Protein AF-0000000070367909 (afdb_homodimer)

Structure (mmCIF, N/CA/C/O backbone):
data_AF-0000000070367909-model_v1
#
loop_
_entity.id
_entity.type
_entity.pdbx_description
1 polymer 'Peroxisomal biogenesis factor 11'
#
loop_
_atom_site.group_PDB
_atom_site.id
_atom_site.type_symbol
_atom_site.label_atom_id
_atom_site.label_alt_id
_atom_site.label_comp_id
_atom_site.label_asym_id
_atom_site.label_entity_id
_atom_site.label_seq_id
_atom_site.pdbx_PDB_ins_code
_atom_site.Cartn_x
_atom_site.Cartn_y
_atom_site.Cartn_z
_atom_site.occupancy
_atom_site.B_iso_or_equiv
_atom_site.auth_seq_id
_atom_site.auth_comp_id
_atom_site.auth_asym_id
_atom_site.auth_atom_id
_atom_site.pdbx_PDB_model_num
ATOM 1 N N . MET A 1 1 ? -13.195 -6.281 18.312 1 75.31 1 MET A N 1
ATOM 2 C CA . MET A 1 1 ? -12.008 -6.512 17.5 1 75.31 1 MET A CA 1
ATOM 3 C C . MET A 1 1 ? -10.742 -6.418 18.359 1 75.31 1 MET A C 1
ATOM 5 O O . MET A 1 1 ? -10.586 -5.473 19.141 1 75.31 1 MET A O 1
ATOM 9 N N . SER A 1 2 ? -9.844 -7.371 18.344 1 86.12 2 SER A N 1
ATOM 10 C CA . SER A 1 2 ? -8.609 -7.398 19.125 1 86.12 2 SER A CA 1
ATOM 11 C C . SER A 1 2 ? -7.621 -6.352 18.625 1 86.12 2 SER A C 1
ATOM 13 O O . SER A 1 2 ? -7.812 -5.773 17.547 1 86.12 2 SER A O 1
ATOM 15 N N . SER A 1 3 ? -6.695 -5.973 19.422 1 88.31 3 SER A N 1
ATOM 16 C CA . SER A 1 3 ? -5.652 -5.016 19.047 1 88.31 3 SER A CA 1
ATOM 17 C C . SER A 1 3 ? -4.895 -5.477 17.812 1 88.31 3 SER A C 1
ATOM 19 O O . SER A 1 3 ? -4.57 -4.668 16.938 1 88.31 3 SER A O 1
ATOM 21 N N . ILE A 1 4 ? -4.742 -6.727 17.75 1 86.56 4 ILE A N 1
ATOM 22 C CA . ILE A 1 4 ? -4.004 -7.273 16.625 1 86.56 4 ILE A CA 1
ATOM 23 C C . ILE A 1 4 ? -4.848 -7.168 15.352 1 86.56 4 ILE A C 1
ATOM 25 O O . ILE A 1 4 ? -4.32 -6.926 14.266 1 86.56 4 ILE A O 1
ATOM 29 N N . ASP A 1 5 ? -6.098 -7.289 15.453 1 89.25 5 ASP A N 1
ATOM 30 C CA . ASP A 1 5 ? -7.004 -7.156 14.32 1 89.25 5 ASP A CA 1
ATOM 31 C C . ASP A 1 5 ? -6.973 -5.734 13.758 1 89.25 5 ASP A C 1
ATOM 33 O O . ASP A 1 5 ? -6.988 -5.543 12.539 1 89.25 5 ASP A O 1
ATOM 37 N N . ARG A 1 6 ? -6.914 -4.824 14.656 1 90.19 6 ARG A N 1
ATOM 38 C CA . ARG A 1 6 ? -6.863 -3.428 14.234 1 90.19 6 ARG A CA 1
ATOM 39 C C . ARG A 1 6 ? -5.551 -3.113 13.531 1 90.19 6 ARG A C 1
ATOM 41 O O . ARG A 1 6 ? -5.531 -2.393 12.531 1 90.19 6 ARG A O 1
ATOM 48 N N . TYR A 1 7 ? -4.578 -3.719 14.156 1 89.75 7 TYR A N 1
ATOM 49 C CA . TYR A 1 7 ? -3.262 -3.518 13.562 1 89.75 7 TYR A CA 1
ATOM 50 C C . TYR A 1 7 ? -3.199 -4.121 12.164 1 89.75 7 TYR A C 1
ATOM 52 O O . TYR A 1 7 ? -2.719 -3.48 11.227 1 89.75 7 TYR A O 1
ATOM 60 N N . VAL A 1 8 ? -3.695 -5.262 12.031 1 88.31 8 VAL A N 1
ATOM 61 C CA . VAL A 1 8 ? -3.664 -5.957 10.75 1 88.31 8 VAL A CA 1
ATOM 62 C C . VAL A 1 8 ? -4.531 -5.219 9.734 1 88.31 8 VAL A C 1
ATOM 64 O O . VAL A 1 8 ? -4.164 -5.094 8.562 1 88.31 8 VAL A O 1
ATOM 67 N N . ARG A 1 9 ? -5.605 -4.715 10.117 1 88.31 9 ARG A N 1
ATOM 68 C CA . ARG A 1 9 ? -6.465 -3.932 9.234 1 88.31 9 ARG A CA 1
ATOM 69 C C . ARG A 1 9 ? -5.742 -2.686 8.734 1 88.31 9 ARG A C 1
ATOM 71 O O . ARG A 1 9 ? -5.875 -2.316 7.562 1 88.31 9 ARG A O 1
ATOM 78 N N . MET A 1 10 ? -4.984 -2.109 9.617 1 89.38 10 MET A N 1
ATOM 79 C CA . MET A 1 10 ? -4.262 -0.891 9.266 1 89.38 10 MET A CA 1
ATOM 80 C C . MET A 1 10 ? -3.172 -1.184 8.242 1 89.38 10 MET A C 1
ATOM 82 O O . MET A 1 10 ? -3.055 -0.483 7.234 1 89.38 10 MET A O 1
ATOM 86 N N . ILE A 1 11 ? -2.508 -2.268 8.453 1 87.06 11 ILE A N 1
ATOM 87 C CA . ILE A 1 11 ? -1.351 -2.523 7.605 1 87.06 11 ILE A CA 1
ATOM 88 C C . ILE A 1 11 ? -1.809 -3.0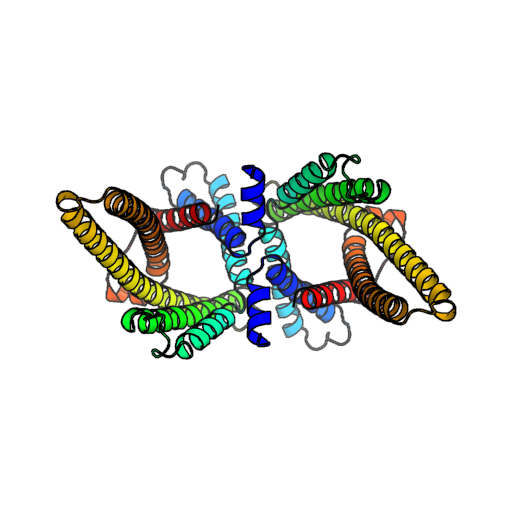88 6.262 1 87.06 11 ILE A C 1
ATOM 90 O O . ILE A 1 11 ? -1.027 -3.156 5.309 1 87.06 11 ILE A O 1
ATOM 94 N N . ASN A 1 12 ? -3.035 -3.455 6.168 1 85.06 12 ASN A N 1
ATOM 95 C CA . ASN A 1 12 ? -3.557 -3.973 4.906 1 85.06 12 ASN A CA 1
ATOM 96 C C . ASN A 1 12 ? -4.059 -2.848 4.004 1 85.06 12 ASN A C 1
ATOM 98 O O . ASN A 1 12 ? -4.383 -3.08 2.84 1 85.06 12 ASN A O 1
ATOM 102 N N . GLN A 1 13 ? -4.008 -1.666 4.516 1 87.88 13 GLN A N 1
ATOM 103 C CA . GLN A 1 13 ? -4.297 -0.478 3.719 1 87.88 13 GLN A CA 1
ATOM 104 C C . GLN A 1 13 ? -3.012 0.196 3.248 1 87.88 13 GLN A C 1
ATOM 106 O O . GLN A 1 13 ? -2.014 0.212 3.971 1 87.88 13 GLN A O 1
ATOM 111 N N . TYR A 1 14 ? -3.113 0.767 2.061 1 87.62 14 TYR A N 1
ATOM 112 C CA . TYR A 1 14 ? -1.953 1.491 1.553 1 87.62 14 TYR A CA 1
ATOM 113 C C . TYR A 1 14 ? -1.539 2.6 2.514 1 87.62 14 TYR A C 1
ATOM 115 O O . TYR A 1 14 ? -0.355 2.75 2.824 1 87.62 14 TYR A O 1
ATOM 123 N N . GLU A 1 15 ? -2.506 3.324 3.02 1 88.81 15 GLU A N 1
ATOM 124 C CA . GLU A 1 15 ? -2.238 4.461 3.893 1 88.81 15 GLU A CA 1
ATOM 125 C C . GLU A 1 15 ? -1.559 4.02 5.184 1 88.81 15 GLU A C 1
ATOM 127 O O . GLU A 1 15 ? -0.67 4.707 5.695 1 88.81 15 GLU A O 1
ATOM 132 N N . GLY A 1 16 ? -2.029 2.941 5.688 1 90.56 16 GLY A N 1
ATOM 133 C CA . GLY A 1 16 ? -1.42 2.441 6.91 1 90.56 16 GLY A CA 1
ATOM 134 C C . GLY A 1 16 ? 0.046 2.088 6.746 1 90.56 16 GLY A C 1
ATOM 135 O O . GLY A 1 16 ? 0.878 2.469 7.574 1 90.56 16 GLY A O 1
ATOM 136 N N . ARG A 1 17 ? 0.351 1.435 5.66 1 90.12 17 ARG A N 1
ATOM 137 C CA . ARG A 1 17 ? 1.735 1.065 5.387 1 90.12 17 ARG A CA 1
ATOM 138 C C . ARG A 1 17 ? 2.59 2.301 5.129 1 90.12 17 ARG A C 1
ATOM 140 O O . ARG A 1 17 ? 3.742 2.369 5.562 1 90.12 17 ARG A O 1
ATOM 147 N N . ASP A 1 18 ? 2.023 3.135 4.453 1 93.19 18 ASP A N 1
ATOM 148 C CA . ASP A 1 18 ? 2.732 4.371 4.141 1 93.19 18 ASP A CA 1
ATOM 149 C C . ASP A 1 18 ? 3.068 5.148 5.414 1 93.19 18 ASP A C 1
ATOM 151 O O . ASP A 1 18 ? 4.18 5.656 5.559 1 93.19 18 ASP A O 1
ATOM 155 N N . LYS A 1 19 ? 2.129 5.199 6.363 1 94.88 19 LYS A N 1
ATOM 156 C CA . LYS A 1 19 ? 2.35 5.98 7.578 1 94.88 19 LYS A CA 1
ATOM 157 C C . LYS A 1 19 ? 3.322 5.273 8.516 1 94.88 19 LYS A C 1
ATOM 159 O O . LYS A 1 19 ? 4.09 5.926 9.227 1 94.88 19 LYS A O 1
ATOM 164 N N . LEU A 1 20 ? 3.33 4.004 8.492 1 93.62 20 LEU A N 1
ATOM 165 C CA . LEU A 1 20 ? 4.316 3.26 9.266 1 93.62 20 LEU A CA 1
ATOM 166 C C . LEU A 1 20 ? 5.727 3.508 8.734 1 93.62 20 LEU A C 1
ATOM 168 O O . LEU A 1 20 ? 6.664 3.688 9.508 1 93.62 20 LEU A O 1
ATOM 172 N N . THR A 1 21 ? 5.781 3.439 7.438 1 94.88 21 THR A N 1
ATOM 173 C CA . THR A 1 21 ? 7.07 3.723 6.82 1 94.88 21 THR A CA 1
ATOM 174 C C . THR A 1 21 ? 7.496 5.16 7.09 1 94.88 21 THR A C 1
ATOM 176 O O . THR A 1 21 ? 8.68 5.438 7.289 1 94.88 21 THR A O 1
ATOM 179 N N . LYS A 1 22 ? 6.523 5.992 7.141 1 97.19 22 LYS A N 1
ATOM 180 C CA . LYS A 1 22 ? 6.773 7.395 7.457 1 97.19 22 LYS A CA 1
ATOM 181 C C . LYS A 1 22 ? 7.34 7.547 8.867 1 97.19 22 LYS A C 1
ATOM 183 O O . LYS A 1 22 ? 8.203 8.398 9.102 1 97.19 22 LYS A O 1
ATOM 188 N N . VAL A 1 23 ? 6.918 6.785 9.781 1 97.31 23 VAL A N 1
ATOM 189 C CA . VAL A 1 23 ? 7.422 6.816 11.148 1 97.31 23 VAL A CA 1
ATOM 190 C C . VAL A 1 23 ? 8.906 6.445 11.156 1 97.31 23 VAL A C 1
ATOM 192 O O . VAL A 1 23 ? 9.703 7.074 11.859 1 97.31 23 VAL A O 1
ATOM 195 N N . ILE A 1 24 ? 9.242 5.512 10.375 1 96.44 24 ILE A N 1
ATOM 196 C CA . ILE A 1 24 ? 10.633 5.062 10.312 1 96.44 24 ILE A CA 1
ATOM 197 C C . ILE A 1 24 ? 11.492 6.156 9.68 1 96.44 24 ILE A C 1
ATOM 199 O O . ILE A 1 24 ? 12.602 6.434 10.156 1 96.44 24 ILE A O 1
ATOM 203 N N . VAL A 1 25 ? 10.977 6.77 8.68 1 97.56 25 VAL A N 1
ATOM 204 C CA . VAL A 1 25 ? 11.711 7.816 7.977 1 97.56 25 VAL A CA 1
ATOM 205 C C . VAL A 1 25 ? 12.039 8.953 8.945 1 97.56 25 VAL A C 1
ATOM 207 O O . VAL A 1 25 ? 13.211 9.266 9.164 1 97.56 25 VAL A O 1
ATOM 210 N N . TYR A 1 26 ? 11.039 9.445 9.602 1 97.94 26 TYR A N 1
ATOM 211 C CA . TYR A 1 26 ? 11.25 10.656 10.398 1 97.94 26 TYR A CA 1
ATOM 212 C C . TYR A 1 26 ? 11.758 10.305 11.789 1 97.94 26 TYR A C 1
ATOM 214 O O . TYR A 1 26 ? 12.422 11.125 12.438 1 97.94 26 TYR A O 1
ATOM 222 N N . GLY A 1 27 ? 11.438 9.133 12.242 1 96.75 27 GLY A N 1
ATOM 223 C CA . GLY A 1 27 ? 12.086 8.68 13.461 1 96.75 27 GLY A CA 1
ATOM 224 C C . GLY A 1 27 ? 13.594 8.562 13.328 1 96.75 27 GLY A C 1
ATOM 225 O O . GLY A 1 27 ? 14.336 9.008 14.203 1 96.75 27 GLY A O 1
ATOM 226 N N . GLY A 1 28 ? 14.008 7.977 12.25 1 96 28 GLY A N 1
ATOM 227 C CA . GLY A 1 28 ? 15.438 7.875 12 1 96 28 GLY A CA 1
ATOM 228 C C . GLY A 1 28 ? 16.109 9.227 11.812 1 96 28 GLY A C 1
ATOM 229 O O . GLY A 1 28 ? 17.172 9.469 12.367 1 96 28 GLY A O 1
ATOM 230 N N . ARG A 1 29 ? 15.492 10.078 11.062 1 96.19 29 ARG A N 1
ATOM 231 C CA . ARG A 1 29 ? 16.062 11.406 10.836 1 96.19 29 ARG A CA 1
ATOM 232 C C . ARG A 1 29 ? 16.125 12.203 12.133 1 96.19 29 ARG A C 1
ATOM 234 O O . ARG A 1 29 ? 17.094 12.922 12.383 1 96.19 29 ARG A O 1
ATOM 241 N N . PHE A 1 30 ? 15.109 12.07 12.938 1 97 30 PHE A N 1
ATOM 242 C CA . PHE A 1 30 ? 15.062 12.766 14.219 1 97 30 PHE A CA 1
ATOM 243 C C . PHE A 1 30 ? 16.188 12.297 15.133 1 97 30 PHE A C 1
ATOM 245 O O . PHE A 1 30 ? 16.922 13.109 15.688 1 97 30 PHE A O 1
ATOM 252 N N . LEU A 1 31 ? 16.328 10.992 15.234 1 95.06 31 LEU A N 1
ATOM 253 C CA . LEU A 1 31 ? 17.359 10.438 16.109 1 95.06 31 LEU A CA 1
ATOM 254 C C . LEU A 1 31 ? 18.75 10.805 15.609 1 95.06 31 LEU A C 1
ATOM 256 O O . LEU A 1 31 ? 19.641 11.078 16.406 1 95.06 31 LEU A O 1
ATOM 260 N N . ASN A 1 32 ? 18.938 10.914 14.328 1 94.06 32 ASN A N 1
ATOM 261 C CA . ASN A 1 32 ? 20.219 11.266 13.75 1 94.06 32 ASN A CA 1
ATOM 262 C C . ASN A 1 32 ? 20.547 12.742 13.945 1 94.06 32 ASN A C 1
ATOM 264 O O . ASN A 1 32 ? 21.719 13.133 13.984 1 94.06 32 ASN A O 1
ATOM 268 N N . SER A 1 33 ? 19.5 13.453 14.055 1 93.44 33 SER A N 1
ATOM 269 C CA . SER A 1 33 ? 19.719 14.891 14.188 1 93.44 33 SER A CA 1
ATOM 270 C C . SER A 1 33 ? 19.906 15.289 15.656 1 93.44 33 SER A C 1
ATOM 272 O O . SER A 1 33 ? 20.391 16.375 15.953 1 93.44 33 SER A O 1
ATOM 274 N N . ALA A 1 34 ? 19.516 14.398 16.469 1 89.56 34 ALA A N 1
ATOM 275 C CA . ALA A 1 34 ? 19.625 14.695 17.906 1 89.56 34 ALA A CA 1
ATOM 276 C C . ALA A 1 34 ? 21.078 14.633 18.359 1 89.56 34 ALA A C 1
ATOM 278 O O . ALA A 1 34 ? 21.688 13.562 18.359 1 89.56 34 ALA A O 1
ATOM 279 N N . VAL A 1 35 ? 21.594 15.625 18.875 1 83.81 35 VAL A N 1
ATOM 280 C CA . VAL A 1 35 ? 22.984 15.766 19.25 1 83.81 35 VAL A CA 1
ATOM 281 C C . VAL A 1 35 ? 23.312 14.805 20.391 1 83.81 35 VAL A C 1
ATOM 283 O O . VAL A 1 35 ? 24.406 14.242 20.453 1 83.81 35 VAL A O 1
ATOM 286 N N . ILE A 1 36 ? 22.359 14.562 21.141 1 83.62 36 ILE A N 1
ATOM 287 C CA . ILE A 1 36 ? 22.562 13.758 22.344 1 83.62 36 ILE A CA 1
ATOM 288 C C . ILE A 1 36 ? 22.875 12.32 21.953 1 83.62 36 ILE A C 1
ATOM 290 O O . ILE A 1 36 ? 23.531 11.594 22.719 1 83.62 36 ILE A O 1
ATOM 294 N N . LEU A 1 37 ? 22.578 11.984 20.703 1 85.75 37 LEU A N 1
ATOM 295 C CA . LEU A 1 37 ? 22.719 10.586 20.312 1 85.75 37 LEU A CA 1
ATOM 296 C C . LEU A 1 37 ? 23.953 10.398 19.438 1 85.75 37 LEU A C 1
ATOM 298 O O . LEU A 1 37 ? 24.219 9.289 18.953 1 85.75 37 LEU A O 1
ATOM 302 N N . LYS A 1 38 ? 24.734 11.359 19.422 1 85.12 38 LYS A N 1
ATOM 303 C CA . LYS A 1 38 ? 25.906 11.312 18.547 1 85.12 38 LYS A CA 1
ATOM 304 C C . LYS A 1 38 ? 26.922 10.305 19.047 1 85.12 38 LYS A C 1
ATOM 306 O O . LYS A 1 38 ? 27.781 9.836 18.281 1 85.12 38 LYS A O 1
ATOM 311 N N . LYS A 1 39 ? 26.875 9.93 20.266 1 85.88 39 LYS A N 1
ATOM 312 C CA . LYS A 1 39 ? 27.766 8.922 20.812 1 85.88 39 LYS A CA 1
ATOM 313 C C . LYS A 1 39 ? 27.547 7.559 20.172 1 85.88 39 LYS A C 1
ATOM 315 O O . LYS A 1 39 ? 28.453 6.719 20.141 1 85.88 39 LYS A O 1
ATOM 320 N N . TYR A 1 40 ? 26.438 7.312 19.609 1 89 40 TYR A N 1
ATOM 321 C CA . TYR A 1 40 ? 26.094 6.055 18.953 1 89 40 TYR A CA 1
ATOM 322 C C . TYR A 1 40 ? 26.188 6.18 17.438 1 89 40 TYR A C 1
ATOM 324 O O . TYR A 1 40 ? 25.25 5.797 16.734 1 89 40 TYR A O 1
ATO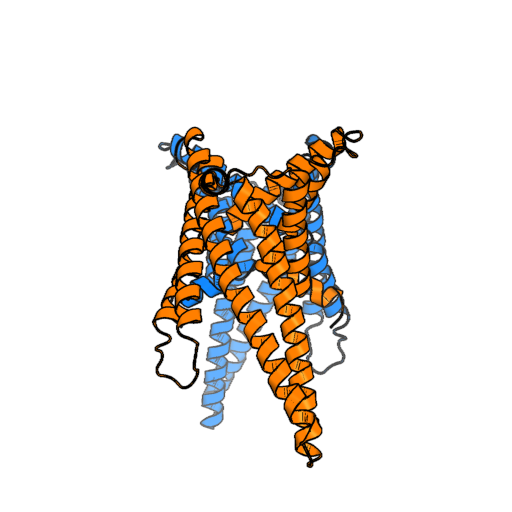M 332 N N . GLN A 1 41 ? 27.281 6.605 16.969 1 86.38 41 GLN A N 1
ATOM 333 C CA . GLN A 1 41 ? 27.484 6.984 15.578 1 86.38 41 GLN A CA 1
ATOM 334 C C . GLN A 1 41 ? 27.234 5.801 14.648 1 86.38 41 GLN A C 1
ATOM 336 O O . GLN A 1 41 ? 26.594 5.949 13.602 1 86.38 41 GLN A O 1
ATOM 341 N N . GLU A 1 42 ? 27.75 4.664 14.977 1 84.12 42 GLU A N 1
ATOM 342 C CA . GLU A 1 42 ? 27.594 3.49 14.117 1 84.12 42 GLU A CA 1
ATOM 343 C C . GLU A 1 42 ? 26.125 3.143 13.922 1 84.12 42 GLU A C 1
ATOM 345 O O . GLU A 1 42 ? 25.672 2.916 12.797 1 84.12 42 GLU A O 1
ATOM 350 N N . LYS A 1 43 ? 25.422 3.131 15.062 1 87.25 43 LYS A N 1
ATOM 351 C CA . LYS A 1 43 ? 24 2.824 15 1 87.25 43 LYS A CA 1
ATOM 352 C C . LYS A 1 43 ? 23.234 3.902 14.242 1 87.25 43 LYS A C 1
ATOM 354 O O . LYS A 1 43 ? 22.266 3.607 13.539 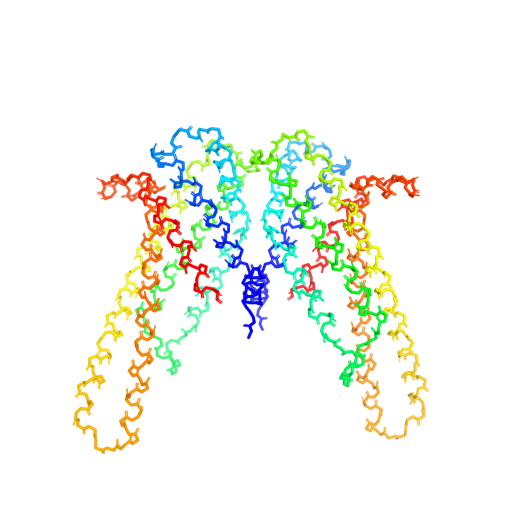1 87.25 43 LYS A O 1
ATOM 359 N N . LEU A 1 44 ? 23.672 5.094 14.359 1 89.75 44 LEU A N 1
ATOM 360 C CA . LEU A 1 44 ? 23.016 6.215 13.703 1 89.75 44 LEU A CA 1
ATOM 361 C C . LEU A 1 44 ? 23.219 6.148 12.188 1 89.75 44 LEU A C 1
ATOM 363 O O . LEU A 1 44 ? 22.312 6.473 11.422 1 89.75 44 LEU A O 1
ATOM 367 N N . ILE A 1 45 ? 24.312 5.688 11.836 1 87.94 45 ILE A N 1
ATOM 368 C CA . ILE A 1 45 ? 24.609 5.555 10.406 1 87.94 45 ILE A CA 1
ATOM 369 C C . ILE A 1 45 ? 23.703 4.473 9.805 1 87.94 45 ILE A C 1
ATOM 371 O O . ILE A 1 45 ? 23.156 4.656 8.719 1 87.94 45 ILE A O 1
ATOM 375 N N . LYS A 1 46 ? 23.562 3.404 10.531 1 89.94 46 LYS A N 1
ATOM 376 C CA . LYS A 1 46 ? 22.703 2.318 10.086 1 89.94 46 LYS A CA 1
ATOM 377 C C . LYS A 1 46 ? 21.25 2.777 9.992 1 89.94 46 LYS A C 1
ATOM 379 O O . LYS A 1 46 ? 20.547 2.457 9.031 1 89.94 46 LYS A O 1
ATOM 384 N N . LEU A 1 47 ? 20.938 3.535 10.922 1 92.62 47 LEU A N 1
ATOM 385 C CA . LEU A 1 47 ? 19.578 4.051 10.969 1 92.62 47 LEU A CA 1
ATOM 386 C C . LEU A 1 47 ? 19.328 5.027 9.82 1 92.62 47 LEU A C 1
ATOM 388 O O . LEU A 1 47 ? 18.234 5.07 9.266 1 92.62 47 LEU A O 1
ATOM 392 N N . LYS A 1 48 ? 20.281 5.797 9.516 1 92.88 48 LYS A N 1
ATOM 393 C CA . LYS A 1 48 ? 20.172 6.734 8.406 1 92.88 48 LYS A CA 1
ATOM 394 C C . LYS A 1 48 ? 19.938 6 7.086 1 92.88 48 LYS A C 1
ATOM 396 O O . LYS A 1 48 ? 19.094 6.414 6.277 1 92.88 48 LYS A O 1
ATOM 401 N N . GLY A 1 49 ? 20.609 4.938 6.953 1 91.69 49 GLY A N 1
ATOM 402 C CA . GLY A 1 49 ? 20.422 4.129 5.762 1 91.69 49 GLY A CA 1
ATOM 403 C C . GLY A 1 49 ? 19.016 3.572 5.648 1 91.69 49 GLY A C 1
ATOM 404 O O . GLY A 1 49 ? 18.406 3.623 4.574 1 91.69 49 GLY A O 1
ATOM 405 N N . LEU A 1 50 ? 18.562 3.096 6.723 1 94.19 50 LEU A N 1
ATOM 406 C CA . LEU A 1 50 ? 17.203 2.562 6.758 1 94.19 50 LEU A CA 1
ATOM 407 C C . LEU A 1 50 ? 16.172 3.658 6.492 1 94.19 50 LEU A C 1
ATOM 409 O O . LEU A 1 50 ? 15.234 3.457 5.727 1 94.19 50 LEU A O 1
ATOM 413 N N . SER A 1 51 ? 16.406 4.801 7.094 1 95.88 51 SER A N 1
ATOM 414 C CA . SER A 1 51 ? 15.492 5.93 6.934 1 95.88 51 SER A CA 1
ATOM 415 C C . SER A 1 51 ? 15.422 6.383 5.477 1 95.88 51 SER A C 1
ATOM 417 O O . SER A 1 51 ? 14.336 6.609 4.941 1 95.88 51 SER A O 1
ATOM 419 N N . GLU A 1 52 ? 16.5 6.473 4.855 1 94.75 52 GLU A N 1
ATOM 420 C CA . GLU A 1 52 ? 16.547 6.922 3.469 1 94.75 52 GLU A CA 1
ATOM 421 C C . GLU A 1 52 ? 15.938 5.887 2.531 1 94.75 52 GLU A C 1
ATOM 423 O O . GLU A 1 52 ? 15.258 6.242 1.565 1 94.75 52 GLU A O 1
ATOM 428 N N . ALA A 1 53 ? 16.172 4.648 2.828 1 94.25 53 ALA A N 1
ATOM 429 C CA . ALA A 1 53 ? 15.562 3.588 2.033 1 94.25 53 ALA A CA 1
ATOM 430 C C . ALA A 1 53 ? 14.039 3.625 2.148 1 94.25 53 ALA A C 1
ATOM 432 O O . ALA A 1 53 ? 13.328 3.443 1.155 1 94.25 53 ALA A O 1
ATOM 433 N N . CYS A 1 54 ? 13.57 3.852 3.326 1 96.38 54 CYS A N 1
ATOM 434 C CA . CYS A 1 54 ? 12.133 3.924 3.557 1 96.38 54 CYS A CA 1
ATOM 435 C C . CYS A 1 54 ? 11.531 5.164 2.898 1 96.38 54 CYS A C 1
ATOM 437 O O . CYS A 1 54 ? 10.398 5.129 2.418 1 96.38 54 CYS A O 1
ATOM 439 N N . ALA A 1 55 ? 12.273 6.266 2.898 1 96.69 55 ALA A N 1
ATOM 440 C CA . ALA A 1 55 ? 11.805 7.465 2.211 1 96.69 55 ALA A CA 1
ATOM 441 C C . ALA A 1 55 ? 11.625 7.211 0.716 1 96.69 55 ALA A C 1
ATOM 443 O O . ALA A 1 55 ? 10.625 7.613 0.126 1 96.69 55 ALA A O 1
ATOM 444 N N . ASP A 1 56 ? 12.562 6.531 0.163 1 95.25 56 ASP A N 1
ATOM 445 C CA . ASP A 1 56 ? 12.461 6.176 -1.248 1 95.25 56 ASP A CA 1
ATOM 446 C C . ASP A 1 56 ? 11.297 5.223 -1.492 1 95.25 56 ASP A C 1
ATOM 448 O O . ASP A 1 56 ? 10.586 5.344 -2.494 1 95.25 56 ASP A O 1
ATOM 452 N N . THR A 1 57 ? 11.172 4.305 -0.594 1 95.62 57 THR A N 1
ATOM 453 C CA . THR A 1 57 ? 10.07 3.355 -0.681 1 95.62 57 THR A CA 1
ATOM 454 C C . THR A 1 57 ? 8.734 4.086 -0.75 1 95.62 57 THR A C 1
ATOM 456 O O . THR A 1 57 ? 7.875 3.748 -1.57 1 95.62 57 THR A O 1
ATOM 459 N N . ARG A 1 58 ? 8.578 5.039 0.05 1 94.94 58 ARG A N 1
ATOM 460 C CA . ARG A 1 58 ? 7.344 5.812 0.055 1 94.94 58 ARG A CA 1
ATOM 461 C C . ARG A 1 58 ? 7.125 6.508 -1.286 1 94.94 58 ARG A C 1
ATOM 463 O O . ARG A 1 58 ? 6 6.559 -1.789 1 94.94 58 ARG A O 1
ATOM 470 N N . ARG A 1 59 ? 8.18 7 -1.813 1 95.5 59 ARG A N 1
ATOM 471 C CA . ARG A 1 59 ? 8.07 7.707 -3.086 1 95.5 59 ARG A CA 1
ATOM 472 C C . ARG A 1 59 ? 7.68 6.754 -4.211 1 95.5 59 ARG A C 1
ATOM 474 O O . ARG A 1 59 ? 6.836 7.086 -5.047 1 95.5 59 ARG A O 1
ATOM 481 N N . PHE A 1 60 ? 8.219 5.574 -4.172 1 94.12 60 PHE A N 1
ATOM 482 C CA . PHE A 1 60 ? 7.883 4.586 -5.191 1 94.12 60 PHE A CA 1
ATOM 483 C C . PHE A 1 60 ? 6.434 4.133 -5.047 1 94.12 60 PHE A C 1
ATOM 485 O O . PHE A 1 60 ? 5.742 3.928 -6.047 1 94.12 60 PHE A O 1
ATOM 492 N N . CYS A 1 61 ? 6.012 4.055 -3.818 1 91.69 61 CYS A N 1
ATOM 493 C CA . CYS A 1 61 ? 4.648 3.604 -3.562 1 91.69 61 CYS A CA 1
ATOM 494 C C . CYS A 1 61 ? 3.637 4.668 -3.973 1 91.69 61 CYS A C 1
ATOM 496 O O . CYS A 1 61 ? 2.453 4.371 -4.148 1 91.69 61 CYS A O 1
ATOM 498 N N . ARG A 1 62 ? 4.125 5.828 -4.172 1 92.5 62 ARG A N 1
ATOM 499 C CA . ARG A 1 62 ? 3.227 6.926 -4.52 1 92.5 62 ARG A CA 1
ATOM 500 C C . ARG A 1 62 ? 3.209 7.168 -6.023 1 92.5 62 ARG A C 1
ATOM 502 O O . ARG A 1 62 ? 2.572 8.109 -6.5 1 92.5 62 ARG A O 1
ATOM 509 N N . LEU A 1 63 ? 3.811 6.285 -6.695 1 91.44 63 LEU A N 1
ATOM 510 C CA . LEU A 1 63 ? 3.777 6.449 -8.148 1 91.44 63 LEU A CA 1
ATOM 511 C C . LEU A 1 63 ? 2.342 6.523 -8.648 1 91.44 63 LEU A C 1
ATOM 513 O O . LEU A 1 63 ? 1.487 5.742 -8.227 1 91.44 63 LEU A O 1
ATOM 517 N N . PHE A 1 64 ? 2.02 7.488 -9.453 1 89.69 64 PHE A N 1
ATOM 518 C CA . PHE A 1 64 ? 0.761 7.699 -10.156 1 89.69 64 PHE A CA 1
ATOM 519 C C . PHE A 1 64 ? -0.323 8.18 -9.195 1 89.69 64 PHE A C 1
ATOM 521 O O . PHE A 1 64 ? -1.509 8.164 -9.539 1 89.69 64 PHE A O 1
ATOM 528 N N . LYS A 1 65 ? 0.025 8.516 -8.047 1 92.88 65 LYS A N 1
ATOM 529 C CA . LYS A 1 65 ? -0.951 9.055 -7.102 1 92.88 65 LYS A CA 1
ATOM 530 C C . LYS A 1 65 ? -1.562 10.352 -7.617 1 92.88 65 LYS A C 1
ATOM 532 O O . LYS A 1 65 ? -2.637 10.758 -7.172 1 92.88 65 LYS A O 1
ATOM 537 N N . SER A 1 66 ? -0.86 11.047 -8.523 1 95.06 66 SER A N 1
ATOM 538 C CA . SER A 1 66 ? -1.409 12.25 -9.141 1 95.06 66 SER A CA 1
ATOM 539 C C . SER A 1 66 ? -2.742 11.961 -9.82 1 95.06 66 SER A C 1
ATOM 541 O O . SER A 1 66 ? -3.637 12.812 -9.828 1 95.06 66 SER A O 1
ATOM 543 N N . LEU A 1 67 ? -2.891 10.781 -10.273 1 92.25 67 LEU A N 1
ATOM 544 C CA . LEU A 1 67 ? -4.125 10.406 -10.953 1 92.25 67 LEU A CA 1
ATOM 545 C C . LEU A 1 67 ? -5.281 10.305 -9.961 1 92.25 67 LEU A C 1
ATOM 547 O O . LEU A 1 67 ? -6.418 10.648 -10.297 1 92.25 67 LEU A O 1
ATOM 551 N N . SER A 1 68 ? -4.953 9.805 -8.836 1 92.19 68 SER A N 1
ATOM 552 C CA . SER A 1 68 ? -5.98 9.742 -7.805 1 92.19 68 SER A CA 1
ATOM 553 C C . SER A 1 68 ? -6.465 11.141 -7.422 1 92.19 68 SER A C 1
ATOM 555 O O . SER A 1 68 ? -7.664 11.359 -7.238 1 92.19 68 SER A O 1
ATOM 557 N N . GLU A 1 69 ? -5.535 12.062 -7.363 1 95.62 69 GLU A N 1
ATOM 558 C CA . GLU A 1 69 ? -5.895 13.43 -7.027 1 95.62 69 GLU A CA 1
ATOM 559 C C . GLU A 1 69 ? -6.762 14.055 -8.117 1 95.62 69 GLU A C 1
ATOM 561 O O . GLU A 1 69 ? -7.719 14.781 -7.82 1 95.62 69 GLU A O 1
ATOM 566 N N . ILE A 1 70 ? -6.418 13.789 -9.281 1 94.56 70 ILE A N 1
ATOM 567 C CA . ILE A 1 70 ? -7.176 14.328 -10.398 1 94.56 70 ILE A CA 1
ATOM 568 C C . ILE A 1 70 ? -8.602 13.789 -10.367 1 94.56 70 ILE A C 1
ATOM 570 O O . ILE A 1 70 ? -9.562 14.523 -10.617 1 94.56 70 ILE A O 1
ATOM 574 N N . ASN A 1 71 ? -8.734 12.508 -10.055 1 93.25 71 ASN A N 1
ATOM 575 C CA . ASN A 1 71 ? -10.055 11.914 -9.93 1 93.25 71 ASN A CA 1
ATOM 576 C C . ASN A 1 71 ? -10.891 12.602 -8.852 1 93.25 71 ASN A C 1
ATOM 578 O O . ASN A 1 71 ? -12.086 12.828 -9.031 1 93.25 71 ASN A O 1
ATOM 582 N N . TYR A 1 72 ? -10.234 12.898 -7.805 1 92.38 72 TYR A N 1
ATOM 583 C CA . TYR A 1 72 ? -10.922 13.594 -6.723 1 92.38 72 TYR A CA 1
ATOM 584 C C . TYR A 1 72 ? -11.352 14.992 -7.152 1 92.38 72 TYR A C 1
ATOM 586 O O . TYR A 1 72 ? -12.445 15.453 -6.805 1 92.38 72 TYR A O 1
ATOM 594 N N . ILE A 1 73 ? -10.5 15.664 -7.84 1 94.25 73 ILE A N 1
ATOM 595 C CA . ILE A 1 73 ? -10.797 17.016 -8.328 1 94.25 73 ILE A CA 1
ATOM 596 C C . ILE A 1 73 ? -12.023 16.969 -9.234 1 94.25 73 ILE A C 1
ATOM 598 O O . ILE A 1 73 ? -12.938 17.781 -9.094 1 94.25 73 ILE A O 1
ATOM 602 N N . VAL A 1 74 ? -12.039 15.992 -10.125 1 92.5 74 VAL A N 1
ATOM 603 C CA . VAL A 1 74 ? -13.141 15.859 -11.07 1 92.5 74 VAL A CA 1
ATOM 604 C C . VAL A 1 74 ? -14.445 15.625 -10.312 1 92.5 74 VAL A C 1
ATOM 606 O O . VAL A 1 74 ? -15.477 16.219 -10.633 1 92.5 74 VAL A O 1
ATOM 609 N N . LYS A 1 75 ? -14.43 14.828 -9.305 1 90.5 75 LYS A N 1
ATOM 610 C CA . LYS A 1 75 ? -15.617 14.555 -8.5 1 90.5 75 LYS A CA 1
ATOM 611 C C . LYS A 1 75 ? -16.078 15.812 -7.77 1 90.5 75 LYS A C 1
ATOM 613 O O . LYS A 1 75 ? -17.281 16.062 -7.652 1 90.5 75 LYS A O 1
ATOM 618 N N . LEU A 1 76 ? -15.141 16.562 -7.328 1 90.75 76 LEU A N 1
ATOM 619 C CA . LEU A 1 76 ? -15.477 17.797 -6.617 1 90.75 76 LEU A CA 1
ATOM 620 C C . LEU A 1 76 ? -16.078 18.828 -7.566 1 90.75 76 LEU A C 1
ATOM 622 O O . LEU A 1 76 ? -16.984 19.562 -7.184 1 90.75 76 LEU A O 1
ATOM 626 N N . ILE A 1 77 ? -15.594 18.859 -8.719 1 89.81 77 ILE A N 1
ATOM 627 C CA . ILE A 1 77 ? -16.094 19.797 -9.711 1 89.81 77 ILE A CA 1
ATOM 628 C C . ILE A 1 77 ? -17.516 19.422 -10.117 1 89.81 77 ILE A C 1
ATOM 630 O O . ILE A 1 77 ? -18.375 20.297 -10.297 1 89.81 77 ILE A O 1
ATOM 634 N N . LYS A 1 78 ? -17.781 18.125 -10.227 1 86.31 78 LYS A N 1
ATOM 635 C CA . LYS A 1 78 ? -19.109 17.656 -10.633 1 86.31 78 LYS A CA 1
ATOM 636 C C . LYS A 1 78 ? -20.125 17.828 -9.508 1 86.31 78 LYS A C 1
ATOM 638 O O . LYS A 1 78 ? -21.328 17.875 -9.758 1 86.31 78 LYS A O 1
ATOM 643 N N . LEU A 1 79 ? -19.625 17.672 -8.305 1 78.38 79 LEU A N 1
ATOM 644 C CA . LEU A 1 79 ? -20.516 17.844 -7.172 1 78.38 79 LEU A CA 1
ATOM 645 C C . LEU A 1 79 ? -21.172 19.234 -7.195 1 78.38 79 LEU A C 1
ATOM 647 O O . LEU A 1 79 ? -20.578 20.203 -6.723 1 78.38 79 LEU A O 1
ATOM 651 N N . GLN A 1 80 ? -21.938 19.562 -8.375 1 60.12 80 GLN A N 1
ATOM 652 C CA . GLN A 1 80 ? -22.656 20.812 -8.555 1 60.12 80 GLN A CA 1
ATOM 653 C C . GLN A 1 80 ? -23.375 21.234 -7.27 1 60.12 80 GLN A C 1
ATOM 655 O O . GLN A 1 80 ? -23.734 20.375 -6.453 1 60.12 80 GLN A O 1
ATOM 660 N N . SER A 1 81 ? -23.25 22.547 -6.875 1 54.41 81 SER A N 1
ATOM 661 C CA . SER A 1 81 ? -23.953 23.234 -5.801 1 54.41 81 SER A CA 1
ATOM 662 C C . SER A 1 81 ? -25.391 22.75 -5.676 1 54.41 81 SER A C 1
ATOM 664 O O . SER A 1 81 ? -26.109 23.156 -4.762 1 54.41 81 SER A O 1
ATOM 666 N N . ASN A 1 82 ? -25.906 22.312 -6.727 1 49.31 82 ASN A N 1
ATOM 667 C CA . ASN A 1 82 ? -27.359 22.359 -6.598 1 49.31 82 ASN A CA 1
ATOM 668 C C . ASN A 1 82 ? -27.859 21.375 -5.543 1 49.31 82 ASN A C 1
ATOM 670 O O . ASN A 1 82 ? -29.062 21.281 -5.301 1 49.31 82 ASN A O 1
ATOM 674 N N . GLU A 1 83 ? -27.297 20.094 -5.555 1 49.38 83 GLU A N 1
ATOM 675 C CA . GLU A 1 83 ? -28.125 19.203 -4.734 1 49.38 83 GLU A CA 1
ATOM 676 C C . GLU A 1 83 ? -28.047 19.594 -3.26 1 49.38 83 GLU A C 1
ATOM 678 O O . GLU A 1 83 ? -27.125 20.297 -2.842 1 49.38 83 GLU A O 1
ATOM 683 N N . SER A 1 84 ? -29.047 19.156 -2.4 1 49.62 84 SER A N 1
ATOM 684 C CA . SER A 1 84 ? -29.328 19.422 -0.994 1 49.62 84 SER A CA 1
ATOM 685 C C . SER A 1 84 ? -28.062 19.375 -0.155 1 49.62 84 SER A C 1
ATOM 687 O O . SER A 1 84 ? -28.047 19.859 0.979 1 49.62 84 SER A O 1
ATOM 689 N N . ASN A 1 85 ? -27.062 18.609 -0.508 1 51.84 85 ASN A N 1
ATOM 690 C CA . ASN A 1 85 ? -25.922 18.578 0.395 1 51.84 85 ASN A CA 1
ATOM 691 C C . ASN A 1 85 ? -25.031 19.812 0.225 1 51.84 85 ASN A C 1
ATOM 693 O O . ASN A 1 85 ? -24.328 19.953 -0.781 1 51.84 85 ASN A O 1
ATOM 697 N N . LYS A 1 86 ? -25.469 20.953 0.682 1 57.69 86 LYS A N 1
ATOM 698 C CA . LYS A 1 86 ? -24.969 22.312 0.827 1 57.69 86 LYS A CA 1
ATOM 699 C C . LYS A 1 86 ? -23.453 22.312 1.062 1 57.69 86 LYS A C 1
ATOM 701 O O . LYS A 1 86 ? -23 22.391 2.205 1 57.69 86 LYS A O 1
ATOM 706 N N . ILE A 1 87 ? -22.703 21.562 0.218 1 66.69 87 ILE A N 1
ATOM 707 C CA . ILE A 1 87 ? -21.281 21.734 0.499 1 66.69 87 ILE A CA 1
ATOM 708 C C . ILE A 1 87 ? -20.922 23.219 0.38 1 66.69 87 ILE A C 1
ATOM 710 O O . ILE A 1 87 ? -21.328 23.891 -0.573 1 66.69 87 ILE A O 1
ATOM 714 N N . ASP A 1 88 ? -20.344 23.812 1.414 1 83.31 88 ASP A N 1
ATOM 715 C CA . ASP A 1 88 ? -19.766 25.156 1.5 1 83.31 88 ASP A CA 1
ATOM 716 C C . ASP A 1 88 ? -18.828 25.422 0.327 1 83.31 88 ASP A C 1
ATOM 718 O O . ASP A 1 88 ? -17.844 24.703 0.129 1 83.31 88 ASP A O 1
ATOM 722 N N . GLU A 1 89 ? -19.25 26.391 -0.546 1 87.06 89 GLU A N 1
ATOM 723 C CA . GLU A 1 89 ? -18.484 26.719 -1.748 1 87.06 89 GLU A CA 1
ATOM 724 C C . GLU A 1 89 ? -17.031 27.031 -1.412 1 87.06 89 GLU A C 1
ATOM 726 O O . GLU A 1 89 ? -16.125 26.672 -2.17 1 87.06 89 GLU A O 1
ATOM 731 N N . PHE A 1 90 ? -16.844 27.703 -0.375 1 90.06 90 PHE A N 1
ATOM 732 C CA . PHE A 1 90 ? -15.484 28 0.077 1 90.06 90 PHE A CA 1
ATOM 733 C C . PHE A 1 90 ? -14.695 26.719 0.297 1 90.06 90 PHE A C 1
ATOM 735 O O . PHE A 1 90 ? -13.57 26.578 -0.185 1 90.06 90 PHE A O 1
ATOM 742 N N . ASN A 1 91 ? -15.266 25.734 0.892 1 90.62 91 ASN A N 1
ATOM 743 C CA . ASN A 1 91 ? -14.625 24.453 1.158 1 90.62 91 ASN A CA 1
ATOM 744 C C . ASN A 1 91 ? -14.359 23.672 -0.13 1 90.62 91 ASN A C 1
ATOM 746 O O . ASN A 1 91 ? -13.32 23.031 -0.273 1 90.62 91 ASN A O 1
ATOM 750 N N . ARG A 1 92 ? -15.281 23.766 -0.928 1 92.44 92 ARG A N 1
ATOM 751 C CA . ARG A 1 92 ? -15.156 23.047 -2.193 1 92.44 92 ARG A CA 1
ATOM 752 C C . ARG A 1 92 ? -14 23.609 -3.018 1 92.44 92 ARG A C 1
ATOM 754 O O . ARG A 1 92 ? -13.156 22.844 -3.508 1 92.44 92 ARG A O 1
ATOM 761 N N . LEU A 1 93 ? -13.984 24.938 -3.148 1 93 93 LEU A N 1
ATOM 762 C CA . LEU A 1 93 ? -12.953 25.578 -3.951 1 93 93 LEU A CA 1
ATOM 763 C C . LEU A 1 93 ? -11.57 25.344 -3.346 1 93 93 LEU A C 1
ATOM 765 O O . LEU A 1 93 ? -10.617 25.047 -4.066 1 93 93 LEU A O 1
ATOM 769 N N . PHE A 1 94 ? -11.461 25.438 -2.053 1 95 94 PHE A N 1
ATOM 770 C CA . PHE A 1 94 ? -10.188 25.203 -1.373 1 95 94 PHE A CA 1
ATOM 771 C C . PHE A 1 94 ? -9.766 23.75 -1.507 1 95 94 PHE A C 1
ATOM 773 O O . PHE A 1 94 ? -8.578 23.453 -1.675 1 95 94 PHE A O 1
ATOM 780 N N . SER A 1 95 ? -10.719 22.891 -1.488 1 94.88 95 SER A N 1
ATOM 781 C CA . SER A 1 95 ? -10.398 21.469 -1.639 1 94.88 95 SER A CA 1
ATOM 782 C C . SER A 1 95 ? -9.859 21.172 -3.033 1 94.88 95 SER A C 1
ATOM 784 O O . SER A 1 95 ? -8.922 20.391 -3.184 1 94.88 95 SER A O 1
ATOM 786 N N . ILE A 1 96 ? -10.469 21.812 -3.986 1 96.44 96 ILE A N 1
ATOM 787 C CA . ILE A 1 96 ? -10.008 21.641 -5.359 1 96.44 96 ILE A CA 1
ATOM 788 C C . ILE A 1 96 ? -8.578 22.156 -5.492 1 96.44 96 ILE A C 1
ATOM 790 O O . ILE A 1 96 ? -7.727 21.484 -6.086 1 96.44 96 ILE A O 1
ATOM 794 N N . LEU A 1 97 ? -8.312 23.297 -4.918 1 97.44 97 LEU A N 1
ATOM 795 C CA . LEU A 1 97 ? -6.984 23.891 -4.98 1 97.44 97 LEU A CA 1
ATOM 796 C C . LEU A 1 97 ? -5.961 23 -4.27 1 97.44 97 LEU A C 1
ATOM 798 O O . LEU A 1 97 ? -4.887 22.734 -4.809 1 97.44 97 LEU A O 1
ATOM 802 N N . ILE A 1 98 ? -6.289 22.578 -3.133 1 98 98 ILE A N 1
ATOM 803 C CA . ILE A 1 98 ? -5.395 21.734 -2.34 1 98 98 ILE A CA 1
ATOM 804 C C . ILE A 1 98 ? -5.039 20.484 -3.123 1 98 98 ILE A C 1
ATOM 806 O O . ILE A 1 98 ? -3.861 20.125 -3.252 1 98 98 ILE A O 1
ATOM 810 N N . ARG A 1 99 ? -6 19.875 -3.686 1 97.81 99 ARG A N 1
ATOM 811 C CA . ARG A 1 99 ? -5.789 18.641 -4.426 1 97.81 99 ARG A CA 1
ATOM 812 C C . ARG A 1 99 ? -4.977 18.891 -5.691 1 97.81 99 ARG A C 1
ATOM 814 O O . ARG A 1 99 ? -4.199 18.031 -6.117 1 97.81 99 ARG A O 1
ATOM 821 N N . SER A 1 100 ? -5.184 20.016 -6.266 1 98.38 100 SER A N 1
ATOM 822 C CA . SER A 1 100 ? -4.383 20.375 -7.438 1 98.38 100 SER A CA 1
ATOM 823 C C . SER A 1 100 ? -2.906 20.5 -7.082 1 98.38 100 SER A C 1
ATOM 825 O O . SER A 1 100 ? -2.043 20.016 -7.812 1 98.38 100 SER A O 1
ATOM 827 N N . PHE A 1 101 ? -2.633 21.109 -5.988 1 98.5 101 PHE A N 1
ATOM 828 C CA . PHE A 1 101 ? -1.25 21.25 -5.543 1 98.5 101 PHE A CA 1
ATOM 829 C C . PHE A 1 101 ? -0.669 19.891 -5.16 1 98.5 101 PHE A C 1
ATOM 831 O O . PHE A 1 101 ? 0.508 19.625 -5.41 1 98.5 101 PHE A O 1
ATOM 838 N N . TYR A 1 102 ? -1.497 19.062 -4.613 1 98.06 102 TYR A N 1
ATOM 839 C CA . TYR A 1 102 ? -1.039 17.719 -4.281 1 98.06 102 TYR A CA 1
ATOM 840 C C . TYR A 1 102 ? -0.766 16.922 -5.543 1 98.06 102 TYR A C 1
ATOM 842 O O . TYR A 1 102 ? 0.184 16.125 -5.594 1 98.06 102 TYR A O 1
ATOM 850 N N . ALA A 1 103 ? -1.582 17.094 -6.535 1 98.12 103 ALA A N 1
ATOM 851 C CA . ALA A 1 103 ? -1.347 16.406 -7.801 1 98.12 103 ALA A CA 1
ATOM 852 C C . ALA A 1 103 ? 0.014 16.781 -8.383 1 98.12 103 ALA A C 1
ATOM 854 O O . ALA A 1 103 ? 0.753 15.922 -8.859 1 98.12 103 ALA A O 1
ATOM 855 N N . MET A 1 104 ? 0.338 18.047 -8.297 1 98.38 104 MET A N 1
ATOM 856 C CA . MET A 1 104 ? 1.624 18.516 -8.797 1 98.38 104 MET A CA 1
ATOM 857 C C . MET A 1 104 ? 2.768 18.047 -7.906 1 98.38 104 MET A C 1
ATOM 859 O O . MET A 1 104 ? 3.842 17.688 -8.398 1 98.38 104 MET A O 1
ATOM 863 N N . TYR A 1 105 ? 2.533 18.062 -6.652 1 98.31 105 TYR A N 1
ATOM 864 C CA . TYR A 1 105 ? 3.516 17.531 -5.719 1 98.31 105 TYR A CA 1
ATOM 865 C C . TYR A 1 105 ? 3.883 16.094 -6.074 1 98.31 105 TYR A C 1
ATOM 867 O O . TYR A 1 105 ? 5.062 15.766 -6.199 1 98.31 105 TYR A O 1
ATOM 875 N N . TYR A 1 106 ? 2.871 15.281 -6.246 1 97.69 106 TYR A N 1
ATOM 876 C CA . TYR A 1 106 ? 3.109 13.867 -6.543 1 97.69 106 TYR A CA 1
ATOM 877 C C . TYR A 1 106 ? 3.771 13.703 -7.902 1 97.69 106 TYR A C 1
ATOM 879 O O . TYR A 1 106 ? 4.605 12.812 -8.094 1 97.69 106 TYR A O 1
ATOM 887 N N . LEU A 1 107 ? 3.443 14.484 -8.828 1 97.62 107 LEU A N 1
ATOM 888 C CA . LEU A 1 107 ? 4.043 14.43 -10.156 1 97.62 107 LEU A CA 1
ATOM 889 C C . LEU A 1 107 ? 5.547 14.688 -10.086 1 97.62 107 LEU A C 1
ATOM 891 O O . LEU A 1 107 ? 6.34 13.898 -10.609 1 97.62 107 LEU A O 1
ATOM 895 N N . PHE A 1 108 ? 5.898 15.742 -9.406 1 97.56 108 PHE A N 1
ATOM 896 C CA . PHE A 1 108 ? 7.309 16.094 -9.328 1 97.56 108 PHE A CA 1
ATOM 897 C C . PHE A 1 108 ? 8.055 15.125 -8.406 1 97.56 108 PHE A C 1
ATOM 899 O O . PHE A 1 108 ? 9.234 14.844 -8.625 1 97.56 108 PHE A O 1
ATOM 906 N N . ASP A 1 109 ? 7.336 14.68 -7.426 1 96.81 109 ASP A N 1
ATOM 907 C CA . ASP A 1 109 ? 7.918 13.648 -6.57 1 96.81 109 ASP A CA 1
ATOM 908 C C . ASP A 1 109 ? 8.242 12.391 -7.367 1 96.81 109 ASP A C 1
ATOM 910 O O . ASP A 1 109 ? 9.273 11.75 -7.141 1 96.81 109 ASP A O 1
ATOM 914 N N . ASN A 1 110 ? 7.387 12.023 -8.305 1 96.12 110 ASN A N 1
ATOM 915 C CA . ASN A 1 110 ? 7.637 10.891 -9.195 1 96.12 110 ASN A CA 1
ATOM 916 C C . ASN A 1 110 ? 8.836 11.148 -10.102 1 96.12 110 ASN A C 1
ATOM 918 O O . ASN A 1 110 ? 9.68 10.266 -10.289 1 96.12 110 ASN A O 1
ATOM 922 N N . ILE A 1 111 ? 8.906 12.305 -10.602 1 95.88 111 ILE A N 1
ATOM 923 C CA . ILE A 1 111 ? 10.031 12.656 -11.461 1 95.88 111 ILE A CA 1
ATOM 924 C C . ILE A 1 111 ? 11.336 12.586 -10.664 1 95.88 111 ILE A C 1
ATOM 926 O O . ILE A 1 111 ? 12.336 12.047 -11.148 1 95.88 111 ILE A O 1
ATOM 930 N N . TYR A 1 112 ? 11.281 13.062 -9.5 1 96.06 112 TYR A N 1
ATOM 931 C CA . TYR A 1 112 ? 12.453 13.07 -8.633 1 96.06 112 TYR A CA 1
ATOM 932 C C . TYR A 1 112 ? 12.961 11.656 -8.398 1 96.06 112 TYR A C 1
ATOM 934 O O . TYR A 1 112 ? 14.148 11.383 -8.578 1 96.06 112 TYR A O 1
ATOM 942 N N . ILE A 1 113 ? 12.078 10.742 -8.008 1 95.19 113 ILE A N 1
ATOM 943 C CA . ILE A 1 113 ? 12.516 9.398 -7.641 1 95.19 113 ILE A CA 1
ATOM 944 C C . ILE A 1 113 ? 12.992 8.656 -8.883 1 95.19 113 ILE A C 1
ATOM 946 O O . ILE A 1 113 ? 13.914 7.844 -8.812 1 95.19 113 ILE A O 1
ATOM 950 N N . LEU A 1 114 ? 12.391 8.914 -10.039 1 94.75 114 LEU A N 1
ATOM 951 C CA . LEU A 1 114 ? 12.812 8.273 -11.273 1 94.75 114 LEU A CA 1
ATOM 952 C C . LEU A 1 114 ? 14.18 8.797 -11.727 1 94.75 114 LEU A C 1
ATOM 954 O O . LEU A 1 114 ? 14.961 8.055 -12.32 1 94.75 114 LEU A O 1
ATOM 958 N N . GLN A 1 115 ? 14.453 10.023 -11.398 1 94.44 115 GLN A N 1
ATOM 959 C CA . GLN A 1 115 ? 15.773 10.578 -11.664 1 94.44 115 GLN A CA 1
ATOM 960 C C . GLN A 1 115 ? 16.812 10.016 -10.695 1 94.44 115 GLN A C 1
ATOM 962 O O . GLN A 1 115 ? 17.938 9.727 -11.086 1 94.44 115 GLN A O 1
ATOM 967 N N . LYS A 1 116 ? 16.391 9.93 -9.492 1 91.56 116 LYS A N 1
ATOM 968 C CA . LYS A 1 116 ? 17.281 9.414 -8.461 1 91.56 116 LYS A CA 1
ATOM 969 C C . LYS A 1 116 ? 17.734 7.992 -8.773 1 91.56 116 LYS A C 1
ATOM 971 O O . LYS A 1 116 ? 18.875 7.629 -8.523 1 91.56 116 LYS A O 1
ATOM 976 N N . CYS A 1 117 ? 16.828 7.227 -9.266 1 89.69 117 CYS A N 1
ATOM 977 C CA . CYS A 1 117 ? 17.188 5.855 -9.602 1 89.69 117 CYS A CA 1
ATOM 978 C C . CYS A 1 117 ? 17.766 5.781 -11.008 1 89.69 117 CYS A C 1
ATOM 980 O O . CYS A 1 117 ? 17.938 4.691 -11.562 1 89.69 117 CYS A O 1
ATOM 982 N N . LYS A 1 118 ? 17.969 6.859 -11.703 1 89.25 118 LYS A N 1
ATOM 983 C CA . LYS A 1 118 ? 18.656 7.02 -12.977 1 89.25 118 LYS A CA 1
ATOM 984 C C . LYS A 1 118 ? 17.828 6.43 -14.125 1 89.25 118 LYS A C 1
ATOM 986 O O . LYS A 1 118 ? 18.391 5.926 -15.102 1 89.25 118 LYS A O 1
ATOM 991 N N . PHE A 1 119 ? 16.609 6.383 -13.883 1 91.38 119 PHE A N 1
ATOM 992 C CA . PHE A 1 119 ? 15.758 5.895 -14.961 1 91.38 119 PHE A CA 1
ATOM 993 C C . PHE A 1 119 ? 15.516 6.988 -15.992 1 91.38 119 PHE A C 1
ATOM 995 O O . PHE A 1 119 ? 15.523 6.723 -17.203 1 91.38 119 PHE A O 1
ATOM 1002 N N . ILE A 1 120 ? 15.281 8.188 -15.438 1 90.12 120 ILE A N 1
ATOM 1003 C CA . ILE A 1 120 ? 15.102 9.32 -16.344 1 90.12 120 ILE A CA 1
ATOM 1004 C C . ILE A 1 120 ? 16.156 10.391 -16.062 1 90.12 120 ILE A C 1
ATOM 1006 O O . ILE A 1 120 ? 16.484 10.633 -14.898 1 90.12 120 ILE A O 1
ATOM 1010 N N . GLY A 1 121 ? 16.656 11.023 -17.172 1 79.12 121 GLY A N 1
ATOM 1011 C CA . GLY A 1 121 ? 17.5 12.211 -17.047 1 79.12 121 GLY A CA 1
ATOM 1012 C C . GLY A 1 121 ? 18.797 11.945 -16.312 1 79.12 121 GLY A C 1
ATOM 1013 O O . GLY A 1 121 ? 19.219 10.789 -16.172 1 79.12 121 GLY A O 1
ATOM 1014 N N . ASP A 1 122 ? 19.484 13.023 -16 1 77.5 122 ASP A N 1
ATOM 1015 C CA . ASP A 1 122 ? 20.734 12.977 -15.242 1 77.5 122 ASP A CA 1
ATOM 1016 C C . ASP A 1 122 ? 20.469 13.219 -13.758 1 77.5 122 ASP A C 1
ATOM 1018 O O . ASP A 1 122 ? 19.531 13.938 -13.398 1 77.5 122 ASP A O 1
ATOM 1022 N N . LYS A 1 123 ? 21.094 12.5 -13.008 1 71.19 123 LYS A N 1
ATOM 1023 C CA . LYS A 1 123 ? 21.016 12.648 -11.555 1 71.19 123 LYS A CA 1
ATOM 1024 C C . LYS A 1 123 ? 21.109 14.109 -11.141 1 71.19 123 LYS A C 1
ATOM 1026 O O . LYS A 1 123 ? 20.516 14.523 -10.156 1 71.19 123 LYS A O 1
ATOM 1031 N N . GLY A 1 124 ? 21.766 14.859 -11.914 1 73.31 124 GLY A N 1
ATOM 1032 C CA . GLY A 1 124 ? 21.953 16.266 -11.586 1 73.31 124 GLY A CA 1
ATOM 1033 C C . GLY A 1 124 ? 20.656 17.047 -11.555 1 73.31 124 GLY A C 1
ATOM 1034 O O . GLY A 1 124 ? 20.516 18.016 -10.797 1 73.31 124 GLY A O 1
ATOM 1035 N N . ASN A 1 125 ? 19.641 16.672 -12.164 1 83.06 125 ASN A N 1
ATOM 1036 C CA . ASN A 1 125 ? 18.375 17.391 -12.273 1 83.06 125 ASN A CA 1
ATOM 1037 C C . ASN A 1 125 ? 17.391 16.953 -11.188 1 83.06 125 ASN A C 1
ATOM 1039 O O . ASN A 1 125 ? 16.297 17.531 -11.062 1 83.06 125 ASN A O 1
ATOM 1043 N N . SER A 1 126 ? 17.828 16.094 -10.336 1 91.19 126 SER A N 1
ATOM 1044 C CA . SER A 1 126 ? 16.906 15.555 -9.344 1 91.19 126 SER A CA 1
ATOM 1045 C C . SER A 1 126 ? 16.641 16.562 -8.234 1 91.19 126 SER A C 1
ATOM 1047 O O . SER A 1 126 ? 15.555 16.594 -7.656 1 91.19 126 SER A O 1
ATOM 1049 N N . LYS A 1 127 ? 17.562 17.484 -8.023 1 91.94 127 LYS A N 1
ATOM 1050 C CA . LYS A 1 127 ? 17.391 18.484 -6.969 1 91.94 127 LYS A CA 1
ATOM 1051 C C . LYS A 1 127 ? 16.281 19.469 -7.32 1 91.94 127 LYS A C 1
ATOM 1053 O O . LYS A 1 127 ? 15.492 19.859 -6.457 1 91.94 127 LYS A O 1
ATOM 1058 N N . ASP A 1 128 ? 16.25 19.797 -8.523 1 93.44 128 ASP A N 1
ATOM 1059 C CA . ASP A 1 128 ? 15.234 20.734 -8.977 1 93.44 128 ASP A CA 1
ATOM 1060 C C . ASP A 1 128 ? 13.836 20.125 -8.852 1 93.44 128 ASP A C 1
ATOM 1062 O O . ASP A 1 128 ? 12.898 20.797 -8.406 1 93.44 128 ASP A O 1
ATOM 1066 N N . SER A 1 129 ? 13.742 18.906 -9.273 1 95.5 129 SER A N 1
ATOM 1067 C CA . SER A 1 129 ? 12.453 18.234 -9.188 1 95.5 129 SER A CA 1
ATOM 1068 C C . SER A 1 129 ? 12.008 18.062 -7.742 1 95.5 129 SER A C 1
ATOM 1070 O O . SER A 1 129 ? 10.82 18.188 -7.43 1 95.5 129 SER A O 1
ATOM 1072 N N . PHE A 1 130 ? 12.969 17.828 -6.941 1 95.88 130 PHE A N 1
ATOM 1073 C CA . PHE A 1 130 ? 12.664 17.703 -5.52 1 95.88 130 PHE A CA 1
ATOM 1074 C C . PHE A 1 130 ? 12.164 19.031 -4.965 1 95.88 130 PHE A C 1
ATOM 1076 O O . PHE A 1 130 ? 11.172 19.078 -4.23 1 95.88 130 PHE A O 1
ATOM 1083 N N . GLN A 1 131 ? 12.789 20.125 -5.312 1 95.75 131 GLN A N 1
ATOM 1084 C CA . GLN A 1 131 ? 12.406 21.453 -4.844 1 95.75 131 GLN A CA 1
ATOM 1085 C C . GLN A 1 131 ? 11 21.812 -5.316 1 95.75 131 GLN A C 1
ATOM 1087 O O . GLN A 1 131 ? 10.203 22.359 -4.555 1 95.75 131 GLN A O 1
ATOM 1092 N N . LYS A 1 132 ? 10.773 21.5 -6.512 1 96.62 132 LYS A N 1
ATOM 1093 C CA . LYS A 1 132 ? 9.438 21.766 -7.043 1 96.62 132 LYS A CA 1
ATOM 1094 C C . LYS A 1 132 ? 8.375 20.969 -6.289 1 96.62 132 LYS A C 1
ATOM 1096 O O . LYS A 1 132 ? 7.32 21.516 -5.941 1 96.62 132 LYS A O 1
ATOM 1101 N N . ALA A 1 133 ? 8.703 19.719 -6.035 1 97.81 133 ALA A N 1
ATOM 1102 C CA . ALA A 1 133 ? 7.773 18.891 -5.273 1 97.81 133 ALA A CA 1
ATOM 1103 C C . ALA A 1 133 ? 7.496 19.484 -3.9 1 97.81 133 ALA A C 1
ATOM 1105 O O . ALA A 1 133 ? 6.34 19.625 -3.498 1 97.81 133 ALA A O 1
ATOM 1106 N N . MET A 1 134 ? 8.5 19.969 -3.268 1 97.62 134 MET A N 1
ATOM 1107 C CA . MET A 1 134 ? 8.375 20.516 -1.917 1 97.62 134 MET A CA 1
ATOM 1108 C C . MET A 1 134 ? 7.621 21.828 -1.932 1 97.62 134 MET A C 1
ATOM 1110 O O . MET A 1 134 ? 6.852 22.125 -1.015 1 97.62 134 MET A O 1
ATOM 1114 N N . ASN A 1 135 ? 7.824 22.594 -2.953 1 97.81 135 ASN A N 1
ATOM 1115 C CA . ASN A 1 135 ? 7.09 23.844 -3.082 1 97.81 135 ASN A CA 1
ATOM 1116 C C . ASN A 1 135 ? 5.586 23.609 -3.182 1 97.81 135 ASN A C 1
ATOM 1118 O O . ASN A 1 135 ? 4.805 24.234 -2.475 1 97.81 135 ASN A O 1
ATOM 1122 N N . PHE A 1 136 ? 5.258 22.688 -4.031 1 98.44 136 PHE A N 1
ATOM 1123 C CA . PHE A 1 136 ? 3.842 22.406 -4.223 1 98.44 136 PHE A CA 1
ATOM 1124 C C . PHE A 1 136 ? 3.24 21.797 -2.965 1 98.44 136 PHE A C 1
ATOM 1126 O O . PHE A 1 136 ? 2.1 22.094 -2.605 1 98.44 136 PHE A O 1
ATOM 1133 N N . TRP A 1 137 ? 4.004 20.922 -2.377 1 98.19 137 TRP A N 1
ATOM 1134 C CA . TRP A 1 137 ? 3.529 20.312 -1.14 1 98.19 137 TRP A CA 1
ATOM 1135 C C . TRP A 1 137 ? 3.291 21.375 -0.066 1 98.19 137 TRP A C 1
ATOM 1137 O O . TRP A 1 137 ? 2.252 21.375 0.596 1 98.19 137 TRP A O 1
ATOM 1147 N N . PHE A 1 138 ? 4.18 22.297 0.096 1 97.88 138 PHE A N 1
ATOM 1148 C CA . PHE A 1 138 ? 4.082 23.344 1.114 1 97.88 138 PHE A CA 1
ATOM 1149 C C . PHE A 1 138 ? 2.855 24.203 0.884 1 97.88 138 PHE A C 1
ATOM 1151 O O . PHE A 1 138 ? 2.09 24.469 1.814 1 97.88 138 PHE A O 1
ATOM 1158 N N . ILE A 1 139 ? 2.688 24.625 -0.301 1 97.88 139 ILE A N 1
ATOM 1159 C CA . ILE A 1 139 ? 1.548 25.484 -0.616 1 97.88 139 ILE A CA 1
ATOM 1160 C C . ILE A 1 139 ? 0.247 24.734 -0.333 1 97.88 139 ILE A C 1
ATOM 1162 O O . ILE A 1 139 ? -0.687 25.297 0.245 1 97.88 139 ILE A O 1
ATOM 1166 N N . GLY A 1 140 ? 0.191 23.469 -0.722 1 97.88 140 GLY A N 1
ATOM 1167 C CA . GLY A 1 140 ? -0.983 22.672 -0.43 1 97.88 140 GLY A CA 1
ATOM 1168 C C . GLY A 1 140 ? -1.281 22.562 1.054 1 97.88 140 GLY A C 1
ATOM 1169 O O . GLY A 1 140 ? -2.438 22.672 1.47 1 97.88 140 GLY A O 1
ATOM 1170 N N . LEU A 1 141 ? -0.241 22.438 1.771 1 97.88 141 LEU A N 1
ATOM 1171 C CA . LEU A 1 141 ? -0.406 22.297 3.215 1 97.88 141 LEU A CA 1
ATOM 1172 C C . LEU A 1 141 ? -0.877 23.609 3.84 1 97.88 141 LEU A C 1
ATOM 1174 O O . LEU A 1 141 ? -1.661 23.594 4.793 1 97.88 141 LEU A O 1
ATOM 1178 N N . VAL A 1 142 ? -0.374 24.688 3.346 1 97.12 142 VAL A N 1
ATOM 1179 C CA . VAL A 1 142 ? -0.806 25.984 3.85 1 97.12 142 VAL A CA 1
ATOM 1180 C C . VAL A 1 142 ? -2.303 26.172 3.604 1 97.12 142 VAL A C 1
ATOM 1182 O O . VAL A 1 142 ? -3.039 26.594 4.5 1 97.12 142 VAL A O 1
ATOM 1185 N N . LEU A 1 143 ? -2.746 25.859 2.441 1 97.69 143 LEU A N 1
ATOM 1186 C CA . LEU A 1 143 ? -4.16 25.969 2.109 1 97.69 143 LEU A CA 1
ATOM 1187 C C . LEU A 1 143 ? -4.996 25.016 2.963 1 97.69 143 LEU A C 1
ATOM 1189 O O . LEU A 1 143 ? -6.102 25.359 3.387 1 97.69 143 LEU A O 1
ATOM 1193 N N . ARG A 1 144 ? -4.457 23.859 3.203 1 97.06 144 ARG A N 1
ATOM 1194 C CA . ARG A 1 144 ? -5.137 22.891 4.059 1 97.06 144 ARG A CA 1
ATOM 1195 C C . ARG A 1 144 ? -5.266 23.422 5.484 1 97.06 144 ARG A C 1
ATOM 1197 O O . ARG A 1 144 ? -6.281 23.203 6.145 1 97.06 144 ARG A O 1
ATOM 1204 N N . LEU A 1 145 ? -4.25 24.047 5.887 1 96.69 145 LEU A N 1
ATOM 1205 C CA . LEU A 1 145 ? -4.273 24.625 7.227 1 96.69 145 LEU A CA 1
ATOM 1206 C C . LEU A 1 145 ? -5.379 25.672 7.348 1 96.69 145 LEU A C 1
ATOM 1208 O O . LEU A 1 145 ? -6.066 25.75 8.367 1 96.69 145 LEU A O 1
ATOM 1212 N N . VAL A 1 146 ? -5.527 26.453 6.352 1 96.19 146 VAL A N 1
ATOM 1213 C CA . VAL A 1 146 ? -6.57 27.469 6.336 1 96.19 146 VAL A CA 1
ATOM 1214 C C . VAL A 1 146 ? -7.941 26.797 6.465 1 96.19 146 VAL A C 1
ATOM 1216 O O . VAL A 1 146 ? -8.773 27.234 7.277 1 96.19 146 VAL A O 1
ATOM 1219 N N . LEU A 1 147 ? -8.148 25.781 5.738 1 94.12 147 LEU A N 1
ATOM 1220 C CA . LEU A 1 147 ? -9.43 25.078 5.762 1 94.12 147 LEU A CA 1
ATOM 1221 C C . LEU A 1 147 ? -9.672 24.438 7.125 1 94.12 147 LEU A C 1
ATOM 1223 O O . LEU A 1 147 ? -10.797 24.438 7.621 1 94.12 147 LEU A O 1
ATOM 1227 N N . GLN A 1 148 ? -8.633 23.906 7.664 1 94.75 148 GLN A N 1
ATOM 1228 C CA . GLN A 1 148 ? -8.773 23.234 8.953 1 94.75 148 GLN A CA 1
ATOM 1229 C C . GLN A 1 148 ? -9.055 24.234 10.07 1 94.75 148 GLN A C 1
ATOM 1231 O O . GLN A 1 148 ? -9.82 23.953 10.984 1 94.75 148 GLN A O 1
ATOM 1236 N N . LEU A 1 149 ? -8.43 25.375 9.977 1 95.44 149 LEU A N 1
ATOM 1237 C CA . LEU A 1 149 ? -8.672 26.422 10.961 1 95.44 149 LEU A CA 1
ATOM 1238 C C . LEU A 1 149 ? -10.109 26.938 10.859 1 95.44 149 LEU A C 1
ATOM 1240 O O . LEU A 1 149 ? -10.766 27.141 11.875 1 95.44 149 LEU A O 1
ATOM 1244 N N . ARG A 1 150 ? -10.523 27.078 9.688 1 94.06 150 ARG A N 1
ATOM 1245 C CA . ARG A 1 150 ? -11.906 27.484 9.477 1 94.06 150 ARG A CA 1
ATOM 1246 C C . ARG A 1 150 ? -12.875 26.469 10.047 1 94.06 150 ARG A C 1
ATOM 1248 O O . ARG A 1 150 ? -13.859 26.828 10.695 1 94.06 150 ARG A O 1
ATOM 1255 N N . SER A 1 151 ? -12.594 25.234 9.781 1 92.56 151 SER A N 1
ATOM 1256 C CA . SER A 1 151 ? -13.453 24.156 10.289 1 92.56 151 SER A CA 1
ATOM 1257 C C . SER A 1 151 ? -13.469 24.141 11.812 1 92.56 151 SER A C 1
ATOM 1259 O O . SER A 1 151 ? -14.516 23.938 12.43 1 92.56 151 SER A O 1
ATOM 1261 N N . LEU A 1 152 ? -12.359 24.375 12.414 1 94.56 152 LEU A N 1
ATOM 1262 C CA . LEU A 1 152 ? -12.266 24.391 13.867 1 94.56 152 LEU A CA 1
ATOM 1263 C C . LEU A 1 152 ? -13.062 25.547 14.453 1 94.56 152 LEU A C 1
ATOM 1265 O O . LEU A 1 152 ? -13.727 25.391 15.484 1 94.56 152 LEU A O 1
ATOM 1269 N N . LEU A 1 153 ? -13.039 26.656 13.797 1 94.31 153 LEU A N 1
ATOM 1270 C CA . LEU A 1 153 ? -13.789 27.812 14.242 1 94.31 153 LEU A CA 1
ATOM 1271 C C . LEU A 1 153 ? -15.289 27.578 14.125 1 94.31 153 LEU A C 1
ATOM 1273 O O . LEU A 1 153 ? -16.062 27.922 15.031 1 94.31 153 LEU A O 1
ATOM 1277 N N . ARG A 1 154 ? -15.656 27 13.07 1 93.25 154 ARG A N 1
ATOM 1278 C CA . ARG A 1 154 ? -17.062 26.688 12.859 1 93.25 154 ARG A CA 1
ATOM 1279 C C . ARG A 1 154 ? -17.578 25.719 13.922 1 93.25 154 ARG A C 1
ATOM 1281 O O . ARG A 1 154 ? -18.688 25.891 14.43 1 93.25 154 ARG A O 1
ATOM 1288 N N . ILE A 1 155 ? -16.781 24.719 14.203 1 94.81 155 ILE A N 1
ATOM 1289 C CA . ILE A 1 155 ? -17.156 23.75 15.211 1 94.81 155 ILE A CA 1
ATOM 1290 C C . ILE A 1 155 ? -17.266 24.422 16.578 1 94.81 155 ILE A C 1
ATOM 1292 O O . ILE A 1 155 ? -18.172 24.125 17.359 1 94.81 155 ILE A O 1
ATOM 1296 N N . HIS A 1 156 ? -16.359 25.344 16.812 1 94.19 156 HIS A N 1
ATOM 1297 C CA . HIS A 1 156 ? -16.375 26.078 18.078 1 94.19 156 HIS A CA 1
ATOM 1298 C C . HIS A 1 156 ? -17.641 26.922 18.203 1 94.19 156 HIS A C 1
ATOM 1300 O O . HIS A 1 156 ? -18.281 26.922 19.25 1 94.19 156 HIS A O 1
ATOM 1306 N N . TYR A 1 157 ? -18.047 27.547 17.188 1 94.44 157 TYR A N 1
ATOM 1307 C CA . TYR A 1 157 ? -19.234 28.391 17.203 1 94.44 157 TYR A CA 1
ATOM 1308 C C . TYR A 1 157 ? -20.5 27.531 17.344 1 94.44 157 TYR A C 1
ATOM 1310 O O . TYR A 1 157 ? -21.453 27.922 18.016 1 94.44 157 TYR A O 1
ATOM 1318 N N . SER A 1 158 ? -20.484 26.406 16.688 1 94 158 SER A N 1
ATOM 1319 C CA . SER A 1 158 ? -21.609 25.484 16.828 1 94 158 SER A CA 1
ATOM 1320 C C . SER A 1 158 ? -21.766 25.016 18.266 1 94 158 SER A C 1
ATOM 1322 O O . SER A 1 158 ? -22.875 24.828 18.75 1 94 158 SER A O 1
ATOM 1324 N N . GLU A 1 159 ? -20.625 24.75 18.859 1 95.38 159 GLU A N 1
ATOM 1325 C CA . GLU A 1 159 ? -20.656 24.328 20.25 1 95.38 159 GLU A CA 1
ATOM 1326 C C . GLU A 1 159 ? -21.281 25.406 21.141 1 95.38 159 GLU A C 1
ATOM 1328 O O . GLU A 1 159 ? -22.109 25.109 22 1 95.38 159 GLU A O 1
ATOM 1333 N N . ILE A 1 160 ? -20.906 26.656 20.938 1 95.5 160 ILE A N 1
ATOM 1334 C CA . ILE A 1 160 ? -21.406 27.781 21.719 1 95.5 160 ILE A CA 1
ATOM 1335 C C . ILE A 1 160 ? -22.922 27.891 21.516 1 95.5 160 ILE A C 1
ATOM 1337 O O . ILE A 1 160 ? -23.672 28.094 22.484 1 95.5 160 ILE A O 1
ATOM 1341 N N . LYS A 1 161 ? -23.359 27.734 20.344 1 94.88 161 LYS A N 1
ATOM 1342 C CA . LYS A 1 161 ? -24.781 27.844 20.031 1 94.88 161 LYS A CA 1
ATOM 1343 C C . LYS A 1 161 ? -25.594 26.781 20.766 1 94.88 161 LYS A C 1
ATOM 1345 O O . LYS A 1 161 ? -26.656 27.062 21.312 1 94.88 161 LYS A O 1
ATOM 1350 N N . VAL A 1 162 ? -25.094 25.562 20.781 1 94.56 162 VAL A N 1
ATOM 1351 C CA . VAL A 1 162 ? -25.812 24.469 21.438 1 94.56 162 VAL A CA 1
ATOM 1352 C C . VAL A 1 162 ? -25.797 24.688 22.953 1 94.56 162 VAL A C 1
ATOM 1354 O O . VAL A 1 162 ? -26.812 24.469 23.625 1 94.56 162 VAL A O 1
ATOM 1357 N N . ARG A 1 163 ? -24.719 25.141 23.469 1 94.06 163 ARG A N 1
ATOM 1358 C CA . ARG A 1 163 ? -24.594 25.375 24.906 1 94.06 163 ARG A CA 1
ATOM 1359 C C . ARG A 1 163 ? -25.516 26.5 25.359 1 94.06 163 ARG A C 1
ATOM 1361 O O . ARG A 1 163 ? -26.062 26.453 26.469 1 94.06 163 ARG A O 1
ATOM 1368 N N . GLN A 1 164 ? -25.734 27.453 24.578 1 94.19 164 GLN A N 1
ATOM 1369 C CA . GLN A 1 164 ? -26.562 28.594 24.922 1 94.19 164 GLN A CA 1
ATOM 1370 C C . GLN A 1 164 ? -28.047 28.203 24.922 1 94.19 164 GLN A C 1
ATOM 1372 O O . GLN A 1 164 ? -28.844 28.812 25.641 1 94.19 164 GLN A O 1
ATOM 1377 N N . LYS A 1 165 ? -28.328 27.156 24.219 1 91.19 165 LYS A N 1
ATOM 1378 C CA . LYS A 1 165 ? -29.719 26.719 24.141 1 91.19 165 LYS A CA 1
ATOM 1379 C C . LYS A 1 165 ? -30.078 25.812 25.297 1 91.19 165 LYS A C 1
ATOM 1381 O O . LYS A 1 165 ? -31.25 25.656 25.641 1 91.19 165 LYS A O 1
ATOM 1386 N N . LEU A 1 166 ? -29.141 25.25 25.922 1 91.25 166 LEU A N 1
ATOM 1387 C CA . LEU A 1 166 ? -29.328 24.172 26.906 1 91.25 166 LEU A CA 1
ATOM 1388 C C . LEU A 1 166 ? -30.188 24.656 28.062 1 91.25 166 LEU A C 1
ATOM 1390 O O . LEU A 1 166 ? -31.125 23.969 28.469 1 91.25 166 LEU A O 1
ATOM 1394 N N . PRO A 1 167 ? -30 25.891 28.656 1 90.19 167 PRO A N 1
ATOM 1395 C CA . PRO A 1 167 ? -30.781 26.344 29.797 1 90.19 167 PRO A CA 1
ATOM 1396 C C . PRO A 1 167 ? -32.25 26.609 29.453 1 90.19 167 PRO A C 1
ATOM 1398 O O . PRO A 1 167 ? -33.125 26.609 30.328 1 90.19 167 PRO A O 1
ATOM 1401 N N . TYR A 1 168 ? -32.594 26.641 28.312 1 90.88 168 TYR A N 1
ATOM 1402 C CA . TYR A 1 168 ? -33.938 27.016 27.891 1 90.88 168 TYR A CA 1
ATOM 1403 C C . TYR A 1 168 ? -34.719 25.812 27.391 1 90.88 168 TYR A C 1
ATOM 1405 O O . TYR A 1 168 ? -35.906 25.922 27.031 1 90.88 168 TYR A O 1
ATOM 1413 N N . LEU A 1 169 ? -34 24.641 27.375 1 88.5 169 LEU A N 1
ATOM 1414 C CA . LEU A 1 169 ? -34.656 23.438 26.922 1 88.5 169 LEU A CA 1
ATOM 1415 C C . LEU A 1 169 ? -35.562 22.844 28.016 1 88.5 169 LEU A C 1
ATOM 1417 O O . LEU A 1 169 ? -35.094 22.609 29.125 1 88.5 169 LEU A O 1
ATOM 1421 N N . LYS A 1 170 ? -36.844 22.734 27.812 1 86.56 170 LYS A N 1
ATOM 1422 C CA . LYS A 1 170 ? -37.812 22.25 28.797 1 86.56 170 LYS A CA 1
ATOM 1423 C C . LYS A 1 170 ? -38.156 20.781 28.578 1 86.56 170 LYS A C 1
ATOM 1425 O O . LYS A 1 170 ? -38.438 20.047 29.516 1 86.56 170 LYS A O 1
ATOM 1430 N N . ASN A 1 171 ? -37.969 20.359 27.438 1 89.88 171 ASN A N 1
ATOM 1431 C CA . ASN A 1 171 ? -38.312 18.984 27.062 1 89.88 171 ASN A CA 1
ATOM 1432 C C . ASN A 1 171 ? -37.125 18.047 27.234 1 89.88 171 ASN A C 1
ATOM 1434 O O . ASN A 1 171 ? -36 18.359 26.828 1 89.88 171 ASN A O 1
ATOM 1438 N N . GLU A 1 172 ? -37.406 16.984 27.906 1 90.94 172 GLU A N 1
ATOM 1439 C CA . GLU A 1 172 ? -36.375 15.984 28.188 1 90.94 172 GLU A CA 1
ATOM 1440 C C . GLU A 1 172 ? -35.781 15.445 26.891 1 90.94 172 GLU A C 1
ATOM 1442 O O . GLU A 1 172 ? -34.562 15.211 26.812 1 90.94 172 GLU A O 1
ATOM 1447 N N . GLN A 1 173 ? -36.594 15.289 25.953 1 93.12 173 GLN A N 1
ATOM 1448 C CA . GLN A 1 173 ? -36.125 14.758 24.672 1 93.12 173 GLN A CA 1
ATOM 1449 C C . GLN A 1 173 ? -35.156 15.734 23.984 1 93.12 173 GLN A C 1
ATOM 1451 O O . GLN A 1 173 ? -34.156 15.336 23.422 1 93.12 173 GLN A O 1
ATOM 1456 N N . GLU A 1 174 ? -35.5 17.016 24.078 1 92.88 174 GLU A N 1
ATOM 1457 C CA . GLU A 1 174 ? -34.656 18.047 23.484 1 92.88 174 GLU A CA 1
ATOM 1458 C C . GLU A 1 174 ? -33.312 18.156 24.203 1 92.88 174 GLU A C 1
ATOM 1460 O O . GLU A 1 174 ? -32.281 18.406 23.578 1 92.88 174 GLU A O 1
ATOM 1465 N N . ASN A 1 175 ? -33.344 17.922 25.484 1 92.44 175 ASN A N 1
ATOM 1466 C CA . ASN A 1 175 ? -32.125 17.969 26.281 1 92.44 175 ASN A CA 1
ATOM 1467 C C . ASN A 1 175 ? -31.203 16.797 25.953 1 92.44 175 ASN A C 1
ATOM 1469 O O . ASN A 1 175 ? -29.984 16.969 25.875 1 92.44 175 ASN A O 1
ATOM 1473 N N . ILE A 1 176 ? -31.75 15.664 25.766 1 93.69 176 ILE A N 1
ATOM 1474 C CA . ILE A 1 176 ? -30.969 14.484 25.391 1 93.69 176 ILE A CA 1
ATOM 1475 C C . ILE A 1 176 ? -30.328 14.695 24.016 1 93.69 176 ILE A C 1
ATOM 1477 O O . ILE A 1 176 ? -29.156 14.391 23.828 1 93.69 176 ILE A O 1
ATOM 1481 N N . GLU A 1 177 ? -31.094 15.234 23.109 1 93.81 177 GLU A N 1
ATOM 1482 C CA . GLU A 1 177 ? -30.594 15.5 21.766 1 93.81 177 GLU A CA 1
ATOM 1483 C C . GLU A 1 177 ? -29.469 16.531 21.781 1 93.81 177 GLU A C 1
ATOM 1485 O O . GLU A 1 177 ? -28.484 16.406 21.062 1 93.81 177 GLU A O 1
ATOM 1490 N N . ALA A 1 178 ? -29.625 17.5 22.609 1 93.38 178 ALA A N 1
ATOM 1491 C CA . ALA A 1 178 ? -28.625 18.562 22.719 1 93.38 178 ALA A CA 1
ATOM 1492 C C . ALA A 1 178 ? -27.328 18.016 23.328 1 93.38 178 ALA A C 1
ATOM 1494 O O . ALA A 1 178 ? -26.234 18.391 22.906 1 93.38 178 ALA A O 1
ATOM 1495 N N . GLN A 1 179 ? -27.484 17.172 24.25 1 93.69 179 GLN A N 1
ATOM 1496 C CA . GLN A 1 179 ? -26.312 16.578 24.875 1 93.69 179 GLN A CA 1
ATOM 1497 C C . GLN A 1 179 ? -25.594 15.648 23.906 1 93.69 179 GLN A C 1
ATOM 1499 O O . GLN A 1 179 ? -24.359 15.602 23.891 1 93.69 179 GLN A O 1
ATOM 1504 N N . GLU A 1 180 ? -26.281 14.938 23.141 1 95.44 180 GLU A N 1
ATOM 1505 C CA . GLU A 1 180 ? -25.688 14.086 22.125 1 95.44 180 GLU A CA 1
ATOM 1506 C C . GLU A 1 180 ? -24.953 14.922 21.062 1 95.44 180 GLU A C 1
ATOM 1508 O O . GLU A 1 180 ? -23.875 14.531 20.594 1 95.44 180 GLU A O 1
ATOM 1513 N N . GLU A 1 181 ? -25.594 15.961 20.75 1 95 181 GLU A N 1
ATOM 1514 C CA . GLU A 1 181 ? -24.953 16.859 19.781 1 95 181 GLU A CA 1
ATOM 1515 C C . GLU A 1 181 ? -23.656 17.438 20.344 1 95 181 GLU A C 1
ATOM 1517 O O . GLU A 1 181 ? -22.672 17.562 19.609 1 95 181 GLU A O 1
ATOM 1522 N N . LEU A 1 182 ? -23.688 17.781 21.547 1 95.38 182 LEU A N 1
ATOM 1523 C CA . LEU A 1 182 ? -22.484 18.312 22.188 1 95.38 182 LEU A CA 1
ATOM 1524 C C . LEU A 1 182 ? -21.375 17.281 22.219 1 95.38 182 LEU A C 1
ATOM 1526 O O . LEU A 1 182 ? -20.203 17.609 22.047 1 95.38 182 LEU A O 1
ATOM 1530 N N . GLN A 1 183 ? -21.734 16.109 22.484 1 96.31 183 GLN A N 1
ATOM 1531 C CA . GLN A 1 183 ? -20.734 15.039 22.484 1 96.31 183 GLN A CA 1
ATOM 1532 C C . GLN A 1 183 ? -20.141 14.844 21.094 1 96.31 183 GLN A C 1
ATOM 1534 O O . GLN A 1 183 ? -18.938 14.617 20.953 1 96.31 183 GLN A O 1
ATOM 1539 N N . LYS A 1 184 ? -20.922 14.883 20.094 1 96.25 184 LYS A N 1
ATOM 1540 C CA . LYS A 1 184 ? -20.438 14.789 18.719 1 96.25 184 LYS A CA 1
ATOM 1541 C C . LYS A 1 184 ? -19.5 15.938 18.391 1 96.25 184 LYS A C 1
ATOM 1543 O O . LYS A 1 184 ? -18.469 15.734 17.734 1 96.25 184 LYS A O 1
ATOM 1548 N N . ILE A 1 185 ? -19.859 17.062 18.859 1 96 185 ILE A N 1
ATOM 1549 C CA . ILE A 1 185 ? -19.062 18.25 18.609 1 96 185 ILE A CA 1
ATOM 1550 C C . ILE A 1 185 ? -17.703 18.125 19.281 1 96 185 ILE A C 1
ATOM 1552 O O . ILE A 1 185 ? -16.672 18.453 18.703 1 96 185 ILE A O 1
ATOM 1556 N N . LYS A 1 186 ? -17.703 17.656 20.469 1 94.75 186 LYS A N 1
ATOM 1557 C CA . LYS A 1 186 ? -16.453 17.469 21.203 1 94.75 186 LYS A CA 1
ATOM 1558 C C . LYS A 1 186 ? -15.539 16.484 20.484 1 94.75 186 LYS A C 1
ATOM 1560 O O . LYS A 1 186 ? -14.328 16.703 20.391 1 94.75 186 LYS A O 1
ATOM 1565 N N . LYS A 1 187 ? -16.094 15.453 20.031 1 95.56 187 LYS A N 1
ATOM 1566 C CA . LYS A 1 187 ? -15.32 14.461 19.281 1 95.56 187 LYS A CA 1
ATOM 1567 C C . LYS A 1 187 ? -14.75 15.062 18 1 95.56 187 LYS A C 1
ATOM 1569 O O . LYS A 1 187 ? -13.586 14.82 17.656 1 95.56 187 LYS A O 1
ATOM 1574 N N . GLN A 1 188 ? -15.477 15.828 17.359 1 94.56 188 GLN A N 1
ATOM 1575 C CA . GLN A 1 188 ? -15.039 16.484 16.125 1 94.56 188 GLN A CA 1
ATOM 1576 C C . GLN A 1 188 ? -13.922 17.484 16.391 1 94.56 188 GLN A C 1
ATOM 1578 O O . GLN A 1 188 ? -13.008 17.625 15.578 1 94.56 188 GLN A O 1
ATOM 1583 N N . LYS A 1 189 ? -14.07 18.109 17.453 1 94.44 189 LYS A N 1
ATOM 1584 C CA . LYS A 1 189 ? -13.047 19.094 17.828 1 94.44 189 LYS A CA 1
ATOM 1585 C C . LYS A 1 189 ? -11.695 18.422 18.047 1 94.44 189 LYS A C 1
ATOM 1587 O O . LYS A 1 189 ? -10.672 18.922 17.562 1 94.44 189 LYS A O 1
ATOM 1592 N N . VAL A 1 190 ? -11.75 17.328 18.734 1 94.56 190 VAL A N 1
ATOM 1593 C CA . VAL A 1 190 ? -10.523 16.594 19 1 94.56 190 VAL A CA 1
ATOM 1594 C C . VAL A 1 190 ? -9.938 16.078 17.688 1 94.56 190 VAL A C 1
ATOM 1596 O O . VAL A 1 190 ? -8.734 16.219 17.438 1 94.56 190 VAL A O 1
ATOM 1599 N N . GLU A 1 191 ? -10.688 15.523 16.828 1 94.44 191 GLU A N 1
ATOM 1600 C CA . GLU A 1 191 ? -10.234 14.992 15.539 1 94.44 191 GLU A CA 1
ATOM 1601 C C . GLU A 1 191 ? -9.633 16.094 14.672 1 94.44 191 GLU A C 1
ATOM 1603 O O . GLU A 1 191 ? -8.594 15.891 14.031 1 94.44 191 GLU A O 1
ATOM 1608 N N . ASN A 1 192 ? -10.297 17.188 14.688 1 93.75 192 ASN A N 1
ATOM 1609 C CA . ASN A 1 192 ? -9.805 18.312 13.883 1 93.75 192 ASN A CA 1
ATOM 1610 C C . ASN A 1 192 ? -8.5 18.875 14.438 1 93.75 192 ASN A C 1
ATOM 1612 O O . ASN A 1 192 ? -7.641 19.312 13.68 1 93.75 192 ASN A O 1
ATOM 1616 N N . PHE A 1 193 ? -8.469 18.844 15.734 1 94.38 193 PHE A N 1
ATOM 1617 C CA . PHE A 1 193 ? -7.25 19.328 16.359 1 94.38 193 PHE A CA 1
ATOM 1618 C C . PHE A 1 193 ? -6.07 18.422 16.031 1 94.38 193 PHE A C 1
ATOM 1620 O O . PHE A 1 193 ? -4.969 18.891 15.766 1 94.38 193 PHE A O 1
ATOM 1627 N N . LEU A 1 194 ? -6.254 17.172 16.047 1 95.62 194 LEU A N 1
ATOM 1628 C CA . LEU A 1 194 ? -5.211 16.219 15.68 1 95.62 194 LEU A CA 1
ATOM 1629 C C . LEU A 1 194 ? -4.801 16.391 14.227 1 95.62 194 LEU A C 1
ATOM 1631 O O . LEU A 1 194 ? -3.613 16.297 13.898 1 95.62 194 LEU A O 1
ATOM 1635 N N . TRP A 1 195 ? -5.73 16.703 13.391 1 95.56 195 TRP A N 1
ATOM 1636 C CA . TRP A 1 195 ? -5.434 16.938 11.984 1 95.56 195 TRP A CA 1
ATOM 1637 C C . TRP A 1 195 ? -4.586 18.203 11.82 1 95.56 195 TRP A C 1
ATOM 1639 O O . TRP A 1 195 ? -3.699 18.25 10.961 1 95.56 195 TRP A O 1
ATOM 1649 N N . LEU A 1 196 ? -4.934 19.109 12.609 1 96.44 196 LEU A N 1
ATOM 1650 C CA . LEU A 1 196 ? -4.18 20.359 12.578 1 96.44 196 LEU A CA 1
ATOM 1651 C C . LEU A 1 196 ? -2.727 20.125 12.984 1 96.44 196 LEU A C 1
ATOM 1653 O O . LEU A 1 196 ? -1.808 20.625 12.336 1 96.44 196 LEU A O 1
ATOM 1657 N N . LEU A 1 197 ? -2.545 19.359 14.023 1 96.69 197 LEU A N 1
ATOM 1658 C CA . LEU A 1 197 ? -1.196 19.047 14.492 1 96.69 197 LEU A CA 1
ATOM 1659 C C . LEU A 1 197 ? -0.424 18.266 13.438 1 96.69 197 LEU A C 1
ATOM 1661 O O . LEU A 1 197 ? 0.765 18.516 13.219 1 96.69 197 LEU A O 1
ATOM 1665 N N . ARG A 1 198 ? -1.077 17.406 12.805 1 97.25 198 ARG A N 1
ATOM 1666 C CA . ARG A 1 198 ? -0.483 16.625 11.727 1 97.25 198 ARG A CA 1
ATOM 1667 C C . ARG A 1 198 ? -0.023 17.516 10.586 1 97.25 198 ARG A C 1
ATOM 1669 O O . ARG A 1 198 ? 1.092 17.375 10.078 1 97.25 198 ARG A O 1
ATOM 1676 N N . THR A 1 199 ? -0.888 18.422 10.25 1 97.88 199 THR A N 1
ATOM 1677 C CA . THR A 1 199 ? -0.593 19.328 9.148 1 97.88 199 THR A CA 1
ATOM 1678 C C . THR A 1 199 ? 0.581 20.234 9.508 1 97.88 199 THR A C 1
ATOM 1680 O O . THR A 1 199 ? 1.442 20.5 8.664 1 97.88 199 THR A O 1
ATOM 1683 N N . CYS A 1 200 ? 0.63 20.672 10.727 1 97.31 200 CYS A N 1
ATOM 1684 C CA . CYS A 1 200 ? 1.731 21.516 11.172 1 97.31 200 CYS A CA 1
ATOM 1685 C C . CYS A 1 200 ? 3.055 20.766 11.125 1 97.31 200 CYS A C 1
ATOM 1687 O O . CYS A 1 200 ? 4.074 21.312 10.711 1 97.31 200 CYS A O 1
ATOM 1689 N N . GLY A 1 201 ? 2.977 19.531 11.547 1 97.5 201 GLY A N 1
ATOM 1690 C CA . GLY A 1 201 ? 4.176 18.719 11.453 1 97.5 201 GLY A CA 1
ATOM 1691 C C . GLY A 1 201 ? 4.664 18.531 10.031 1 97.5 201 GLY A C 1
ATOM 1692 O O . GLY A 1 201 ? 5.859 18.656 9.758 1 97.5 201 GLY A O 1
ATOM 1693 N N . ASP A 1 202 ? 3.756 18.266 9.133 1 97.94 202 ASP A N 1
ATOM 1694 C CA . ASP A 1 202 ? 4.102 18.094 7.723 1 97.94 202 ASP A CA 1
ATOM 1695 C C . ASP A 1 202 ? 4.648 19.406 7.137 1 97.94 202 ASP A C 1
ATOM 1697 O O . ASP A 1 202 ? 5.512 19.375 6.258 1 97.94 202 ASP A O 1
ATOM 1701 N N . MET A 1 203 ? 4.125 20.453 7.582 1 97.12 203 MET A N 1
ATOM 1702 C CA . MET A 1 203 ? 4.539 21.75 7.07 1 97.12 203 MET A CA 1
ATOM 1703 C C . MET A 1 203 ? 6 22.031 7.414 1 97.12 203 MET A C 1
ATOM 1705 O O . MET A 1 203 ? 6.73 22.625 6.613 1 97.12 203 MET A O 1
ATOM 1709 N N . LEU A 1 204 ? 6.41 21.641 8.586 1 96.62 204 LEU A N 1
ATOM 1710 C CA . LEU A 1 204 ? 7.809 21.797 8.961 1 96.62 204 LEU A CA 1
ATOM 1711 C C . LEU A 1 204 ? 8.719 21.062 7.988 1 96.62 204 LEU A C 1
ATOM 1713 O O . LEU A 1 204 ? 9.75 21.594 7.566 1 96.62 204 LEU A O 1
ATOM 1717 N N . VAL A 1 205 ? 8.297 19.922 7.625 1 96.88 205 VAL A N 1
ATOM 1718 C CA . VAL A 1 205 ? 9.094 19.078 6.738 1 96.88 205 VAL A CA 1
ATOM 1719 C C . VAL A 1 205 ? 9.133 19.703 5.34 1 96.88 205 VAL A C 1
ATOM 1721 O O . VAL A 1 205 ? 10.203 19.828 4.742 1 96.88 205 VAL A O 1
ATOM 1724 N N . SER A 1 206 ? 7.945 20.078 4.863 1 96.88 206 SER A N 1
ATOM 1725 C CA . SER A 1 206 ? 7.879 20.656 3.521 1 96.88 206 SER A CA 1
ATOM 1726 C C . SER A 1 206 ? 8.594 22 3.461 1 96.88 206 SER A C 1
ATOM 1728 O O . SER A 1 206 ? 9.195 22.344 2.439 1 96.88 206 SER A O 1
ATOM 1730 N N . PHE A 1 207 ? 8.57 22.703 4.531 1 95.81 207 PHE A N 1
ATOM 1731 C CA . PHE A 1 207 ? 9.227 24 4.625 1 95.81 207 PHE A CA 1
ATOM 1732 C C . PHE A 1 207 ? 10.734 23.859 4.426 1 95.81 207 PHE A C 1
ATOM 1734 O O . PHE A 1 207 ? 11.344 24.641 3.686 1 95.81 207 PHE A O 1
ATOM 1741 N N . LYS A 1 208 ? 11.289 22.938 5.035 1 93 208 LYS A N 1
ATOM 1742 C CA . LYS A 1 208 ? 12.727 22.719 4.949 1 93 208 LYS A CA 1
ATOM 1743 C C . LYS A 1 208 ? 13.148 22.391 3.521 1 93 208 LYS A C 1
ATOM 1745 O O . LYS A 1 208 ? 14.234 22.766 3.088 1 93 208 LYS A O 1
ATOM 1750 N N . GLY A 1 209 ? 12.305 21.672 2.824 1 92.19 209 GLY A N 1
ATOM 1751 C CA . GLY A 1 209 ? 12.656 21.266 1.473 1 92.19 209 GLY A CA 1
ATOM 1752 C C . GLY A 1 209 ? 12.266 22.297 0.421 1 92.19 209 GLY A C 1
ATOM 1753 O O . GLY A 1 209 ? 12.648 22.172 -0.745 1 92.19 209 GLY A O 1
ATOM 1754 N N . SER A 1 210 ? 11.562 23.297 0.826 1 94.12 210 SER A N 1
ATOM 1755 C CA . SER A 1 210 ? 11.039 24.281 -0.124 1 94.12 210 SER A CA 1
ATOM 1756 C C . SER A 1 210 ? 11.898 25.547 -0.141 1 94.12 210 SER A C 1
ATOM 1758 O O . SER A 1 210 ? 11.922 26.297 0.833 1 94.12 210 SER A O 1
ATOM 1760 N N . GLU A 1 211 ? 12.469 25.797 -1.217 1 91.75 211 GLU A N 1
ATOM 1761 C CA . GLU A 1 211 ? 13.25 27.031 -1.361 1 91.75 211 GLU A CA 1
ATOM 1762 C C . GLU A 1 211 ? 12.344 28.25 -1.387 1 91.75 211 GLU A C 1
ATOM 1764 O O . GLU A 1 211 ? 12.703 29.312 -0.847 1 91.75 211 GLU A O 1
ATOM 1769 N N . LEU A 1 212 ? 11.273 28.062 -1.961 1 90.06 212 LEU A N 1
ATOM 1770 C CA . LEU A 1 212 ? 10.305 29.156 -2.041 1 90.06 212 LEU A CA 1
ATOM 1771 C C . LEU A 1 212 ? 9.852 29.578 -0.648 1 90.06 212 LEU A C 1
ATOM 1773 O O . LEU A 1 212 ? 9.789 30.781 -0.353 1 90.06 212 LEU A O 1
ATOM 1777 N N . ALA A 1 213 ?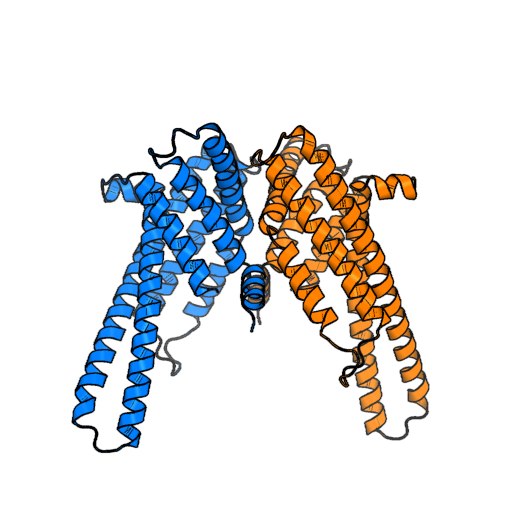 9.578 28.594 0.156 1 89.88 213 ALA A N 1
ATOM 1778 C CA . ALA A 1 213 ? 9.125 28.891 1.512 1 89.88 213 ALA A CA 1
ATOM 1779 C C . ALA A 1 213 ? 10.227 29.578 2.32 1 89.88 213 ALA A C 1
ATOM 1781 O O . ALA A 1 213 ? 9.969 30.531 3.041 1 89.88 213 ALA A O 1
ATOM 1782 N N . ILE A 1 214 ? 11.391 29.156 2.129 1 90.06 214 ILE A N 1
ATOM 1783 C CA . ILE A 1 214 ? 12.523 29.734 2.85 1 90.06 214 ILE A CA 1
ATOM 1784 C C . ILE A 1 214 ? 12.766 31.172 2.391 1 90.06 214 ILE A C 1
ATOM 1786 O O . ILE A 1 214 ? 13.016 32.062 3.209 1 90.06 214 ILE A O 1
ATOM 1790 N N . LYS A 1 215 ? 12.672 31.359 1.147 1 91.69 215 LYS A N 1
ATOM 1791 C CA . LYS A 1 215 ? 12.875 32.688 0.586 1 91.69 215 LYS A CA 1
ATOM 1792 C C . LYS A 1 215 ? 11.773 33.656 1.027 1 91.69 215 LYS A C 1
ATOM 1794 O O . LYS A 1 215 ? 12.047 34.812 1.309 1 91.69 215 LYS A O 1
ATOM 1799 N N . LEU A 1 216 ? 10.617 33.125 1.083 1 91.06 216 LEU A N 1
ATOM 1800 C CA . LEU A 1 216 ? 9.461 33.969 1.407 1 91.06 216 LEU A CA 1
ATOM 1801 C C . LEU A 1 216 ? 9.43 34.281 2.898 1 91.06 216 LEU A C 1
ATOM 1803 O O . LEU A 1 216 ? 9.156 35.406 3.287 1 91.06 216 LEU A O 1
ATOM 1807 N N . LEU A 1 217 ? 9.734 33.281 3.729 1 91.62 217 LEU A N 1
ATOM 1808 C CA . LEU A 1 217 ? 9.586 33.469 5.168 1 91.62 217 LEU A CA 1
ATOM 1809 C C . LEU A 1 217 ? 10.914 33.844 5.816 1 91.62 217 LEU A C 1
ATOM 1811 O O . LEU A 1 217 ? 10.938 34.344 6.934 1 91.62 217 LEU A O 1
ATOM 1815 N N . LYS A 1 218 ? 12.047 33.594 5.227 1 92 218 LYS A N 1
ATOM 1816 C CA . LYS A 1 218 ? 13.398 33.906 5.656 1 92 218 LYS A CA 1
ATOM 1817 C C . LYS A 1 218 ? 13.688 33.344 7.043 1 92 218 LYS A C 1
ATOM 1819 O O . LYS A 1 218 ? 14.25 34.031 7.898 1 92 218 LYS A O 1
ATOM 1824 N N . ILE A 1 219 ? 13.18 32.219 7.258 1 90.19 219 ILE A N 1
ATOM 1825 C CA . ILE A 1 219 ? 13.398 31.516 8.523 1 90.19 219 ILE A CA 1
ATOM 1826 C C . ILE A 1 219 ? 14.07 30.172 8.266 1 90.19 219 ILE A C 1
ATOM 1828 O O . ILE A 1 219 ? 13.852 29.547 7.223 1 90.19 219 ILE A O 1
ATOM 1832 N N . GLN A 1 220 ? 14.984 29.859 9.203 1 88.75 220 GLN A N 1
ATOM 1833 C CA . GLN A 1 220 ? 15.602 28.531 9.172 1 88.75 220 GLN A CA 1
ATOM 1834 C C . GLN A 1 220 ? 15.203 27.703 10.391 1 88.75 220 GLN A C 1
ATOM 1836 O O . GLN A 1 220 ? 15.258 28.188 11.523 1 88.75 220 GLN A O 1
ATOM 1841 N N . VAL A 1 221 ? 14.711 26.609 10.062 1 91.12 221 VAL A N 1
ATOM 1842 C CA . VAL A 1 221 ? 14.297 25.719 11.148 1 91.12 221 VAL A CA 1
ATOM 1843 C C . VAL A 1 221 ? 15.352 24.641 11.367 1 91.12 221 VAL A C 1
ATOM 1845 O O . VAL A 1 221 ? 15.906 24.094 10.406 1 91.12 221 VAL A O 1
ATOM 1848 N N . ASN A 1 222 ? 15.602 24.359 12.602 1 93.81 222 ASN A N 1
ATOM 1849 C CA . ASN A 1 222 ? 16.562 23.328 12.977 1 93.81 222 ASN A CA 1
ATOM 1850 C C . ASN A 1 222 ? 16.078 21.938 12.539 1 93.81 222 ASN A C 1
ATOM 1852 O O . ASN A 1 222 ? 14.883 21.656 12.562 1 93.81 222 ASN A O 1
ATOM 1856 N N . ASP A 1 223 ? 17.031 21.078 12.242 1 94.5 223 ASP A N 1
ATOM 1857 C CA . ASP A 1 223 ? 16.734 19.734 11.766 1 94.5 223 ASP A CA 1
ATOM 1858 C C . ASP A 1 223 ? 15.969 18.938 12.828 1 94.5 223 ASP A C 1
ATOM 1860 O O . ASP A 1 223 ? 15.031 18.219 12.508 1 94.5 223 ASP A O 1
ATOM 1864 N N . THR A 1 224 ? 16.328 19.062 13.992 1 95.31 224 THR A N 1
ATOM 1865 C CA . THR A 1 224 ? 15.719 18.297 15.07 1 95.31 224 THR A CA 1
ATOM 1866 C C . THR A 1 224 ? 14.234 18.641 15.188 1 95.31 224 THR A C 1
ATOM 1868 O O . THR A 1 224 ? 13.391 17.734 15.312 1 95.31 224 THR A O 1
ATOM 1871 N N . VAL A 1 225 ? 13.977 19.938 15.102 1 95.5 225 VAL A N 1
ATOM 1872 C CA . VAL A 1 225 ? 12.594 20.391 15.211 1 95.5 225 VAL A CA 1
ATOM 1873 C C . VAL A 1 225 ? 11.805 19.938 13.984 1 95.5 225 VAL A C 1
ATOM 1875 O O . VAL A 1 225 ? 10.656 19.5 14.102 1 95.5 225 VAL A O 1
ATOM 1878 N N . THR A 1 226 ? 12.383 20.031 12.867 1 97 226 THR A N 1
ATOM 1879 C CA . THR A 1 226 ? 11.742 19.656 11.617 1 97 226 THR A CA 1
ATOM 1880 C C . THR A 1 226 ? 11.375 18.172 11.617 1 97 226 THR A C 1
ATOM 1882 O O . THR A 1 226 ? 10.227 17.812 11.328 1 97 226 THR A O 1
ATOM 1885 N N . TRP A 1 227 ? 12.336 17.344 12.008 1 97.69 227 TRP A N 1
ATOM 1886 C CA . TRP A 1 227 ? 12.109 15.906 11.938 1 97.69 227 TRP A CA 1
ATOM 1887 C C . TRP A 1 227 ? 11.203 15.445 13.078 1 97.69 227 TRP A C 1
ATOM 1889 O O . TRP A 1 227 ? 10.445 14.484 12.922 1 97.69 227 TRP A O 1
ATOM 1899 N N . PHE A 1 228 ? 11.258 16.188 14.109 1 97.44 228 PHE A N 1
ATOM 1900 C CA . PHE A 1 228 ? 10.289 15.906 15.172 1 97.44 228 PHE A CA 1
ATOM 1901 C C . PHE A 1 228 ? 8.867 16.172 14.688 1 97.44 228 PHE A C 1
ATOM 1903 O O . PHE A 1 228 ? 7.953 15.406 15 1 97.44 228 PHE A O 1
ATOM 1910 N N . GLY A 1 229 ? 8.734 17.281 14.023 1 97.81 229 GLY A N 1
ATOM 1911 C CA . GLY A 1 229 ? 7.438 17.562 13.438 1 97.81 229 GLY A CA 1
ATOM 1912 C C . GLY A 1 229 ? 6.961 16.484 12.492 1 97.81 229 GLY A C 1
ATOM 1913 O O . GLY A 1 229 ? 5.797 16.078 12.539 1 97.81 229 GLY A O 1
ATOM 1914 N N . GLY A 1 230 ? 7.84 15.969 11.68 1 97.94 230 GLY A N 1
ATOM 1915 C CA . GLY A 1 230 ? 7.5 14.883 10.773 1 97.94 230 GLY A CA 1
ATOM 1916 C C . GLY A 1 230 ? 7.109 13.609 11.5 1 97.94 230 GLY A C 1
ATOM 1917 O O . GLY A 1 230 ? 6.152 12.93 11.109 1 97.94 230 GLY A O 1
ATOM 1918 N N . LEU A 1 231 ? 7.863 13.312 12.516 1 98.25 231 LEU A N 1
ATOM 1919 C CA . LEU A 1 231 ? 7.582 12.125 13.312 1 98.25 231 LEU A CA 1
ATOM 1920 C C . LEU A 1 231 ? 6.227 12.242 14 1 98.25 231 LEU A C 1
ATOM 1922 O O . LEU A 1 231 ? 5.457 11.281 14.031 1 98.25 231 LEU A O 1
ATOM 1926 N N . LEU A 1 232 ? 6.016 13.414 14.492 1 98.06 232 LEU A N 1
ATOM 1927 C CA . LEU A 1 232 ? 4.73 13.656 15.141 1 98.06 232 LEU A CA 1
ATOM 1928 C C . LEU A 1 232 ? 3.58 13.477 14.164 1 98.06 232 LEU A C 1
ATOM 1930 O O . LEU A 1 232 ? 2.582 12.82 14.484 1 98.06 232 LEU A O 1
ATOM 1934 N N . SER A 1 233 ? 3.709 14.039 13.023 1 98.12 233 SER A N 1
ATOM 1935 C CA . SER A 1 233 ? 2.695 13.883 11.992 1 98.12 233 SER A CA 1
ATOM 1936 C C . SER A 1 233 ? 2.469 12.414 11.648 1 98.12 233 SER A C 1
ATOM 1938 O O . SER A 1 233 ? 1.325 11.969 11.531 1 98.12 233 SER A O 1
ATOM 1940 N N . ALA A 1 234 ? 3.535 11.641 11.586 1 97.62 234 ALA A N 1
ATOM 1941 C CA . ALA A 1 234 ? 3.457 10.227 11.227 1 97.62 234 ALA A CA 1
ATOM 1942 C C . ALA A 1 234 ? 2.744 9.43 12.312 1 97.62 234 ALA A C 1
ATOM 1944 O O . ALA A 1 234 ? 1.87 8.609 12.023 1 97.62 234 ALA A O 1
ATOM 1945 N N . ILE A 1 235 ? 3.059 9.703 13.508 1 97.56 235 ILE A N 1
ATOM 1946 C CA . ILE A 1 235 ? 2.49 8.977 14.641 1 97.56 235 ILE A CA 1
ATOM 1947 C C . ILE A 1 235 ? 0.999 9.289 14.758 1 97.56 235 ILE A C 1
ATOM 1949 O O . ILE A 1 235 ? 0.185 8.383 14.969 1 97.56 235 ILE A O 1
ATOM 1953 N N . LEU A 1 236 ? 0.708 10.516 14.57 1 97.12 236 LEU A N 1
ATOM 1954 C CA . LEU A 1 236 ? -0.692 10.914 14.648 1 97.12 236 LEU A CA 1
ATOM 1955 C C . LEU A 1 236 ? -1.505 10.297 13.523 1 97.12 236 LEU A C 1
ATOM 1957 O O . LEU A 1 236 ? -2.658 9.906 13.719 1 97.12 236 LEU A O 1
ATOM 1961 N N . ALA A 1 237 ? -0.92 10.203 12.406 1 95.38 237 ALA A N 1
ATOM 1962 C CA . ALA A 1 237 ? -1.598 9.57 11.273 1 95.38 237 ALA A CA 1
ATOM 1963 C C . ALA A 1 237 ? -1.86 8.094 11.547 1 95.38 237 ALA A C 1
ATOM 1965 O O . ALA A 1 237 ? -2.949 7.59 11.266 1 95.38 237 ALA A O 1
ATOM 1966 N N . CYS A 1 238 ? -0.892 7.426 12.086 1 93.94 238 CYS A N 1
ATOM 1967 C CA . CYS A 1 238 ? -1.075 6.027 12.445 1 93.94 238 CYS A CA 1
ATOM 1968 C C . CYS A 1 238 ? -2.168 5.879 13.5 1 93.94 238 CYS A C 1
ATOM 1970 O O . CYS A 1 238 ? -3 4.973 13.414 1 93.94 238 CYS A O 1
ATOM 1972 N N . TYR A 1 239 ? -2.137 6.809 14.398 1 93.75 239 TYR A N 1
ATOM 1973 C CA . TYR A 1 239 ? -3.115 6.777 15.477 1 93.75 239 TYR A CA 1
ATOM 1974 C C . TYR A 1 239 ? -4.531 6.926 14.93 1 93.75 239 TYR A C 1
ATOM 1976 O O . TYR A 1 239 ? -5.445 6.211 15.352 1 93.75 239 TYR A O 1
ATOM 1984 N N . GLN A 1 240 ? -4.695 7.734 14.008 1 91.69 240 GLN A N 1
ATOM 1985 C CA . GLN A 1 240 ? -6.023 8 13.461 1 91.69 240 GLN A CA 1
ATOM 1986 C C . GLN A 1 240 ? -6.496 6.859 12.57 1 91.69 240 GLN A C 1
ATOM 1988 O O . GLN A 1 240 ? -7.699 6.652 12.406 1 91.69 240 GLN A O 1
ATOM 1993 N N . LEU A 1 241 ? -5.535 6.133 12.039 1 89.25 241 LEU A N 1
ATOM 1994 C CA . LEU A 1 241 ? -5.883 5.004 11.188 1 89.25 241 LEU A CA 1
ATOM 1995 C C . LEU A 1 241 ? -6.168 3.758 12.023 1 89.25 241 LEU A C 1
ATOM 1997 O O . LEU A 1 241 ? -6.906 2.871 11.586 1 89.25 241 LEU A O 1
ATOM 2001 N N . TYR A 1 242 ? -5.535 3.713 13.18 1 88.44 242 TYR A N 1
ATOM 2002 C CA . TYR A 1 242 ? -5.668 2.553 14.055 1 88.44 242 TYR A CA 1
ATOM 2003 C C . TYR A 1 242 ? -7.062 2.488 14.664 1 88.44 242 TYR A C 1
ATOM 2005 O O . TYR A 1 242 ? -7.648 1.407 14.781 1 88.44 242 TYR A O 1
ATOM 2013 N N . MET B 1 1 ? -19.391 2.688 -12.219 1 75.75 1 MET B N 1
ATOM 2014 C CA . MET B 1 1 ? -18.078 3.227 -11.852 1 75.75 1 MET B CA 1
ATOM 2015 C C . MET B 1 1 ? -17.188 3.369 -13.078 1 75.75 1 MET B C 1
ATOM 2017 O O . MET B 1 1 ? -17.094 2.449 -13.891 1 75.75 1 MET B O 1
ATOM 2021 N N . SER B 1 2 ? -16.578 4.5 -13.344 1 86.56 2 SER B N 1
ATOM 2022 C CA . SER B 1 2 ? -15.703 4.758 -14.477 1 86.56 2 SER B CA 1
ATOM 2023 C C . SER B 1 2 ? -14.406 3.959 -14.375 1 86.56 2 SER B C 1
ATOM 2025 O O . SER B 1 2 ? -14.109 3.395 -13.32 1 86.56 2 SER B O 1
ATOM 2027 N N . SER B 1 3 ? -13.758 3.738 -15.445 1 88.69 3 SER B N 1
ATOM 2028 C CA . SER B 1 3 ? -12.477 3.037 -15.477 1 88.69 3 SER B CA 1
ATOM 2029 C C . SER B 1 3 ? -11.461 3.691 -14.547 1 88.69 3 SER B C 1
ATOM 2031 O O . SER B 1 3 ? -10.703 3 -13.859 1 88.69 3 SER B O 1
ATOM 2033 N N . ILE B 1 4 ? -11.562 4.941 -14.516 1 87.06 4 ILE B N 1
ATOM 2034 C CA . ILE B 1 4 ? -10.617 5.672 -13.672 1 87.06 4 ILE B CA 1
ATOM 2035 C C . ILE B 1 4 ? -10.953 5.441 -12.203 1 87.06 4 ILE B C 1
ATOM 2037 O O . ILE B 1 4 ? -10.055 5.355 -11.359 1 87.06 4 ILE B O 1
ATOM 2041 N N . ASP B 1 5 ? -12.164 5.309 -11.867 1 89.5 5 ASP B N 1
ATOM 2042 C CA . ASP B 1 5 ? -12.586 5.031 -10.5 1 89.5 5 ASP B CA 1
ATOM 2043 C C . ASP B 1 5 ? -12.086 3.668 -10.031 1 89.5 5 ASP B C 1
ATOM 2045 O O . ASP B 1 5 ? -11.648 3.521 -8.891 1 89.5 5 ASP B O 1
ATOM 2049 N N . ARG B 1 6 ? -12.148 2.756 -10.922 1 90.44 6 ARG B N 1
ATOM 2050 C CA . ARG B 1 6 ? -11.672 1.416 -10.594 1 90.44 6 ARG B CA 1
ATOM 2051 C C . ARG B 1 6 ? -10.164 1.405 -10.375 1 90.44 6 ARG B C 1
ATOM 2053 O O . ARG B 1 6 ? -9.672 0.741 -9.469 1 90.44 6 ARG B O 1
ATOM 2060 N N . TYR B 1 7 ? -9.594 2.168 -11.281 1 90.06 7 TYR B N 1
ATOM 2061 C CA . TYR B 1 7 ? -8.141 2.264 -11.164 1 90.06 7 TYR B CA 1
ATOM 2062 C C . TYR B 1 7 ? -7.746 2.918 -9.844 1 90.06 7 TYR B C 1
ATOM 2064 O O . TYR B 1 7 ? -6.855 2.428 -9.141 1 90.06 7 TYR B O 1
ATOM 2072 N N . VAL B 1 8 ? -8.398 3.947 -9.523 1 88.69 8 VAL B N 1
ATOM 2073 C CA . VAL B 1 8 ? -8.086 4.688 -8.305 1 88.69 8 VAL B CA 1
ATOM 2074 C C . VAL B 1 8 ? -8.398 3.824 -7.082 1 88.69 8 VAL B C 1
ATOM 2076 O O . VAL B 1 8 ? -7.641 3.822 -6.105 1 88.69 8 VAL B O 1
ATOM 2079 N N . ARG B 1 9 ? -9.406 3.104 -7.098 1 88.56 9 ARG B N 1
ATOM 2080 C CA . ARG B 1 9 ? -9.742 2.197 -6.004 1 88.56 9 ARG B CA 1
ATOM 2081 C C . ARG B 1 9 ? -8.648 1.146 -5.812 1 88.56 9 ARG B C 1
ATOM 2083 O O . ARG B 1 9 ? -8.305 0.802 -4.68 1 88.56 9 ARG B O 1
ATOM 2090 N N . MET B 1 10 ? -8.125 0.691 -6.914 1 89.62 10 MET B N 1
ATOM 2091 C CA . MET B 1 10 ? -7.09 -0.337 -6.859 1 89.62 10 MET B CA 1
ATOM 2092 C C . MET B 1 10 ? -5.809 0.214 -6.25 1 89.62 10 MET B C 1
ATOM 2094 O O . MET B 1 10 ? -5.219 -0.41 -5.367 1 89.62 10 MET B O 1
ATOM 2098 N N . ILE B 1 11 ? -5.5 1.393 -6.637 1 87.38 11 ILE B N 1
ATOM 2099 C CA . ILE B 1 11 ? -4.203 1.914 -6.215 1 87.38 11 ILE B CA 1
ATOM 2100 C C . ILE B 1 11 ? -4.293 2.426 -4.777 1 87.38 11 ILE B C 1
ATOM 2102 O O . ILE B 1 11 ? -3.273 2.693 -4.141 1 87.38 11 ILE B O 1
ATOM 2106 N N . ASN B 1 12 ? -5.473 2.529 -4.27 1 85.44 12 ASN B N 1
ATOM 2107 C CA . ASN B 1 12 ? -5.637 2.977 -2.893 1 85.44 12 ASN B CA 1
ATOM 2108 C C . ASN B 1 12 ? -5.566 1.81 -1.912 1 85.44 12 ASN B C 1
ATOM 2110 O O . ASN B 1 12 ? -5.52 2.016 -0.698 1 85.44 12 ASN B O 1
ATOM 2114 N N . GLN B 1 13 ? -5.461 0.644 -2.451 1 88.06 13 GLN B N 1
ATOM 2115 C CA . GLN B 1 13 ? -5.219 -0.546 -1.643 1 88.06 13 GLN B CA 1
ATOM 2116 C C . GLN B 1 13 ? -3.738 -0.918 -1.643 1 88.06 13 GLN B C 1
ATOM 2118 O O . GLN B 1 13 ? -3.055 -0.766 -2.656 1 88.06 13 GLN B O 1
ATOM 2123 N N . TYR B 1 14 ? -3.318 -1.448 -0.512 1 88 14 TYR B N 1
ATOM 2124 C CA . TYR B 1 14 ? -1.931 -1.896 -0.439 1 88 14 TYR B CA 1
ATOM 2125 C C . TYR B 1 14 ? -1.635 -2.932 -1.517 1 88 14 TYR B C 1
ATOM 2127 O O . TYR B 1 14 ? -0.618 -2.846 -2.209 1 88 14 TYR B O 1
ATOM 2135 N N . GLU B 1 15 ? -2.533 -3.861 -1.697 1 89.25 15 GLU B N 1
ATOM 2136 C CA . GLU B 1 15 ? -2.336 -4.953 -2.648 1 89.25 15 GLU B CA 1
ATOM 2137 C C . GLU B 1 15 ? -2.229 -4.426 -4.078 1 89.25 15 GLU B C 1
ATOM 2139 O O . GLU B 1 15 ? -1.438 -4.934 -4.875 1 89.25 15 GLU B O 1
ATOM 2144 N N . GLY B 1 16 ? -3.053 -3.486 -4.359 1 90.88 16 GLY B N 1
ATOM 2145 C CA . GLY B 1 16 ? -3 -2.916 -5.699 1 90.88 16 GLY B CA 1
ATOM 2146 C C . GLY B 1 16 ? -1.667 -2.266 -6.016 1 90.88 16 GLY B C 1
ATOM 2147 O O . GLY B 1 16 ? -1.098 -2.496 -7.086 1 90.88 16 GLY B O 1
ATOM 2148 N N . ARG B 1 17 ? -1.162 -1.52 -5.074 1 90.25 17 ARG B N 1
ATOM 2149 C CA . ARG B 1 17 ? 0.129 -0.865 -5.266 1 90.25 17 ARG B CA 1
ATOM 2150 C C . ARG B 1 17 ? 1.256 -1.89 -5.34 1 90.25 17 ARG B C 1
ATOM 2152 O O . ARG B 1 17 ? 2.188 -1.738 -6.133 1 90.25 17 ARG B O 1
ATOM 2159 N N . ASP B 1 18 ? 1.125 -2.793 -4.543 1 93.31 18 ASP B N 1
ATOM 2160 C CA . ASP B 1 18 ? 2.135 -3.848 -4.523 1 93.31 18 ASP B CA 1
ATOM 2161 C C . ASP B 1 18 ? 2.186 -4.586 -5.859 1 93.31 18 ASP B C 1
ATOM 2163 O O . ASP B 1 18 ? 3.266 -4.859 -6.383 1 93.31 18 ASP B O 1
ATOM 2167 N N . LYS B 1 19 ? 1.02 -4.863 -6.449 1 94.94 19 LYS B N 1
ATOM 2168 C CA . LYS B 1 19 ? 0.986 -5.629 -7.691 1 94.94 19 LYS B CA 1
ATOM 2169 C C . LYS B 1 19 ? 1.421 -4.773 -8.875 1 94.94 19 LYS B C 1
ATOM 2171 O O . LYS B 1 19 ? 2.029 -5.277 -9.828 1 94.94 19 LYS B O 1
ATOM 2176 N N . LEU B 1 20 ? 1.173 -3.529 -8.82 1 93.69 20 LEU B N 1
ATOM 2177 C CA . LEU B 1 20 ? 1.673 -2.629 -9.852 1 93.69 20 LEU B CA 1
ATOM 2178 C C . LEU B 1 20 ? 3.197 -2.561 -9.82 1 93.69 20 LEU B C 1
ATOM 2180 O O . LEU B 1 20 ? 3.842 -2.57 -10.875 1 93.69 20 LEU B O 1
ATOM 2184 N N . THR B 1 21 ? 3.658 -2.43 -8.609 1 94.94 21 THR B N 1
ATOM 2185 C CA . THR B 1 21 ? 5.109 -2.418 -8.469 1 94.94 21 THR B CA 1
ATOM 2186 C C . THR B 1 21 ? 5.707 -3.75 -8.914 1 94.94 21 THR B C 1
ATOM 2188 O O . THR B 1 21 ? 6.793 -3.783 -9.5 1 94.94 21 THR B O 1
ATOM 2191 N N . LYS B 1 22 ? 4.969 -4.762 -8.672 1 97.25 22 LYS B N 1
ATOM 2192 C CA . LYS B 1 22 ? 5.387 -6.094 -9.102 1 97.25 22 LYS B CA 1
ATOM 2193 C C . LYS B 1 22 ? 5.473 -6.18 -10.617 1 97.25 22 LYS B C 1
ATOM 2195 O O . LYS B 1 22 ? 6.359 -6.848 -11.156 1 97.25 22 LYS B O 1
ATOM 2200 N N . VAL B 1 23 ? 4.621 -5.551 -11.312 1 97.38 23 VAL B N 1
ATOM 2201 C CA . VAL B 1 23 ? 4.641 -5.527 -12.773 1 97.38 23 VAL B CA 1
ATOM 2202 C C . VAL B 1 23 ? 5.926 -4.863 -13.258 1 97.38 23 VAL B C 1
ATOM 2204 O O . VAL B 1 23 ? 6.562 -5.344 -14.203 1 97.38 23 VAL B O 1
ATOM 2207 N N . ILE B 1 24 ? 6.309 -3.85 -12.602 1 96.5 24 ILE B N 1
ATOM 2208 C CA . ILE B 1 24 ? 7.516 -3.127 -12.977 1 96.5 24 ILE B CA 1
ATOM 2209 C C . ILE B 1 24 ? 8.742 -3.994 -12.703 1 96.5 24 ILE B C 1
ATOM 2211 O O . ILE B 1 24 ? 9.664 -4.055 -13.523 1 96.5 24 ILE B O 1
ATOM 2215 N N . VAL B 1 25 ? 8.727 -4.66 -11.609 1 97.56 25 VAL B N 1
ATOM 2216 C CA . VAL B 1 25 ? 9.859 -5.504 -11.227 1 97.56 25 VAL B CA 1
ATOM 2217 C C . VAL B 1 25 ? 10.078 -6.582 -12.281 1 97.56 25 VAL B C 1
ATOM 2219 O O . VAL B 1 25 ? 11.148 -6.656 -12.891 1 97.56 25 VAL B O 1
ATOM 2222 N N . TYR B 1 26 ? 9.039 -7.305 -12.594 1 97.94 26 TYR B N 1
ATOM 2223 C CA . TYR B 1 26 ? 9.219 -8.469 -13.453 1 97.94 26 TYR B CA 1
ATOM 2224 C C . TYR B 1 26 ? 9.156 -8.078 -14.922 1 97.94 26 TYR B C 1
ATOM 2226 O O . TYR B 1 26 ? 9.719 -8.758 -15.781 1 97.94 26 TYR B O 1
ATOM 2234 N N . GLY B 1 27 ? 8.461 -7.008 -15.211 1 96.81 27 GLY B N 1
ATOM 2235 C CA . GLY B 1 27 ? 8.562 -6.477 -16.562 1 96.81 27 GLY B CA 1
ATOM 2236 C C . GLY B 1 27 ? 9.969 -6.043 -16.922 1 96.81 27 GLY B C 1
ATOM 2237 O O . GLY B 1 27 ? 10.453 -6.352 -18.016 1 96.81 27 GLY B O 1
ATOM 2238 N N . GLY B 1 28 ? 10.586 -5.34 -16.031 1 96.06 28 GLY B N 1
ATOM 2239 C CA . GLY B 1 28 ? 11.961 -4.934 -16.25 1 96.06 28 GLY B CA 1
ATOM 2240 C C . GLY B 1 28 ? 12.922 -6.105 -16.344 1 96.06 28 GLY B C 1
ATOM 2241 O O . GLY B 1 28 ? 13.781 -6.141 -17.234 1 96.06 28 GLY B O 1
ATOM 2242 N N . ARG B 1 29 ? 12.781 -7.047 -15.461 1 96.25 29 ARG B N 1
ATOM 2243 C CA . ARG B 1 29 ? 13.648 -8.219 -15.484 1 96.25 29 ARG B CA 1
ATOM 2244 C C . ARG B 1 29 ? 13.445 -9.031 -16.766 1 96.25 29 ARG B C 1
ATOM 2246 O O . ARG B 1 29 ? 14.406 -9.539 -17.344 1 96.25 29 ARG B O 1
ATOM 2253 N N . PHE B 1 30 ? 12.211 -9.141 -17.172 1 97 30 PHE B N 1
ATOM 2254 C CA . PHE B 1 30 ? 11.891 -9.883 -18.391 1 97 30 PHE B CA 1
ATOM 2255 C C . PHE B 1 30 ? 12.523 -9.219 -19.609 1 97 30 PHE B C 1
ATOM 2257 O O . PHE B 1 30 ? 13.188 -9.891 -20.406 1 97 30 PHE B O 1
ATOM 2264 N N . LEU B 1 31 ? 12.352 -7.922 -19.719 1 95.12 31 LEU B N 1
ATOM 2265 C CA . LEU B 1 31 ? 12.898 -7.199 -20.859 1 95.12 31 LEU B CA 1
ATOM 2266 C C . LEU B 1 31 ? 14.422 -7.25 -20.859 1 95.12 31 LEU B C 1
ATOM 2268 O O . LEU B 1 31 ? 15.047 -7.363 -21.922 1 95.12 31 LEU B O 1
ATOM 2272 N N . ASN B 1 32 ? 15.039 -7.266 -19.719 1 94.12 32 ASN B N 1
ATOM 2273 C CA . ASN B 1 32 ? 16.484 -7.316 -19.609 1 94.12 32 ASN B CA 1
ATOM 2274 C C . ASN B 1 32 ? 17.031 -8.703 -19.953 1 94.12 32 ASN B C 1
ATOM 2276 O O . ASN B 1 32 ? 18.172 -8.844 -20.375 1 94.12 32 ASN B O 1
ATOM 2280 N N . SER B 1 33 ? 16.188 -9.625 -19.734 1 93.38 33 SER B N 1
ATOM 2281 C CA . SER B 1 33 ? 16.641 -10.992 -19.969 1 93.38 33 SER B CA 1
ATOM 2282 C C . SER B 1 33 ? 16.422 -11.391 -21.438 1 93.38 33 SER B C 1
ATOM 2284 O O . SER B 1 33 ? 17 -12.367 -21.906 1 93.38 33 SER B O 1
ATOM 2286 N N . ALA B 1 34 ? 15.602 -10.641 -22.047 1 89.62 34 ALA B N 1
ATOM 2287 C CA . ALA B 1 34 ? 15.305 -10.961 -23.438 1 89.62 34 ALA B CA 1
ATOM 2288 C C . ALA B 1 34 ? 16.469 -10.602 -24.344 1 89.62 34 ALA B C 1
ATOM 2290 O O . ALA B 1 34 ? 16.812 -9.43 -24.5 1 89.62 34 ALA B O 1
ATOM 2291 N N . VAL B 1 35 ? 16.984 -11.477 -25.031 1 83.75 35 VAL B N 1
ATOM 2292 C CA . VAL B 1 35 ? 18.188 -11.336 -25.859 1 83.75 35 VAL B CA 1
ATOM 2293 C C . VAL B 1 35 ? 17.906 -10.375 -27 1 83.75 35 VAL B C 1
ATOM 2295 O O . VAL B 1 35 ? 18.781 -9.586 -27.391 1 83.75 35 VAL B O 1
ATOM 2298 N N . ILE B 1 36 ? 16.734 -10.352 -27.391 1 83.75 36 ILE B N 1
ATOM 2299 C CA . ILE B 1 36 ? 16.359 -9.57 -28.562 1 83.75 36 ILE B CA 1
ATOM 2300 C C . ILE B 1 36 ? 16.469 -8.078 -28.25 1 83.75 36 ILE B C 1
ATOM 2302 O O . ILE B 1 36 ? 16.672 -7.262 -29.156 1 83.75 36 ILE B O 1
ATOM 2306 N N . LEU B 1 37 ? 16.531 -7.766 -26.953 1 86.12 37 LEU B N 1
ATOM 2307 C CA . LEU B 1 37 ? 16.5 -6.359 -26.578 1 86.12 37 LEU B CA 1
ATOM 2308 C C . LEU B 1 37 ? 17.875 -5.875 -26.156 1 86.12 37 LEU B C 1
ATOM 2310 O O . LEU B 1 37 ? 18.047 -4.719 -25.766 1 86.12 37 LEU B O 1
ATOM 2314 N N . LYS B 1 38 ? 18.797 -6.648 -26.453 1 85.19 38 LYS B N 1
ATOM 2315 C CA . LYS B 1 38 ? 20.141 -6.324 -26.016 1 85.19 38 LYS B CA 1
ATOM 2316 C C . LYS B 1 38 ? 20.703 -5.141 -26.797 1 85.19 38 LYS B C 1
ATOM 2318 O O . LYS B 1 38 ? 21.641 -4.473 -26.328 1 85.19 38 LYS B O 1
ATOM 2323 N N . LYS B 1 39 ? 20.188 -4.852 -27.891 1 85.94 39 LYS B N 1
ATOM 2324 C CA . LYS B 1 39 ? 20.625 -3.699 -28.688 1 85.94 39 LYS B CA 1
ATOM 2325 C C . LYS B 1 39 ? 20.328 -2.393 -27.953 1 85.94 39 LYS B C 1
ATOM 2327 O O . LYS B 1 39 ? 21 -1.383 -28.188 1 85.94 39 LYS B O 1
ATOM 2332 N N . TYR B 1 40 ? 19.453 -2.359 -27.047 1 89.12 40 TYR B N 1
ATOM 2333 C CA . TYR B 1 40 ? 19.094 -1.18 -26.266 1 89.12 40 TYR B CA 1
ATOM 2334 C C . TYR B 1 40 ? 19.703 -1.227 -24.875 1 89.12 40 TYR B C 1
ATOM 2336 O O . TYR B 1 40 ? 19 -1.022 -23.875 1 89.12 40 TYR B O 1
ATOM 2344 N N . GLN B 1 41 ? 20.969 -1.4 -24.812 1 86.44 41 GLN B N 1
ATOM 2345 C CA . GLN B 1 41 ? 21.688 -1.679 -23.562 1 86.44 41 GLN B CA 1
ATOM 2346 C C . GLN B 1 41 ? 21.516 -0.538 -22.562 1 86.44 41 GLN B C 1
ATOM 2348 O O . GLN B 1 41 ? 21.312 -0.776 -21.375 1 86.44 41 GLN B O 1
ATOM 2353 N N . GLU B 1 42 ? 21.656 0.672 -23.016 1 84 42 GLU B N 1
ATOM 2354 C CA . GLU B 1 42 ? 21.547 1.816 -22.109 1 84 42 GLU B CA 1
ATOM 2355 C C . GLU B 1 42 ? 20.188 1.857 -21.438 1 84 42 GLU B C 1
ATOM 2357 O O . GLU B 1 42 ? 20.094 2.031 -20.219 1 84 42 GLU B O 1
ATOM 2362 N N . LYS B 1 43 ? 19.156 1.672 -22.266 1 87.12 43 LYS B N 1
ATOM 2363 C CA . LYS B 1 43 ? 17.797 1.68 -21.734 1 87.12 43 LYS B CA 1
ATOM 2364 C C . LYS B 1 43 ? 17.578 0.493 -20.797 1 87.12 43 LYS B C 1
ATOM 2366 O O . LYS B 1 43 ? 16.859 0.606 -19.812 1 87.12 43 LYS B O 1
ATOM 2371 N N . LEU B 1 44 ? 18.188 -0.58 -21.109 1 89.75 44 LEU B N 1
ATOM 2372 C CA . LEU B 1 44 ? 18.031 -1.787 -20.297 1 89.75 44 LEU B CA 1
ATOM 2373 C C . LEU B 1 44 ? 18.703 -1.628 -18.938 1 89.75 44 LEU B C 1
ATOM 2375 O O . LEU B 1 44 ? 18.188 -2.105 -17.922 1 89.75 44 LEU B O 1
ATOM 2379 N N . ILE B 1 45 ? 19.734 -0.929 -18.953 1 87.88 45 ILE B N 1
ATOM 2380 C CA . ILE B 1 45 ? 20.438 -0.686 -17.703 1 87.88 45 ILE B CA 1
ATOM 2381 C C . ILE B 1 45 ? 19.594 0.203 -16.797 1 87.88 45 ILE B C 1
ATOM 2383 O O . ILE B 1 45 ? 19.469 -0.053 -15.594 1 87.88 45 ILE B O 1
ATOM 2387 N N . LYS B 1 46 ? 18.984 1.197 -17.391 1 90 46 LYS B N 1
ATOM 2388 C CA . LYS B 1 46 ? 18.109 2.092 -16.641 1 90 46 LYS B CA 1
ATOM 2389 C C . LYS B 1 46 ? 16.906 1.339 -16.094 1 90 46 LYS B C 1
ATOM 2391 O O . LYS B 1 46 ? 16.516 1.536 -14.945 1 90 46 LYS B O 1
ATOM 2396 N N . LEU B 1 47 ? 16.484 0.502 -16.906 1 92.62 47 LEU B N 1
ATOM 2397 C CA . LEU B 1 47 ? 15.312 -0.29 -16.516 1 92.62 47 LEU B CA 1
ATOM 2398 C C . LEU B 1 47 ? 15.672 -1.255 -15.383 1 92.62 47 LEU B C 1
ATOM 2400 O O . LEU B 1 47 ? 14.852 -1.508 -14.5 1 92.62 47 LEU B O 1
ATOM 2404 N N . LYS B 1 48 ? 16.812 -1.799 -15.445 1 92.88 48 LYS B N 1
ATOM 2405 C CA . LYS B 1 48 ? 17.266 -2.697 -14.391 1 92.88 48 LYS B CA 1
ATOM 2406 C C . LYS B 1 48 ? 17.328 -1.979 -13.047 1 92.88 48 LYS B C 1
ATOM 2408 O O . LYS B 1 48 ? 16.922 -2.529 -12.023 1 92.88 48 LYS B O 1
ATOM 2413 N N . GLY B 1 49 ? 17.797 -0.798 -13.109 1 91.81 49 GLY B N 1
ATOM 2414 C CA . GLY B 1 49 ? 17.828 -0.006 -11.891 1 91.81 49 GLY B CA 1
ATOM 2415 C C . GLY B 1 49 ? 16.453 0.25 -11.297 1 91.81 49 GLY B C 1
ATOM 2416 O O . GLY B 1 49 ? 16.266 0.116 -10.086 1 91.81 49 GLY B O 1
ATOM 2417 N N . LEU B 1 50 ? 15.594 0.578 -12.141 1 94.25 50 LEU B N 1
ATOM 2418 C CA . LEU B 1 50 ? 14.219 0.817 -11.711 1 94.25 50 LEU B CA 1
ATOM 2419 C C . LEU B 1 50 ? 13.594 -0.458 -11.156 1 94.25 50 LEU B C 1
ATOM 2421 O O . LEU B 1 50 ? 12.938 -0.43 -10.117 1 94.25 50 LEU B O 1
ATOM 2425 N N . SER B 1 51 ? 13.844 -1.547 -11.844 1 95.94 51 SER B N 1
ATOM 2426 C CA . SER B 1 51 ? 13.289 -2.836 -11.43 1 95.94 51 SER B CA 1
ATOM 2427 C C . SER B 1 51 ? 13.805 -3.238 -10.047 1 95.94 51 SER B C 1
ATOM 2429 O O . SER B 1 51 ? 13.023 -3.67 -9.195 1 95.94 51 SER B O 1
ATOM 2431 N N . GLU B 1 52 ? 15.023 -3.074 -9.828 1 94.75 52 GLU B N 1
ATOM 2432 C CA . GLU B 1 52 ? 15.617 -3.453 -8.547 1 94.75 52 GLU B CA 1
ATOM 2433 C C . GLU B 1 52 ? 15.141 -2.537 -7.426 1 94.75 52 GLU B C 1
ATOM 2435 O O . GLU B 1 52 ? 14.906 -2.992 -6.305 1 94.75 52 GLU B O 1
ATOM 2440 N N . ALA B 1 53 ? 15.008 -1.286 -7.738 1 94.25 53 ALA B N 1
ATOM 2441 C CA . ALA B 1 53 ? 14.484 -0.348 -6.75 1 94.25 53 ALA B CA 1
ATOM 2442 C C . ALA B 1 53 ? 13.055 -0.707 -6.355 1 94.25 53 ALA B C 1
ATOM 2444 O O . ALA B 1 53 ? 12.695 -0.646 -5.176 1 94.25 53 ALA B O 1
ATOM 2445 N N . CYS B 1 54 ? 12.281 -1.076 -7.32 1 96.38 54 CYS B N 1
ATOM 2446 C CA . CYS B 1 54 ? 10.891 -1.457 -7.066 1 96.38 54 CYS B CA 1
ATOM 2447 C C . CYS B 1 54 ? 10.82 -2.768 -6.289 1 96.38 54 CYS B C 1
ATOM 2449 O O . CYS B 1 54 ? 9.93 -2.953 -5.461 1 96.38 54 CYS B O 1
ATOM 2451 N N . ALA B 1 55 ? 11.734 -3.684 -6.57 1 96.69 55 ALA B N 1
ATOM 2452 C CA . ALA B 1 55 ? 11.781 -4.93 -5.812 1 96.69 55 ALA B CA 1
ATOM 2453 C C . ALA B 1 55 ? 12.055 -4.664 -4.336 1 96.69 55 ALA B C 1
ATOM 2455 O O . ALA B 1 55 ? 11.414 -5.246 -3.461 1 96.69 55 ALA B O 1
ATOM 2456 N N . ASP B 1 56 ? 12.961 -3.795 -4.098 1 95.25 56 ASP B N 1
ATOM 2457 C CA . ASP B 1 56 ? 13.266 -3.418 -2.721 1 95.25 56 ASP B CA 1
ATOM 2458 C C . ASP B 1 56 ? 12.07 -2.721 -2.07 1 95.25 56 ASP B C 1
ATOM 2460 O O . ASP B 1 56 ? 11.781 -2.949 -0.895 1 95.25 56 ASP B O 1
ATOM 2464 N N . THR B 1 57 ? 11.469 -1.871 -2.84 1 95.69 57 THR B N 1
ATOM 2465 C CA . THR B 1 57 ? 10.289 -1.166 -2.355 1 95.69 57 THR B CA 1
ATOM 2466 C C . THR B 1 57 ? 9.227 -2.152 -1.875 1 95.69 57 THR B C 1
ATOM 2468 O O . THR B 1 57 ? 8.641 -1.97 -0.806 1 95.69 57 THR B O 1
ATOM 2471 N N . ARG B 1 58 ? 9.023 -3.141 -2.615 1 94.94 58 ARG B N 1
ATOM 2472 C CA . ARG B 1 58 ? 8.047 -4.156 -2.24 1 94.94 58 ARG B CA 1
ATOM 2473 C C . ARG B 1 58 ? 8.43 -4.832 -0.929 1 94.94 58 ARG B C 1
ATOM 2475 O O . ARG B 1 58 ? 7.574 -5.098 -0.084 1 94.94 58 ARG B O 1
ATOM 2482 N N . ARG B 1 59 ? 9.68 -5.078 -0.801 1 95.56 59 ARG B N 1
ATOM 2483 C CA . ARG B 1 59 ? 10.141 -5.746 0.41 1 95.56 59 ARG B CA 1
ATOM 2484 C C . ARG B 1 59 ? 9.953 -4.855 1.634 1 95.56 59 ARG B C 1
ATOM 2486 O O . ARG B 1 59 ? 9.516 -5.324 2.688 1 95.56 59 ARG B O 1
ATOM 2493 N N . PHE B 1 60 ? 10.195 -3.596 1.469 1 94.19 60 PHE B N 1
ATOM 2494 C CA . PHE B 1 60 ? 10.016 -2.664 2.576 1 94.19 60 PHE B CA 1
ATOM 2495 C C . PHE B 1 60 ? 8.539 -2.523 2.936 1 94.19 60 PHE B C 1
ATOM 2497 O O . PHE B 1 60 ? 8.188 -2.43 4.113 1 94.19 60 PHE B O 1
ATOM 2504 N N . CYS B 1 61 ? 7.727 -2.578 1.916 1 91.94 61 CYS B N 1
ATOM 2505 C CA . CYS B 1 61 ? 6.293 -2.43 2.143 1 91.94 61 CYS B CA 1
ATOM 2506 C C . CYS B 1 61 ? 5.719 -3.664 2.826 1 91.94 61 CYS B C 1
ATOM 2508 O O . CYS B 1 61 ? 4.629 -3.611 3.402 1 91.94 61 CYS B O 1
ATOM 2510 N N . ARG B 1 62 ? 6.477 -4.695 2.812 1 92.69 62 ARG B N 1
ATOM 2511 C CA . ARG B 1 62 ? 5.992 -5.938 3.398 1 92.69 62 ARG B CA 1
ATOM 2512 C C . ARG B 1 62 ? 6.523 -6.121 4.816 1 92.69 62 ARG B C 1
ATOM 2514 O O . ARG B 1 62 ? 6.293 -7.156 5.441 1 92.69 62 ARG B O 1
ATOM 2521 N N . LEU B 1 63 ? 7.113 -5.109 5.285 1 91.56 63 LEU B N 1
ATOM 2522 C CA . LEU B 1 63 ? 7.598 -5.223 6.656 1 91.56 63 LEU B CA 1
ATOM 2523 C C . LEU B 1 63 ? 6.461 -5.574 7.609 1 91.56 63 LEU B C 1
ATOM 2525 O O . LEU B 1 63 ? 5.375 -5 7.523 1 91.56 63 LEU B O 1
ATOM 2529 N N . PHE B 1 64 ? 6.629 -6.547 8.43 1 89.69 64 PHE B N 1
ATOM 2530 C CA . PHE B 1 64 ? 5.75 -6.988 9.508 1 89.69 64 PHE B CA 1
ATOM 2531 C C . PHE B 1 64 ? 4.531 -7.715 8.945 1 89.69 64 PHE B C 1
ATOM 2533 O O . PHE B 1 64 ? 3.551 -7.934 9.656 1 89.69 64 PHE B O 1
ATOM 2540 N N . LYS B 1 65 ? 4.547 -8.031 7.73 1 92.88 65 LYS B N 1
ATOM 2541 C CA . LYS B 1 65 ? 3.445 -8.789 7.141 1 92.88 65 LYS B CA 1
ATOM 2542 C C . LYS B 1 65 ? 3.326 -10.164 7.781 1 92.88 65 LYS B C 1
ATOM 2544 O O . LYS B 1 65 ? 2.273 -10.805 7.699 1 92.88 65 LYS B O 1
ATOM 2549 N N . SER B 1 66 ? 4.414 -10.664 8.383 1 95.06 66 SER B N 1
ATOM 2550 C CA . SER B 1 66 ? 4.359 -11.938 9.102 1 95.06 66 SER B CA 1
ATOM 2551 C C . SER B 1 66 ? 3.299 -11.906 10.195 1 95.06 66 SER B C 1
ATOM 2553 O O . SER B 1 66 ? 2.654 -12.922 10.469 1 95.06 66 SER B O 1
ATOM 2555 N N . LEU B 1 67 ? 3.076 -10.773 10.719 1 92.19 67 LEU B N 1
ATOM 2556 C CA . LEU B 1 67 ? 2.086 -10.641 11.781 1 92.19 67 LEU B CA 1
ATOM 2557 C C . LEU B 1 67 ? 0.674 -10.82 11.234 1 92.19 67 LEU B C 1
ATOM 2559 O O . LEU B 1 67 ? -0.191 -11.383 11.906 1 92.19 67 LEU B O 1
ATOM 2563 N N . SER B 1 68 ? 0.497 -10.289 10.078 1 92.19 68 SER B N 1
ATOM 2564 C CA . SER B 1 68 ? -0.805 -10.484 9.453 1 92.19 68 SER B CA 1
ATOM 2565 C C . SER B 1 68 ? -1.09 -11.961 9.203 1 92.19 68 SER B C 1
ATOM 2567 O O . SER B 1 68 ? -2.209 -12.43 9.414 1 92.19 68 SER B O 1
ATOM 2569 N N . GLU B 1 69 ? -0.063 -12.672 8.797 1 95.56 69 GLU B N 1
ATOM 2570 C CA . GLU B 1 69 ? -0.223 -14.102 8.555 1 95.56 69 GLU B CA 1
ATOM 2571 C C . GLU B 1 69 ? -0.531 -14.852 9.844 1 95.56 69 GLU B C 1
ATOM 2573 O O . GLU B 1 69 ? -1.356 -15.766 9.859 1 95.56 69 GLU B O 1
ATOM 2578 N N . ILE B 1 70 ? 0.115 -14.469 10.844 1 94.44 70 ILE B N 1
ATOM 2579 C CA . ILE B 1 70 ? -0.103 -15.109 12.133 1 94.44 70 ILE B CA 1
ATOM 2580 C C . ILE B 1 70 ? -1.541 -14.875 12.594 1 94.44 70 ILE B C 1
ATOM 2582 O O . ILE B 1 70 ? -2.188 -15.781 13.125 1 94.44 70 ILE B O 1
ATOM 2586 N N . ASN B 1 71 ? -2.027 -13.672 12.375 1 93.25 71 ASN B N 1
ATOM 2587 C CA . ASN B 1 71 ? -3.412 -13.367 12.719 1 93.25 71 ASN B CA 1
ATOM 2588 C C . ASN B 1 71 ? -4.391 -14.25 11.953 1 93.25 71 ASN B C 1
ATOM 2590 O O . ASN B 1 71 ? -5.387 -14.711 12.508 1 93.25 71 ASN B O 1
ATOM 2594 N N . TYR B 1 72 ? -4.074 -14.445 10.734 1 92.44 72 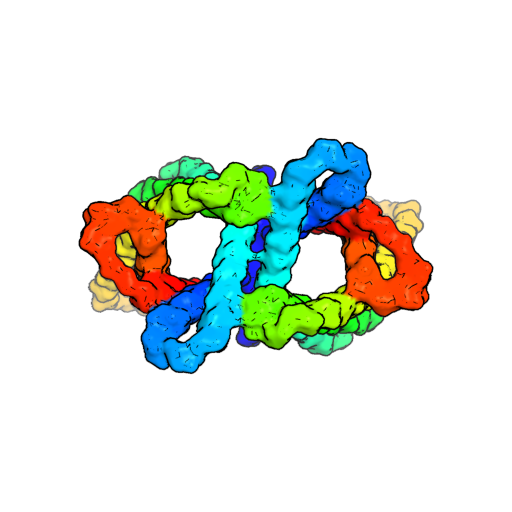TYR B N 1
ATOM 2595 C CA . TYR B 1 72 ? -4.926 -15.305 9.922 1 92.44 72 TYR B CA 1
ATOM 2596 C C . TYR B 1 72 ? -4.887 -16.75 10.422 1 92.44 72 TYR B C 1
ATOM 2598 O O . TYR B 1 72 ? -5.914 -17.422 10.445 1 92.44 72 TYR B O 1
ATOM 2606 N N . ILE B 1 73 ? -3.738 -17.203 10.773 1 94.25 73 ILE B N 1
ATOM 2607 C CA . ILE B 1 73 ? -3.57 -18.562 11.281 1 94.25 73 ILE B CA 1
ATOM 2608 C C . ILE B 1 73 ? -4.41 -18.734 12.547 1 94.25 73 ILE B C 1
ATOM 2610 O O . ILE B 1 73 ? -5.129 -19.734 12.688 1 94.25 73 ILE B O 1
ATOM 2614 N N . VAL B 1 74 ? -4.324 -17.75 13.422 1 92.56 74 VAL B N 1
ATOM 2615 C CA . VAL B 1 74 ? -5.059 -17.812 14.688 1 92.56 74 VAL B CA 1
ATOM 2616 C C . VAL B 1 74 ? -6.559 -17.891 14.406 1 92.56 74 VAL B C 1
ATOM 2618 O O . VAL B 1 74 ? -7.277 -18.672 15.031 1 92.56 74 VAL B O 1
ATOM 2621 N N . LYS B 1 75 ? -7.051 -17.141 13.492 1 90.44 75 LYS B N 1
ATOM 2622 C CA . LYS B 1 75 ? -8.469 -17.156 13.133 1 90.44 75 LYS B CA 1
ATOM 2623 C C . LYS B 1 75 ? -8.875 -18.5 12.547 1 90.44 75 LYS B C 1
ATOM 2625 O O . LYS B 1 75 ? -9.969 -19 12.828 1 90.44 75 LYS B O 1
ATOM 2630 N N . LEU B 1 76 ? -7.992 -19.062 11.797 1 90.81 76 LEU B N 1
ATOM 2631 C CA . LEU B 1 76 ? -8.273 -20.359 11.195 1 90.81 76 LEU B CA 1
ATOM 2632 C C . LEU B 1 76 ? -8.312 -21.453 12.25 1 90.81 76 LEU B C 1
ATOM 2634 O O . LEU B 1 76 ? -9.117 -22.391 12.164 1 90.81 76 LEU B O 1
ATOM 2638 N N . ILE B 1 77 ? -7.461 -21.344 13.18 1 89.81 77 ILE B N 1
ATOM 2639 C CA . ILE B 1 77 ? -7.398 -22.328 14.25 1 89.81 77 ILE B CA 1
ATOM 2640 C C . ILE B 1 77 ? -8.656 -22.234 15.117 1 89.81 77 ILE B C 1
ATOM 2642 O O . ILE B 1 77 ? -9.203 -23.25 15.547 1 89.81 77 ILE B O 1
ATOM 2646 N N . LYS B 1 78 ? -9.133 -21.016 15.352 1 86.38 78 LYS B N 1
ATOM 2647 C CA . LYS B 1 78 ? -10.312 -20.828 16.188 1 86.38 78 LYS B CA 1
ATOM 2648 C C . LYS B 1 78 ? -11.586 -21.25 15.461 1 86.38 78 LYS B C 1
ATOM 2650 O O . LYS B 1 78 ? -12.602 -21.516 16.094 1 86.38 78 LYS B O 1
ATOM 2655 N N . LEU B 1 79 ? -11.539 -21.062 14.164 1 78.56 79 LEU B N 1
ATOM 2656 C CA . LEU B 1 79 ? -12.703 -21.469 13.383 1 78.56 79 LEU B CA 1
ATOM 2657 C C . LEU B 1 79 ? -13 -22.953 13.57 1 78.56 79 LEU B C 1
ATOM 2659 O O . LEU B 1 79 ? -12.117 -23.797 13.383 1 78.56 79 LEU B O 1
ATOM 2663 N N . GLN B 1 80 ? -13.391 -23.344 14.906 1 60.59 80 GLN B N 1
ATOM 2664 C CA . GLN B 1 80 ? -13.758 -24.703 15.266 1 60.59 80 GLN B CA 1
ATOM 2665 C C . GLN B 1 80 ? -14.703 -25.312 14.234 1 60.59 80 GLN B C 1
ATOM 2667 O O . GLN B 1 80 ? -15.477 -24.609 13.602 1 60.59 80 GLN B O 1
ATOM 2672 N N . SER B 1 81 ? -14.383 -26.578 13.766 1 54.72 81 SER B N 1
ATOM 2673 C CA . SER B 1 81 ? -15.219 -27.438 12.922 1 54.72 81 SER B CA 1
ATOM 2674 C C . SER B 1 81 ? -16.688 -27.297 13.273 1 54.72 81 SER B C 1
ATOM 2676 O O . SER B 1 81 ? -17.562 -27.859 12.602 1 54.72 81 SER B O 1
ATOM 2678 N N . ASN B 1 82 ? -16.953 -26.984 14.461 1 50.16 82 ASN B N 1
ATOM 2679 C CA . ASN B 1 82 ? -18.312 -27.344 14.797 1 50.16 82 ASN B CA 1
ATOM 2680 C C . ASN B 1 82 ? -19.328 -26.484 14.039 1 50.16 82 ASN B C 1
ATOM 2682 O O . ASN B 1 82 ? -20.531 -26.656 14.203 1 50.16 82 ASN B O 1
ATOM 2686 N N . GLU B 1 83 ? -19.031 -25.125 13.938 1 49.72 83 GLU B N 1
ATOM 2687 C CA . GLU B 1 83 ? -20.234 -24.422 13.469 1 49.72 83 GLU B CA 1
ATOM 2688 C C . GLU B 1 83 ? -20.562 -24.797 12.023 1 49.72 83 GLU B C 1
ATOM 2690 O O . GLU B 1 83 ? -19.703 -25.312 11.297 1 49.72 83 GLU B O 1
ATOM 2695 N N . SER B 1 84 ? -21.859 -24.578 11.555 1 50.12 84 SER B N 1
ATOM 2696 C CA . SER B 1 84 ? -22.5 -24.922 10.297 1 50.12 84 SER B CA 1
ATOM 2697 C C . SER B 1 84 ? -21.594 -24.641 9.109 1 50.12 84 SER B C 1
ATOM 2699 O O . SER B 1 84 ? -21.828 -25.125 8 1 50.12 84 SER B O 1
ATOM 2701 N N . ASN B 1 85 ? -20.734 -23.672 9.195 1 52.34 85 ASN B N 1
ATOM 2702 C CA . ASN B 1 85 ? -19.969 -23.406 7.984 1 52.34 85 ASN B CA 1
ATOM 2703 C C . ASN B 1 85 ? -18.859 -24.438 7.793 1 52.34 85 ASN B C 1
ATOM 2705 O O . ASN B 1 85 ? -17.891 -24.469 8.555 1 52.34 85 ASN B O 1
ATOM 2709 N N . LYS B 1 86 ? -19.203 -25.609 7.355 1 58.06 86 LYS B N 1
ATOM 2710 C CA . LYS B 1 86 ? -18.578 -26.859 6.914 1 58.06 86 LYS B CA 1
ATOM 2711 C C . LYS B 1 86 ? -17.234 -26.594 6.262 1 58.06 86 LYS B C 1
ATOM 2713 O O . LYS B 1 86 ? -17.125 -26.578 5.035 1 58.06 86 LYS B O 1
ATOM 2718 N N . ILE B 1 87 ? -16.391 -25.688 6.891 1 67.31 87 ILE B N 1
ATOM 2719 C CA . ILE B 1 87 ? -15.133 -25.625 6.168 1 67.31 87 ILE B CA 1
ATOM 2720 C C . ILE B 1 87 ? -14.484 -27 6.156 1 67.31 87 ILE B C 1
ATOM 2722 O O . ILE B 1 87 ? -14.422 -27.672 7.188 1 67.31 87 ILE B O 1
ATOM 2726 N N . ASP B 1 88 ? -14.148 -27.516 4.969 1 83.5 88 ASP B N 1
ATOM 2727 C CA . ASP B 1 88 ? -13.398 -28.734 4.691 1 83.5 88 ASP B CA 1
ATOM 2728 C C . ASP B 1 88 ? -12.094 -28.781 5.48 1 83.5 88 ASP B C 1
ATOM 2730 O O . ASP B 1 88 ? -11.273 -27.859 5.379 1 83.5 88 ASP B O 1
ATOM 2734 N N . GLU B 1 89 ? -11.977 -29.766 6.414 1 87.19 89 GLU B N 1
ATOM 2735 C CA . GLU B 1 89 ? -10.812 -29.891 7.281 1 87.19 89 GLU B CA 1
ATOM 2736 C C . GLU B 1 89 ? -9.516 -29.906 6.473 1 87.19 89 GLU B C 1
ATOM 2738 O O . GLU B 1 89 ? -8.508 -29.344 6.898 1 87.19 89 GLU B O 1
ATOM 2743 N N . PHE B 1 90 ? -9.547 -30.562 5.402 1 90.25 90 PHE B N 1
ATOM 2744 C CA . PHE B 1 90 ? -8.391 -30.594 4.516 1 90.25 90 PHE B CA 1
ATOM 2745 C C . PHE B 1 90 ? -8 -29.172 4.094 1 90.25 90 PHE B C 1
ATOM 2747 O O . PHE B 1 90 ? -6.832 -28.797 4.18 1 90.25 90 PHE B O 1
ATOM 2754 N N . ASN B 1 91 ? -8.93 -28.359 3.758 1 90.69 91 ASN B N 1
ATOM 2755 C CA . ASN B 1 91 ? -8.688 -26.984 3.34 1 90.69 91 ASN B CA 1
ATOM 2756 C C . ASN B 1 91 ? -8.18 -26.125 4.496 1 90.69 91 ASN B C 1
ATOM 2758 O O . ASN B 1 91 ? -7.301 -25.281 4.309 1 90.69 91 ASN B O 1
ATOM 2762 N N . ARG B 1 92 ? -8.75 -26.375 5.559 1 92.44 92 ARG B N 1
ATOM 2763 C CA . ARG B 1 92 ? -8.359 -25.609 6.734 1 92.44 92 ARG B CA 1
ATOM 2764 C C . ARG B 1 92 ? -6.906 -25.875 7.109 1 92.44 92 ARG B C 1
ATOM 2766 O O . ARG B 1 92 ? -6.129 -24.953 7.32 1 92.44 92 ARG B O 1
ATOM 2773 N N . LEU B 1 93 ? -6.578 -27.172 7.176 1 93 93 LEU B N 1
ATOM 2774 C CA . LEU B 1 93 ? -5.227 -27.547 7.57 1 93 93 LEU B CA 1
ATOM 2775 C C . LEU B 1 93 ? -4.203 -27.062 6.551 1 93 93 LEU B C 1
ATOM 2777 O O . LEU B 1 93 ? -3.148 -26.547 6.926 1 93 93 LEU B O 1
ATOM 2781 N N . PHE B 1 94 ? -4.5 -27.172 5.285 1 95.06 94 PHE B N 1
ATOM 2782 C CA . PHE B 1 94 ? -3.604 -26.703 4.234 1 95.06 94 PHE B CA 1
ATOM 2783 C C . PHE B 1 94 ? -3.471 -25.188 4.27 1 95.06 94 PHE B C 1
ATOM 2785 O O . PHE B 1 94 ? -2.385 -24.656 4.051 1 95.06 94 PHE B O 1
ATOM 2792 N N . SER B 1 95 ? -4.547 -24.547 4.598 1 94.94 95 SER B N 1
ATOM 2793 C CA . SER B 1 95 ? -4.5 -23.078 4.688 1 94.94 95 SER B CA 1
ATOM 2794 C C . SER B 1 95 ? -3.602 -22.625 5.832 1 94.94 95 SER B C 1
ATOM 2796 O O . SER B 1 95 ? -2.846 -21.672 5.691 1 94.94 95 SER B O 1
ATOM 2798 N N . ILE B 1 96 ? -3.711 -23.359 6.914 1 96.44 96 ILE B N 1
ATOM 2799 C CA . ILE B 1 96 ? -2.869 -23.031 8.062 1 96.44 96 ILE B CA 1
ATOM 2800 C C . ILE B 1 96 ? -1.4 -23.25 7.699 1 96.44 96 ILE B C 1
ATOM 2802 O O . ILE B 1 96 ? -0.555 -22.391 8 1 96.44 96 ILE B O 1
ATOM 2806 N N . LEU B 1 97 ? -1.114 -24.312 7.023 1 97.5 97 LEU B N 1
ATOM 2807 C CA . LEU B 1 97 ? 0.254 -24.625 6.621 1 97.5 97 LEU B CA 1
ATOM 2808 C C . LEU B 1 97 ? 0.779 -23.578 5.645 1 97.5 97 LEU B C 1
ATOM 2810 O O . LEU B 1 97 ? 1.891 -23.062 5.809 1 97.5 97 LEU B O 1
ATOM 2814 N N . ILE B 1 98 ? 0.017 -23.266 4.703 1 98 98 ILE B N 1
ATOM 2815 C CA . ILE B 1 98 ? 0.403 -22.297 3.686 1 98 98 ILE B CA 1
ATOM 2816 C C . ILE B 1 98 ? 0.728 -20.953 4.352 1 98 98 ILE B C 1
ATOM 2818 O O . ILE B 1 98 ? 1.783 -20.375 4.098 1 98 98 ILE B O 1
ATOM 2822 N N . ARG B 1 99 ? -0.107 -20.547 5.215 1 97.88 99 ARG B N 1
ATOM 2823 C CA . ARG B 1 99 ? 0.075 -19.266 5.883 1 97.88 99 ARG B CA 1
ATOM 2824 C C . ARG B 1 99 ? 1.293 -19.297 6.801 1 97.88 99 ARG B C 1
ATOM 2826 O O . ARG B 1 99 ? 1.972 -18.281 6.973 1 97.88 99 ARG B O 1
ATOM 2833 N N . SER B 1 100 ? 1.536 -20.422 7.367 1 98.38 100 SER B N 1
ATOM 2834 C CA . SER B 1 100 ? 2.73 -20.562 8.195 1 98.38 100 SER B CA 1
ATOM 2835 C C . SER B 1 100 ? 4 -20.391 7.367 1 98.38 100 SER B C 1
ATOM 2837 O O . SER B 1 100 ? 4.934 -19.703 7.789 1 98.38 100 SER B O 1
ATOM 2839 N N . PHE B 1 101 ? 4.02 -20.969 6.227 1 98.5 101 PHE B N 1
ATOM 2840 C CA . PHE B 1 101 ? 5.172 -20.844 5.348 1 98.5 101 PHE B CA 1
ATOM 2841 C C . PHE B 1 101 ? 5.301 -19.406 4.84 1 98.5 101 PHE B C 1
ATOM 2843 O O . PHE B 1 101 ? 6.41 -18.891 4.695 1 98.5 101 PHE B O 1
ATOM 2850 N N . TYR B 1 102 ? 4.188 -18.797 4.625 1 98.06 102 TYR B N 1
ATOM 2851 C CA . TYR B 1 102 ? 4.219 -17.391 4.211 1 98.06 102 TYR B CA 1
ATOM 2852 C C . TYR B 1 102 ? 4.723 -16.5 5.34 1 98.06 102 TYR B C 1
ATOM 2854 O O . TYR B 1 102 ? 5.449 -15.531 5.098 1 98.06 102 TYR B O 1
ATOM 2862 N N . ALA B 1 103 ? 4.336 -16.812 6.543 1 98.12 103 ALA B N 1
ATOM 2863 C CA . ALA B 1 103 ? 4.832 -16.047 7.688 1 98.12 103 ALA B CA 1
ATOM 2864 C C . ALA B 1 103 ? 6.355 -16.109 7.77 1 98.12 103 ALA B C 1
ATOM 2866 O O . ALA B 1 103 ? 7.016 -15.094 8.008 1 98.12 103 ALA B O 1
ATOM 2867 N N . MET B 1 104 ? 6.883 -17.281 7.523 1 98.38 104 MET B N 1
ATOM 2868 C CA . MET B 1 104 ? 8.328 -17.453 7.559 1 98.38 104 MET B CA 1
ATOM 2869 C C . MET B 1 104 ? 8.992 -16.797 6.355 1 98.38 104 MET B C 1
ATOM 2871 O O . MET B 1 104 ? 10.07 -16.203 6.48 1 98.38 104 MET B O 1
ATOM 2875 N N . TYR B 1 105 ? 8.359 -16.906 5.258 1 98.31 105 TYR B N 1
ATOM 2876 C CA . TYR B 1 105 ? 8.844 -16.203 4.07 1 98.31 105 TYR B CA 1
ATOM 2877 C C . TYR B 1 105 ? 9.008 -14.719 4.336 1 98.31 105 TYR B C 1
ATOM 2879 O O . TYR B 1 105 ? 10.062 -14.141 4.074 1 98.31 105 TYR B O 1
ATOM 2887 N N . TYR B 1 106 ? 7.965 -14.125 4.863 1 97.75 106 TYR B N 1
ATOM 2888 C CA . TYR B 1 106 ? 7.988 -12.688 5.113 1 97.75 106 TYR B CA 1
ATOM 2889 C C . TYR B 1 106 ? 9.008 -12.336 6.184 1 97.75 106 TYR B C 1
ATOM 2891 O O . TYR B 1 106 ? 9.656 -11.289 6.117 1 97.75 106 TYR B O 1
ATOM 2899 N N . LEU B 1 107 ? 9.18 -13.133 7.137 1 97.62 107 LEU B N 1
ATOM 2900 C CA . LEU B 1 107 ? 10.156 -12.906 8.195 1 97.62 107 LEU B CA 1
ATOM 2901 C C . LEU B 1 107 ? 11.57 -12.844 7.621 1 97.62 107 LEU B C 1
ATOM 2903 O O . LEU B 1 107 ? 12.305 -11.891 7.879 1 97.62 107 LEU B O 1
ATOM 2907 N N . PHE B 1 108 ? 11.891 -13.82 6.828 1 97.56 108 PHE B N 1
ATOM 2908 C CA . PHE B 1 108 ? 13.242 -13.875 6.273 1 97.56 108 PHE B CA 1
ATOM 2909 C C . PHE B 1 108 ? 13.422 -12.82 5.191 1 97.56 108 PHE B C 1
ATOM 2911 O O . PHE B 1 108 ? 14.523 -12.289 5.016 1 97.56 108 PHE B O 1
ATOM 2918 N N . ASP B 1 109 ? 12.344 -12.562 4.516 1 96.88 109 ASP B N 1
ATOM 2919 C CA . ASP B 1 109 ? 12.383 -11.469 3.549 1 96.88 109 ASP B CA 1
ATOM 2920 C C . ASP B 1 109 ? 12.688 -10.141 4.238 1 96.88 109 ASP B C 1
ATOM 2922 O O . ASP B 1 109 ? 13.422 -9.312 3.703 1 96.88 109 ASP B O 1
ATOM 2926 N N . ASN B 1 110 ? 12.117 -9.93 5.426 1 96.12 110 ASN B N 1
ATOM 2927 C CA . ASN B 1 110 ? 12.406 -8.734 6.219 1 96.12 110 ASN B CA 1
ATOM 2928 C C . ASN B 1 110 ? 13.867 -8.703 6.672 1 96.12 110 ASN B C 1
ATOM 2930 O O . ASN B 1 110 ? 14.523 -7.664 6.598 1 96.12 110 ASN B O 1
ATOM 2934 N N . ILE B 1 111 ? 14.344 -9.805 7.078 1 95.88 111 ILE B N 1
ATOM 2935 C CA . ILE B 1 111 ? 15.734 -9.883 7.504 1 95.88 111 ILE B CA 1
ATOM 2936 C C . ILE B 1 111 ? 16.656 -9.578 6.324 1 95.88 111 ILE B C 1
ATOM 2938 O O . ILE B 1 111 ? 17.625 -8.828 6.465 1 95.88 111 ILE B O 1
ATOM 2942 N N . TYR B 1 112 ? 16.312 -10.094 5.227 1 96 112 TYR B N 1
ATOM 2943 C CA . TYR B 1 112 ? 17.109 -9.891 4.02 1 96 112 TYR B CA 1
ATOM 2944 C C . TYR B 1 112 ? 17.219 -8.406 3.676 1 96 112 TYR B C 1
ATOM 2946 O O . TYR B 1 112 ? 18.312 -7.891 3.463 1 96 112 TYR B O 1
ATOM 2954 N N . ILE B 1 113 ? 16.078 -7.715 3.633 1 95.12 113 ILE B N 1
ATOM 2955 C CA . ILE B 1 113 ? 16.078 -6.328 3.186 1 95.12 113 ILE B CA 1
ATOM 2956 C C . ILE B 1 113 ? 16.781 -5.449 4.227 1 95.12 113 ILE B C 1
ATOM 2958 O O . ILE B 1 113 ? 17.438 -4.469 3.877 1 95.12 113 ILE B O 1
ATOM 2962 N N . LEU B 1 114 ? 16.656 -5.785 5.504 1 94.75 114 LEU B N 1
ATOM 2963 C CA . LEU B 1 114 ? 17.328 -5.023 6.559 1 94.75 114 LEU B CA 1
ATOM 2964 C C . LEU B 1 114 ? 18.828 -5.234 6.512 1 94.75 114 LEU B C 1
ATOM 2966 O O . LEU B 1 114 ? 19.594 -4.328 6.84 1 94.75 114 LEU B O 1
ATOM 2970 N N . GLN B 1 115 ? 19.234 -6.395 6.066 1 94.38 115 GLN B N 1
ATOM 2971 C CA . GLN B 1 115 ? 20.656 -6.656 5.859 1 94.38 115 GLN B CA 1
ATOM 2972 C C . GLN B 1 115 ? 21.172 -5.926 4.621 1 94.38 115 GLN B C 1
ATOM 2974 O O . GLN B 1 115 ? 22.281 -5.391 4.629 1 94.38 115 GLN B O 1
ATOM 2979 N N . LYS B 1 116 ? 20.375 -5.969 3.645 1 91.56 116 LYS B N 1
ATOM 2980 C CA . LYS B 1 116 ? 20.75 -5.324 2.391 1 91.56 116 LYS B CA 1
ATOM 2981 C C . LYS B 1 116 ? 20.969 -3.828 2.584 1 91.56 116 LYS B C 1
ATOM 2983 O O . LYS B 1 116 ? 21.875 -3.242 1.979 1 91.56 116 LYS B O 1
ATOM 2988 N N . CYS B 1 117 ? 20.141 -3.244 3.361 1 89.62 117 CYS B N 1
ATOM 2989 C CA . CYS B 1 117 ? 20.297 -1.815 3.607 1 89.62 117 CYS B CA 1
ATOM 2990 C C . CYS B 1 117 ? 21.281 -1.564 4.738 1 89.62 117 CYS B C 1
ATOM 2992 O O . CYS B 1 117 ? 21.391 -0.443 5.238 1 89.62 117 CYS B O 1
ATOM 2994 N N . LYS B 1 118 ? 21.906 -2.553 5.301 1 89.38 118 LYS B N 1
ATOM 2995 C CA . LYS B 1 118 ? 23 -2.514 6.27 1 89.38 118 LYS B CA 1
ATOM 2996 C C . LYS B 1 118 ? 22.5 -2.066 7.641 1 89.38 118 LYS B C 1
ATOM 2998 O O . LYS B 1 118 ? 23.234 -1.418 8.391 1 89.38 118 LYS B O 1
ATOM 3003 N N . PHE B 1 119 ? 21.281 -2.293 7.812 1 91.44 119 PHE B N 1
ATOM 3004 C CA . PHE B 1 119 ? 20.75 -1.957 9.133 1 91.44 119 PHE B CA 1
ATOM 3005 C C . PHE B 1 119 ? 21.109 -3.037 10.148 1 91.44 119 PHE B C 1
ATOM 3007 O O . PHE B 1 119 ? 21.469 -2.73 11.289 1 91.44 119 PHE B O 1
ATOM 3014 N N . ILE B 1 120 ? 20.953 -4.281 9.656 1 90.19 120 ILE B N 1
ATOM 3015 C CA . ILE B 1 120 ? 21.328 -5.387 10.531 1 90.19 120 ILE B CA 1
ATOM 3016 C C . ILE B 1 120 ? 22.422 -6.23 9.867 1 90.19 120 ILE B C 1
ATOM 3018 O O . ILE B 1 120 ? 22.391 -6.441 8.656 1 90.19 120 ILE B O 1
ATOM 3022 N N . GLY B 1 121 ? 23.391 -6.711 10.727 1 78.94 121 GLY B N 1
ATOM 3023 C CA . GLY B 1 121 ? 24.359 -7.703 10.289 1 78.94 121 GLY B CA 1
ATOM 3024 C C . GLY B 1 121 ? 25.266 -7.199 9.18 1 78.94 121 GLY B C 1
ATOM 3025 O O . GLY B 1 121 ? 25.3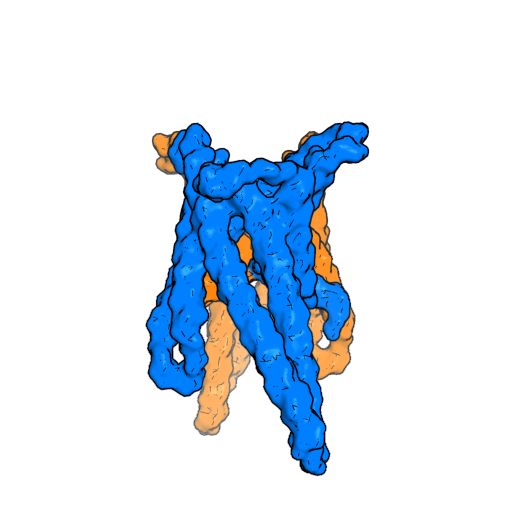59 -5.992 8.961 1 78.94 121 GLY B O 1
ATOM 3026 N N . ASP B 1 122 ? 26.031 -8.141 8.648 1 77.25 122 ASP B N 1
ATOM 3027 C CA . ASP B 1 122 ? 26.922 -7.863 7.523 1 77.25 122 ASP B CA 1
ATOM 3028 C C . ASP B 1 122 ? 26.25 -8.211 6.195 1 77.25 122 ASP B C 1
ATOM 3030 O O . ASP B 1 122 ? 25.406 -9.102 6.137 1 77.25 122 ASP B O 1
ATOM 3034 N N . LYS B 1 123 ? 26.438 -7.406 5.312 1 71.19 123 LYS B N 1
ATOM 3035 C CA . LYS B 1 123 ? 25.906 -7.609 3.963 1 71.19 123 LYS B CA 1
ATOM 3036 C C . LYS B 1 123 ? 26.156 -9.039 3.49 1 71.19 123 LYS B C 1
ATOM 3038 O O . LYS B 1 123 ? 25.344 -9.602 2.748 1 71.19 123 LYS B O 1
ATOM 3043 N N . GLY B 1 124 ? 27.156 -9.602 3.965 1 72.94 124 GLY B N 1
ATOM 3044 C CA . GLY B 1 124 ? 27.5 -10.945 3.543 1 72.94 124 GLY B CA 1
ATOM 3045 C C . GLY B 1 124 ? 26.453 -11.984 3.926 1 72.94 124 GLY B C 1
ATOM 3046 O O . GLY B 1 124 ? 26.266 -12.977 3.223 1 72.94 124 GLY B O 1
ATOM 3047 N N . ASN B 1 125 ? 25.656 -11.797 4.848 1 83.06 125 ASN B N 1
ATOM 3048 C CA . ASN B 1 125 ? 24.672 -12.75 5.348 1 83.06 125 ASN B CA 1
ATOM 3049 C C . ASN B 1 125 ? 23.312 -12.57 4.664 1 83.06 125 ASN B C 1
ATOM 3051 O O . ASN B 1 125 ? 22.391 -13.359 4.883 1 83.06 125 ASN B O 1
ATOM 3055 N N . SER B 1 126 ? 23.25 -11.664 3.748 1 91.19 126 SER B N 1
ATOM 3056 C CA . SER B 1 126 ? 21.969 -11.359 3.129 1 91.19 126 SER B CA 1
ATOM 3057 C C . SER B 1 126 ? 21.562 -12.445 2.133 1 91.19 126 SER B C 1
ATOM 3059 O O . SER B 1 126 ? 20.375 -12.719 1.95 1 91.19 126 SER B O 1
ATOM 3061 N N . LYS B 1 127 ? 22.531 -13.164 1.601 1 91.81 127 LYS B N 1
ATOM 3062 C CA . LYS B 1 127 ? 22.219 -14.211 0.628 1 91.81 127 LYS B CA 1
ATOM 3063 C C . LYS B 1 127 ? 21.531 -15.398 1.292 1 91.81 127 LYS B C 1
ATOM 3065 O O . LYS B 1 127 ? 20.594 -15.977 0.723 1 91.81 127 LYS B O 1
ATOM 3070 N N . ASP B 1 128 ? 21.984 -15.68 2.424 1 93.38 128 ASP B N 1
ATOM 3071 C CA . ASP B 1 128 ? 21.391 -16.797 3.156 1 93.38 128 ASP B CA 1
ATOM 3072 C C . ASP B 1 128 ? 19.938 -16.5 3.527 1 93.38 128 ASP B C 1
ATOM 3074 O O . ASP B 1 128 ? 19.062 -17.359 3.396 1 93.38 128 ASP B O 1
ATOM 3078 N N . SER B 1 129 ? 19.734 -15.312 3.998 1 95.44 129 SER B N 1
ATOM 3079 C CA . SER B 1 129 ? 18.375 -14.922 4.371 1 95.44 129 SER B CA 1
ATOM 3080 C C . SER B 1 129 ? 17.453 -14.898 3.156 1 95.44 129 SER B C 1
ATOM 3082 O O . SER B 1 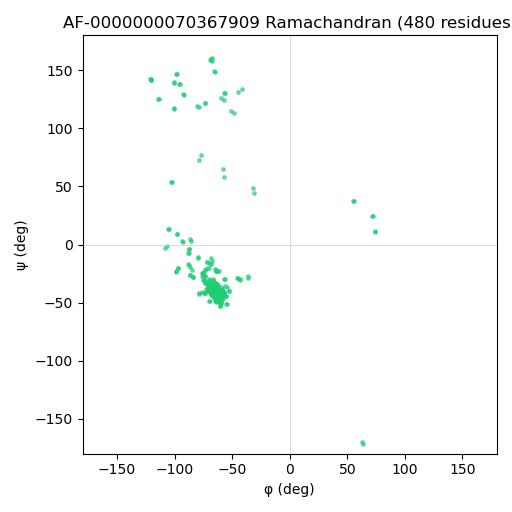129 ? 16.281 -15.281 3.252 1 95.44 129 SER B O 1
ATOM 3084 N N . PHE B 1 130 ? 18.031 -14.492 2.094 1 95.94 130 PHE B N 1
ATOM 3085 C CA . PHE B 1 130 ? 17.25 -14.492 0.856 1 95.94 130 PHE B CA 1
ATOM 3086 C C . PHE B 1 130 ? 16.875 -15.914 0.451 1 95.94 130 PHE B C 1
ATOM 3088 O O . PHE B 1 130 ? 15.734 -16.188 0.086 1 95.94 130 PHE B O 1
ATOM 3095 N N . GLN B 1 131 ? 17.797 -16.828 0.537 1 95.75 131 GLN B N 1
ATOM 3096 C CA . GLN B 1 131 ? 17.547 -18.234 0.175 1 95.75 131 GLN B CA 1
ATOM 3097 C C . GLN B 1 131 ? 16.5 -18.859 1.075 1 95.75 131 GLN B C 1
ATOM 3099 O O . GLN B 1 131 ? 15.625 -19.594 0.6 1 95.75 131 GLN B O 1
ATOM 3104 N N . LYS B 1 132 ? 16.625 -18.562 2.287 1 96.62 132 LYS B N 1
ATOM 3105 C CA . LYS B 1 132 ? 15.625 -19.078 3.221 1 96.62 132 LYS B CA 1
ATOM 3106 C C . LYS B 1 132 ? 14.234 -18.547 2.889 1 96.62 132 LYS B C 1
ATOM 3108 O O . LYS B 1 132 ? 13.258 -19.297 2.889 1 96.62 132 LYS B O 1
ATOM 3113 N N . ALA B 1 133 ? 14.195 -17.266 2.588 1 97.81 133 ALA B N 1
ATOM 3114 C CA . ALA B 1 133 ? 12.914 -16.672 2.205 1 97.81 133 ALA B CA 1
ATOM 3115 C C . ALA B 1 133 ? 12.328 -17.359 0.979 1 97.81 133 ALA B C 1
ATOM 3117 O O . ALA B 1 133 ? 11.164 -17.766 0.978 1 97.81 133 ALA B O 1
ATOM 3118 N N . MET B 1 134 ? 13.141 -17.641 0.027 1 97.62 134 MET B N 1
ATOM 3119 C CA . MET B 1 134 ? 12.688 -18.25 -1.224 1 97.62 134 MET B CA 1
ATOM 3120 C C . MET B 1 134 ? 12.273 -19.703 -1.009 1 97.62 134 MET B C 1
ATOM 3122 O O . MET B 1 134 ? 11.32 -20.172 -1.629 1 97.62 134 MET B O 1
ATOM 3126 N N . ASN B 1 135 ? 12.945 -20.359 -0.131 1 97.81 135 ASN B N 1
ATOM 3127 C CA . ASN B 1 135 ? 12.578 -21.734 0.186 1 97.81 135 ASN B CA 1
ATOM 3128 C C . ASN B 1 135 ? 11.172 -21.797 0.786 1 97.81 135 ASN B C 1
ATOM 3130 O O . ASN B 1 135 ? 10.352 -22.609 0.353 1 97.81 135 ASN B O 1
ATOM 3134 N N . PHE B 1 136 ? 10.969 -20.953 1.726 1 98.44 136 PHE B N 1
ATOM 3135 C CA . PHE B 1 136 ? 9.664 -20.953 2.383 1 98.44 136 PHE B CA 1
ATOM 3136 C C . PHE B 1 136 ? 8.57 -20.531 1.417 1 98.44 136 PHE B C 1
ATOM 3138 O O . PHE B 1 136 ? 7.465 -21.062 1.443 1 98.44 136 PHE B O 1
ATOM 3145 N N . TRP B 1 137 ? 8.906 -19.547 0.64 1 98.19 137 TRP B N 1
ATOM 3146 C CA . TRP B 1 137 ? 7.934 -19.094 -0.349 1 98.19 137 TRP B CA 1
ATOM 3147 C C . TRP B 1 137 ? 7.582 -20.219 -1.321 1 98.19 137 TRP B C 1
ATOM 3149 O O . TRP B 1 137 ? 6.402 -20.453 -1.604 1 98.19 137 TRP B O 1
ATOM 3159 N N . PHE B 1 138 ? 8.539 -20.938 -1.798 1 97.81 138 PHE B N 1
ATOM 3160 C CA . PHE B 1 138 ? 8.328 -22.016 -2.762 1 97.81 138 PHE B CA 1
ATOM 3161 C C . PHE B 1 138 ? 7.453 -23.109 -2.17 1 97.81 138 PHE B C 1
ATOM 3163 O O . PHE B 1 138 ? 6.492 -23.562 -2.801 1 97.81 138 PHE B O 1
ATOM 3170 N N . ILE B 1 139 ? 7.773 -23.516 -1.011 1 97.81 139 ILE B N 1
ATOM 3171 C CA . ILE B 1 139 ? 7.004 -24.562 -0.366 1 97.81 139 ILE B CA 1
ATOM 3172 C C . ILE B 1 139 ? 5.559 -24.109 -0.177 1 97.81 139 ILE B C 1
ATOM 3174 O O . ILE B 1 139 ? 4.625 -24.875 -0.436 1 97.81 139 ILE B O 1
ATOM 3178 N N . GLY B 1 140 ? 5.379 -22.875 0.258 1 97.88 140 GLY B N 1
ATOM 3179 C CA . GLY B 1 140 ? 4.031 -22.344 0.399 1 97.88 140 GLY B CA 1
ATOM 3180 C C . GLY B 1 140 ? 3.246 -22.359 -0.899 1 97.88 140 GLY B C 1
ATOM 3181 O O . GLY B 1 140 ? 2.066 -22.703 -0.914 1 97.88 140 GLY B O 1
ATOM 3182 N N . LEU B 1 141 ? 3.939 -22.047 -1.926 1 97.88 141 LEU B N 1
ATOM 3183 C CA . LEU B 1 141 ? 3.281 -21.984 -3.227 1 97.88 141 LEU B CA 1
ATOM 3184 C C . LEU B 1 141 ? 2.912 -23.391 -3.707 1 97.88 141 LEU B C 1
ATOM 3186 O O . LEU B 1 141 ? 1.872 -23.578 -4.344 1 97.88 141 LEU B O 1
ATOM 3190 N N . VAL B 1 142 ? 3.764 -24.328 -3.447 1 97.12 142 VAL B N 1
ATOM 3191 C CA . VAL B 1 142 ? 3.469 -25.703 -3.826 1 97.12 142 VAL B CA 1
ATOM 3192 C C . VAL B 1 142 ? 2.209 -26.188 -3.105 1 97.12 142 VAL B C 1
ATOM 3194 O O . VAL B 1 142 ? 1.321 -26.781 -3.721 1 97.12 142 VAL B O 1
ATOM 3197 N N . LEU B 1 143 ? 2.123 -25.938 -1.851 1 97.69 143 LEU B N 1
ATOM 3198 C CA . LEU B 1 143 ? 0.952 -26.312 -1.073 1 97.69 143 LEU B CA 1
ATOM 3199 C C . LEU B 1 143 ? -0.294 -25.594 -1.567 1 97.69 143 LEU B C 1
ATOM 3201 O O . LEU B 1 143 ? -1.381 -26.172 -1.613 1 97.69 143 LEU B O 1
ATOM 3205 N N . ARG B 1 144 ? -0.124 -24.359 -1.93 1 97.06 144 ARG B N 1
ATOM 3206 C CA . ARG B 1 144 ? -1.234 -23.594 -2.477 1 97.06 144 ARG B CA 1
ATOM 3207 C C . ARG B 1 144 ? -1.714 -24.188 -3.799 1 97.06 144 ARG B C 1
ATOM 3209 O O . ARG B 1 144 ? -2.916 -24.203 -4.074 1 97.06 144 ARG B O 1
ATOM 3216 N N . LEU B 1 145 ? -0.786 -24.594 -4.543 1 96.75 145 LEU B N 1
ATOM 3217 C CA . LEU B 1 145 ? -1.129 -25.219 -5.816 1 96.75 145 LEU B CA 1
ATOM 3218 C C . LEU B 1 145 ? -1.966 -26.469 -5.602 1 96.75 145 LEU B C 1
ATOM 3220 O O . LEU B 1 145 ? -2.924 -26.719 -6.336 1 96.75 145 LEU B O 1
ATOM 3224 N N . VAL B 1 146 ? -1.61 -27.219 -4.645 1 96.25 146 VAL B N 1
ATOM 3225 C CA . VAL B 1 146 ? -2.352 -28.438 -4.324 1 96.25 146 VAL B CA 1
ATOM 3226 C C . VAL B 1 146 ? -3.793 -28.094 -3.965 1 96.25 146 VAL B C 1
ATOM 3228 O O . VAL B 1 146 ? -4.734 -28.703 -4.473 1 96.25 146 VAL B O 1
ATOM 3231 N N . LEU B 1 147 ? -3.965 -27.109 -3.164 1 94.25 147 LEU B N 1
ATOM 3232 C CA . LEU B 1 147 ? -5.297 -26.688 -2.736 1 94.25 147 LEU B CA 1
ATOM 3233 C C . LEU B 1 147 ? -6.105 -26.156 -3.916 1 94.25 147 LEU B C 1
ATOM 3235 O O . LEU B 1 147 ? -7.309 -26.406 -4.012 1 94.25 147 LEU B O 1
ATOM 3239 N N . GLN B 1 148 ? -5.441 -25.438 -4.754 1 94.81 148 GLN B N 1
ATOM 3240 C CA . GLN B 1 148 ? -6.137 -24.859 -5.895 1 94.81 148 GLN B CA 1
ATOM 3241 C C . GLN B 1 148 ? -6.551 -25.922 -6.895 1 94.81 148 GLN B C 1
ATOM 3243 O O . GLN B 1 148 ? -7.621 -25.844 -7.5 1 94.81 148 GLN B O 1
ATOM 3248 N N . LEU B 1 149 ? -5.703 -26.906 -7.062 1 95.5 149 LEU B N 1
ATOM 3249 C CA . LEU B 1 149 ? -6.039 -28.016 -7.945 1 95.5 149 LEU B CA 1
ATOM 3250 C C . LEU B 1 149 ? -7.215 -28.812 -7.395 1 95.5 149 LEU B C 1
ATOM 3252 O O . LEU B 1 149 ? -8.117 -29.203 -8.141 1 95.5 149 LEU B O 1
ATOM 3256 N N . ARG B 1 150 ? -7.172 -29 -6.152 1 94.12 150 ARG B N 1
ATOM 3257 C CA . ARG B 1 150 ? -8.289 -29.688 -5.512 1 94.12 150 ARG B CA 1
ATOM 3258 C C . ARG B 1 150 ? -9.586 -28.906 -5.691 1 94.12 150 ARG B C 1
ATOM 3260 O O . ARG B 1 150 ? -10.633 -29.484 -6 1 94.12 150 ARG B O 1
ATOM 3267 N N . SER B 1 151 ? -9.508 -27.641 -5.48 1 92.62 151 SER B N 1
ATOM 3268 C CA . SER B 1 151 ? -10.68 -26.797 -5.637 1 92.62 151 SER B CA 1
ATOM 3269 C C . SER B 1 151 ? -11.203 -26.828 -7.07 1 92.62 151 SER B C 1
ATOM 3271 O O . SER B 1 151 ? -12.414 -26.875 -7.293 1 92.62 151 SER B O 1
ATOM 3273 N N . LEU B 1 152 ? -10.328 -26.844 -8.016 1 94.62 152 LEU B N 1
ATOM 3274 C CA . LEU B 1 152 ? -10.719 -26.891 -9.422 1 94.62 152 LEU B CA 1
ATOM 3275 C C . LEU B 1 152 ? -11.406 -28.219 -9.758 1 94.62 152 LEU B C 1
ATOM 3277 O O . LEU B 1 152 ? -12.391 -28.234 -10.5 1 94.62 152 LEU B O 1
ATOM 3281 N N . LEU B 1 153 ? -10.93 -29.266 -9.188 1 94.38 153 LEU B N 1
ATOM 3282 C CA . LEU B 1 153 ? -11.531 -30.578 -9.406 1 94.38 153 LEU B CA 1
ATOM 3283 C C . LEU B 1 153 ? -12.922 -30.656 -8.789 1 94.38 153 LEU B C 1
ATOM 3285 O O . LEU B 1 153 ? -13.852 -31.188 -9.398 1 94.38 153 LEU B O 1
ATOM 3289 N N . ARG B 1 154 ? -13.023 -30.141 -7.648 1 93.25 154 ARG B N 1
ATOM 3290 C CA . ARG B 1 154 ? -14.312 -30.125 -6.973 1 93.25 154 ARG B CA 1
ATOM 3291 C C . ARG B 1 154 ? -15.344 -29.328 -7.77 1 93.25 154 ARG B C 1
ATOM 3293 O O . ARG B 1 154 ? -16.5 -29.734 -7.891 1 93.25 154 ARG B O 1
ATOM 3300 N N . ILE B 1 155 ? -14.914 -28.188 -8.258 1 94.81 155 ILE B N 1
ATOM 3301 C CA . ILE B 1 155 ? -15.805 -27.344 -9.047 1 94.81 155 ILE B CA 1
ATOM 3302 C C . ILE B 1 155 ? -16.203 -28.062 -10.328 1 94.81 155 ILE B C 1
ATOM 3304 O O . ILE B 1 155 ? -17.359 -28 -10.758 1 94.81 155 ILE B O 1
ATOM 3308 N N . HIS B 1 156 ? -15.266 -28.781 -10.891 1 94.19 156 HIS B N 1
ATOM 3309 C CA . HIS B 1 156 ? -15.531 -29.562 -12.102 1 94.19 156 HIS B CA 1
ATOM 3310 C C . HIS B 1 156 ? -16.562 -30.656 -11.844 1 94.19 156 HIS B C 1
ATOM 3312 O O . HIS B 1 156 ? -17.5 -30.828 -12.617 1 94.19 156 HIS B O 1
ATOM 3318 N N . TYR B 1 157 ? -16.453 -31.312 -10.766 1 94.5 157 TYR B N 1
ATOM 3319 C CA . TYR B 1 157 ? -17.391 -32.375 -10.422 1 94.5 157 TYR B CA 1
ATOM 3320 C C . TYR B 1 157 ? -18.766 -31.812 -10.102 1 94.5 157 TYR B C 1
ATOM 3322 O O . TYR B 1 157 ? -19.797 -32.438 -10.438 1 94.5 157 TYR B O 1
ATOM 3330 N N . SER B 1 158 ? -18.797 -30.688 -9.445 1 94 158 SER B N 1
ATOM 3331 C CA . SER B 1 158 ? -20.062 -30.016 -9.172 1 94 158 SER B CA 1
ATOM 3332 C C . SER B 1 158 ? -20.781 -29.641 -10.469 1 94 158 SER B C 1
ATOM 3334 O O . SER B 1 158 ? -22 -29.719 -10.555 1 94 158 SER B O 1
ATOM 3336 N N . GLU B 1 159 ? -19.984 -29.172 -11.391 1 95.38 159 GLU B N 1
ATOM 3337 C CA . GLU B 1 159 ? -20.547 -28.828 -12.688 1 95.38 159 GLU B CA 1
ATOM 3338 C C . GLU B 1 159 ? -21.188 -30.047 -13.352 1 95.38 159 GLU B C 1
ATOM 3340 O O . GLU B 1 159 ? -22.297 -29.953 -13.883 1 95.38 159 GLU B O 1
ATOM 3345 N N . ILE B 1 160 ? -20.5 -31.188 -13.336 1 95.5 160 ILE B N 1
ATOM 3346 C CA . ILE B 1 160 ? -20.984 -32.406 -13.938 1 95.5 160 ILE B CA 1
ATOM 3347 C C . ILE B 1 160 ? -22.297 -32.844 -13.258 1 95.5 160 ILE B C 1
ATOM 3349 O O . ILE B 1 160 ? -23.25 -33.219 -13.93 1 95.5 160 ILE B O 1
ATOM 3353 N N . LYS B 1 161 ? -22.344 -32.719 -11.992 1 94.94 161 LYS B N 1
ATOM 3354 C CA . LYS B 1 161 ? -23.531 -33.125 -11.234 1 94.94 161 LYS B CA 1
ATOM 3355 C C . LYS B 1 161 ? -24.734 -32.281 -11.633 1 94.94 161 LYS B C 1
ATOM 3357 O O . LYS B 1 161 ? -25.844 -32.812 -11.805 1 94.94 161 LYS B O 1
ATOM 3362 N N . VAL B 1 162 ? -24.547 -30.984 -11.773 1 94.56 162 VAL B N 1
ATOM 3363 C CA . VAL B 1 162 ? -25.656 -30.094 -12.117 1 94.56 162 VAL B CA 1
ATOM 3364 C C . VAL B 1 162 ? -26.094 -30.359 -13.555 1 94.56 162 VAL B C 1
ATOM 3366 O O . VAL B 1 162 ? -27.297 -30.375 -13.844 1 94.56 162 VAL B O 1
ATOM 3369 N N . ARG B 1 163 ? -25.172 -30.594 -14.422 1 94.06 163 ARG B N 1
ATOM 3370 C CA . ARG B 1 163 ? -25.484 -30.844 -15.82 1 94.06 163 ARG B CA 1
ATOM 3371 C C . ARG B 1 163 ? -26.25 -32.156 -15.992 1 94.06 163 ARG B C 1
ATOM 3373 O O . ARG B 1 163 ? -27.109 -32.25 -16.859 1 94.06 163 ARG B O 1
ATOM 3380 N N . GLN B 1 164 ? -26 -33.094 -15.219 1 94.12 164 GLN B N 1
ATOM 3381 C CA . GLN B 1 164 ? -26.641 -34.406 -15.305 1 94.12 164 GLN B CA 1
ATOM 3382 C C . GLN B 1 164 ? -28.078 -34.344 -14.812 1 94.12 164 GLN B C 1
ATOM 3384 O O . GLN B 1 164 ? -28.922 -35.125 -15.25 1 94.12 164 GLN B O 1
ATOM 3389 N N . LYS B 1 165 ? -28.328 -33.344 -14.016 1 91.12 165 LYS B N 1
ATOM 3390 C CA . LYS B 1 165 ? -29.672 -33.188 -13.469 1 91.12 165 LYS B CA 1
ATOM 3391 C C . LYS B 1 165 ? -30.578 -32.438 -14.414 1 91.12 165 LYS B C 1
ATOM 3393 O O . LYS B 1 165 ? -31.797 -32.531 -14.344 1 91.12 165 LYS B O 1
ATOM 3398 N N . LEU B 1 166 ? -30.031 -31.703 -15.289 1 91.31 166 LEU B N 1
ATOM 3399 C CA . LEU B 1 166 ? -30.75 -30.734 -16.109 1 91.31 166 LEU B CA 1
ATOM 3400 C C . LEU B 1 166 ? -31.828 -31.422 -16.938 1 91.31 166 LEU B C 1
ATOM 3402 O O . LEU B 1 166 ? -32.969 -30.969 -16.984 1 91.31 166 LEU B O 1
ATOM 3406 N N . PRO B 1 167 ? -31.594 -32.625 -17.609 1 90.19 167 PRO B N 1
ATOM 3407 C CA . PRO B 1 167 ? -32.594 -33.281 -18.453 1 90.19 167 PRO B CA 1
ATOM 3408 C C . PRO B 1 167 ? -33.781 -33.812 -17.641 1 90.19 167 PRO B C 1
ATOM 3410 O O . PRO B 1 167 ? -34.844 -34.062 -18.188 1 90.19 167 PRO B O 1
ATOM 3413 N N . TYR B 1 168 ? -33.719 -33.906 -16.438 1 90.94 168 TYR B N 1
ATOM 3414 C CA . TYR B 1 168 ? -34.75 -34.531 -15.617 1 90.94 168 TYR B CA 1
ATOM 3415 C C . TYR B 1 168 ? -35.531 -33.5 -14.852 1 90.94 168 TYR B C 1
ATOM 3417 O O . TYR B 1 168 ? -36.469 -33.844 -14.133 1 90.94 168 TYR B O 1
ATOM 3425 N N . LEU B 1 169 ? -35.125 -32.188 -15.039 1 88.56 169 LEU B N 1
ATOM 3426 C CA . LEU B 1 169 ? -35.844 -31.141 -14.344 1 88.56 169 LEU B CA 1
ATOM 3427 C C . LEU B 1 169 ? -37.125 -30.797 -15.062 1 88.56 169 LEU B C 1
ATOM 3429 O O . LEU B 1 169 ? -37.125 -30.5 -16.266 1 88.56 169 LEU B O 1
ATOM 3433 N N . LYS B 1 170 ? -38.281 -30.953 -14.453 1 86.38 170 LYS B N 1
ATOM 3434 C CA . LYS B 1 170 ? -39.594 -30.719 -15.047 1 86.38 170 LYS B CA 1
ATOM 3435 C C . LYS B 1 170 ? -40.156 -29.344 -14.664 1 86.38 170 LYS B C 1
ATOM 3437 O O . LYS B 1 170 ? -40.875 -28.734 -15.438 1 86.38 170 LYS B O 1
ATOM 3442 N N . ASN B 1 171 ? -39.688 -28.844 -13.633 1 89.94 171 ASN B N 1
ATOM 3443 C CA . ASN B 1 171 ? -40.156 -27.578 -13.109 1 89.94 171 ASN B CA 1
ATOM 3444 C C . ASN B 1 171 ? -39.344 -26.406 -13.625 1 89.94 171 ASN B C 1
ATOM 3446 O O . ASN B 1 171 ? -38.094 -26.469 -13.633 1 89.94 171 ASN B O 1
ATOM 3450 N N . GLU B 1 172 ? -40.062 -25.438 -14.141 1 91 172 GLU B N 1
ATOM 3451 C CA . GLU B 1 172 ? -39.406 -24.266 -14.711 1 91 172 GLU B CA 1
ATOM 3452 C C . GLU B 1 172 ? -38.562 -23.562 -13.672 1 91 172 GLU B C 1
ATOM 3454 O O . GLU B 1 172 ? -37.469 -23.078 -13.984 1 91 172 GLU B O 1
ATOM 3459 N N . GLN B 1 173 ? -39 -23.531 -12.508 1 93.25 173 GLN B N 1
ATOM 3460 C CA . GLN B 1 173 ? -38.25 -22.875 -11.43 1 93.25 173 GLN B CA 1
ATOM 3461 C C . GLN B 1 173 ? -36.969 -23.609 -11.125 1 93.25 173 GLN B C 1
ATOM 3463 O O . GLN B 1 173 ? -35.906 -22.984 -10.922 1 93.25 173 GLN B O 1
ATOM 3468 N N . GLU B 1 174 ? -37.031 -24.938 -11.148 1 92.81 174 GLU B N 1
ATOM 3469 C CA . GLU B 1 174 ? -35.844 -25.75 -10.898 1 92.81 174 GLU B CA 1
ATOM 3470 C C . GLU B 1 174 ? -34.812 -25.594 -12.023 1 92.81 174 GLU B C 1
ATOM 3472 O O . GLU B 1 174 ? -33.625 -25.594 -11.781 1 92.81 174 GLU B O 1
ATOM 3477 N N . ASN B 1 175 ? -35.312 -25.422 -13.219 1 92.38 175 ASN B N 1
ATOM 3478 C CA . ASN B 1 175 ? -34.438 -25.219 -14.375 1 92.38 175 ASN B CA 1
ATOM 3479 C C . ASN B 1 175 ? -33.719 -23.875 -14.312 1 92.38 175 ASN B C 1
ATOM 3481 O O . ASN B 1 175 ? -32.531 -23.781 -14.656 1 92.38 175 ASN B O 1
ATOM 3485 N N . ILE B 1 176 ? -34.406 -22.875 -13.914 1 93.75 176 ILE B N 1
ATOM 3486 C CA . ILE B 1 176 ? -33.812 -21.547 -13.781 1 93.75 176 ILE B CA 1
ATOM 3487 C C . ILE B 1 176 ? -32.719 -21.562 -12.703 1 93.75 176 ILE B C 1
ATOM 3489 O O . ILE B 1 176 ? -31.641 -21.016 -12.898 1 93.75 176 ILE B O 1
ATOM 3493 N N . GLU B 1 177 ? -33.031 -22.234 -11.617 1 93.88 177 GLU B N 1
ATOM 3494 C CA . GLU B 1 177 ? -32.062 -22.344 -10.523 1 93.88 177 GLU B CA 1
ATOM 3495 C C . GLU B 1 177 ? -30.828 -23.109 -10.945 1 93.88 177 GLU B C 1
ATOM 3497 O O . GLU B 1 177 ? -29.703 -22.75 -10.578 1 93.88 177 GLU B O 1
ATOM 3502 N N . ALA B 1 178 ? -31.031 -24.125 -11.703 1 93.44 178 ALA B N 1
ATOM 3503 C CA . ALA B 1 178 ? -29.906 -24.953 -12.172 1 93.44 178 ALA B CA 1
ATOM 3504 C C . ALA B 1 178 ? -29.031 -24.172 -13.156 1 93.44 178 ALA B C 1
ATOM 3506 O O . ALA B 1 178 ? -27.812 -24.281 -13.133 1 93.44 178 ALA B O 1
ATOM 3507 N N . GLN B 1 179 ? -29.656 -23.406 -13.945 1 93.62 179 GLN B N 1
ATOM 3508 C CA . GLN B 1 179 ? -28.906 -22.594 -14.906 1 93.62 179 GLN B CA 1
ATOM 3509 C C . GLN B 1 179 ? -28.125 -21.5 -14.195 1 93.62 179 GLN B C 1
ATOM 3511 O O . GLN B 1 179 ? -26.984 -21.203 -14.578 1 93.62 179 GLN B O 1
ATOM 3516 N N . GLU B 1 180 ? -28.672 -20.938 -13.219 1 95.44 180 GLU B N 1
ATOM 3517 C CA . GLU B 1 180 ? -27.953 -19.938 -12.414 1 95.44 180 GLU B CA 1
ATOM 3518 C C . GLU B 1 180 ? -26.766 -20.562 -11.695 1 95.44 180 GLU B C 1
ATOM 3520 O O . GLU B 1 180 ? -25.703 -19.938 -11.594 1 95.44 180 GLU B O 1
ATOM 3525 N N . GLU B 1 181 ? -27.016 -21.703 -11.227 1 95.06 181 GLU B N 1
ATOM 3526 C CA . GLU B 1 181 ? -25.938 -22.406 -10.555 1 95.06 181 GLU B CA 1
ATOM 3527 C C . GLU B 1 181 ? -24.797 -22.719 -11.531 1 95.06 181 GLU B C 1
ATOM 3529 O O . GLU B 1 181 ? -23.625 -22.609 -11.172 1 95.06 181 GLU B O 1
ATOM 3534 N N . LEU B 1 182 ? -25.156 -23.109 -12.672 1 95.38 182 LEU B N 1
ATOM 3535 C CA . LEU B 1 182 ? -24.141 -23.422 -13.688 1 95.38 182 LEU B CA 1
ATOM 3536 C C . LEU B 1 182 ? -23.344 -22.172 -14.047 1 95.38 182 LEU B C 1
ATOM 3538 O O . LEU B 1 182 ? -22.141 -22.25 -14.297 1 95.38 182 LEU B O 1
ATOM 3542 N N . GLN B 1 183 ? -24 -21.094 -14.125 1 96.31 183 GLN B N 1
ATOM 3543 C CA . GLN B 1 183 ? -23.328 -19.844 -14.414 1 96.31 183 GLN B CA 1
ATOM 3544 C C . GLN B 1 183 ? -22.344 -19.469 -13.297 1 96.31 183 GLN B C 1
ATOM 3546 O O . GLN B 1 183 ? -21.234 -19 -13.562 1 96.31 183 GLN B O 1
ATOM 3551 N N . LYS B 1 184 ? -22.75 -19.641 -12.109 1 96.25 184 LYS B N 1
ATOM 3552 C CA . LYS B 1 184 ? -21.875 -19.406 -10.969 1 96.25 184 LYS B CA 1
ATOM 3553 C C . LYS B 1 184 ? -20.641 -20.312 -11.008 1 96.25 184 LYS B C 1
ATOM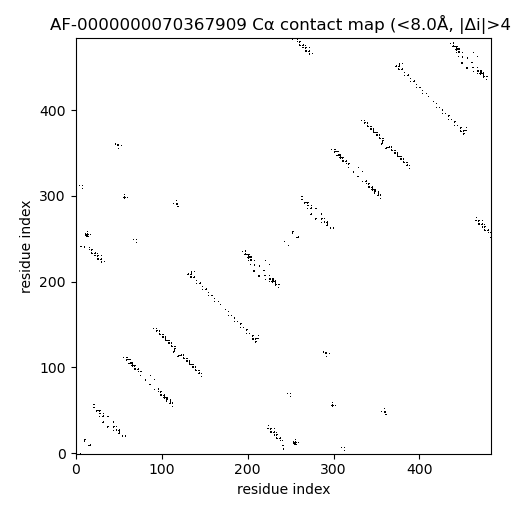 3555 O O . LYS B 1 184 ? -19.531 -19.875 -10.727 1 96.25 184 LYS B O 1
ATOM 3560 N N . ILE B 1 185 ? -20.906 -21.516 -11.375 1 96 185 ILE B N 1
ATOM 3561 C CA . ILE B 1 185 ? -19.828 -22.5 -11.438 1 96 185 ILE B CA 1
ATOM 3562 C C . ILE B 1 185 ? -18.828 -22.109 -12.523 1 96 185 ILE B C 1
ATOM 3564 O O . ILE B 1 185 ? -17.625 -22.203 -12.328 1 96 185 ILE B O 1
ATOM 3568 N N . LYS B 1 186 ? -19.328 -21.688 -13.633 1 94.81 186 LYS B N 1
ATOM 3569 C CA . LYS B 1 186 ? -18.453 -21.281 -14.734 1 94.81 186 LYS B CA 1
ATOM 3570 C C . LYS B 1 186 ? -17.578 -20.094 -14.32 1 94.81 186 LYS B C 1
ATOM 3572 O O . LYS B 1 186 ? -16.391 -20.047 -14.641 1 94.81 186 LYS B O 1
ATOM 3577 N N . LYS B 1 187 ? -18.156 -19.188 -13.664 1 95.56 187 LYS B N 1
ATOM 3578 C CA . LYS B 1 187 ? -17.406 -18.031 -13.18 1 95.56 187 LYS B CA 1
ATOM 3579 C C . LYS B 1 187 ? -16.328 -18.438 -12.18 1 95.56 187 LYS B C 1
ATOM 3581 O O . LYS B 1 187 ? -15.203 -17.953 -12.234 1 95.56 187 LYS B O 1
ATOM 3586 N N . GLN B 1 188 ? -16.625 -19.328 -11.367 1 94.56 188 GLN B N 1
ATOM 3587 C CA . GLN B 1 188 ? -15.672 -19.812 -10.367 1 94.56 188 GLN B CA 1
ATOM 3588 C C . GLN B 1 188 ? -14.523 -20.562 -11.031 1 94.56 188 GLN B C 1
ATOM 3590 O O . GLN B 1 188 ? -13.383 -20.5 -10.57 1 94.56 188 GLN B O 1
ATOM 3595 N N . LYS B 1 189 ? -14.875 -21.281 -11.992 1 94.44 189 LYS B N 1
ATOM 3596 C CA . LYS B 1 189 ? -13.859 -22.031 -12.719 1 94.44 189 LYS B CA 1
ATOM 3597 C C . LYS B 1 189 ? -12.828 -21.094 -13.344 1 94.44 189 LYS B C 1
ATOM 3599 O O . LYS B 1 189 ? -11.617 -21.344 -13.258 1 94.44 189 LYS B O 1
ATOM 3604 N N . VAL B 1 190 ? -13.344 -20.062 -13.953 1 94.56 190 VAL B N 1
ATOM 3605 C CA . VAL B 1 190 ? -12.453 -19.094 -14.578 1 94.56 190 VAL B CA 1
ATOM 3606 C C . VAL B 1 190 ? -11.586 -18.422 -13.516 1 94.56 190 VAL B C 1
ATOM 3608 O O . VAL B 1 190 ? -10.367 -18.297 -13.688 1 94.56 190 VAL B O 1
ATOM 3611 N N . GLU B 1 191 ? -12.102 -18.016 -12.43 1 94.5 191 GLU B N 1
ATOM 3612 C CA . GLU B 1 191 ? -11.375 -17.359 -11.344 1 94.5 191 GLU B CA 1
ATOM 3613 C C . GLU B 1 191 ? -10.297 -18.281 -10.766 1 94.5 191 GLU B C 1
ATOM 3615 O O . GLU B 1 191 ? -9.18 -17.844 -10.5 1 94.5 191 GLU B O 1
ATOM 3620 N N . ASN B 1 192 ? -10.688 -19.484 -10.609 1 93.75 192 ASN B N 1
ATOM 3621 C CA . ASN B 1 192 ? -9.734 -20.453 -10.055 1 93.75 192 ASN B CA 1
ATOM 3622 C C . ASN B 1 192 ? -8.602 -20.734 -11.031 1 93.75 192 ASN B C 1
ATOM 3624 O O . ASN B 1 192 ? -7.461 -20.969 -10.617 1 93.75 192 ASN B O 1
ATOM 3628 N N . PHE B 1 193 ? -9.008 -20.766 -12.258 1 94.44 193 PHE B N 1
ATOM 3629 C CA . PHE B 1 193 ? -7.988 -21 -13.273 1 94.44 193 PHE B CA 1
ATOM 3630 C C . PHE B 1 193 ? -6.988 -19.844 -13.32 1 94.44 193 PHE B C 1
ATOM 3632 O O . PHE B 1 193 ? -5.781 -20.078 -13.445 1 94.44 193 PHE B O 1
ATOM 3639 N N . LEU B 1 194 ? -7.422 -18.656 -13.227 1 95.62 194 LEU B N 1
ATOM 3640 C CA . LEU B 1 194 ? -6.543 -17.5 -13.195 1 95.62 194 LEU B CA 1
ATOM 3641 C C . LEU B 1 194 ? -5.648 -17.531 -11.961 1 95.62 194 LEU B C 1
ATOM 3643 O O . LEU B 1 194 ? -4.465 -17.188 -12.039 1 95.62 194 LEU B O 1
ATOM 3647 N N . TRP B 1 195 ? -6.164 -18 -10.875 1 95.56 195 TRP B N 1
ATOM 3648 C CA . TRP B 1 195 ? -5.375 -18.125 -9.656 1 95.56 195 TRP B CA 1
ATOM 3649 C C . TRP B 1 195 ? -4.277 -19.172 -9.828 1 95.56 195 TRP B C 1
ATOM 3651 O O . TRP B 1 195 ? -3.168 -19 -9.312 1 95.56 195 TRP B O 1
ATOM 3661 N N . LEU B 1 196 ? -4.672 -20.156 -10.484 1 96.44 196 LEU B N 1
ATOM 3662 C CA . LEU B 1 196 ? -3.709 -21.219 -10.75 1 96.44 196 LEU B CA 1
ATOM 3663 C C . LEU B 1 196 ? -2.557 -20.719 -11.609 1 96.44 196 LEU B C 1
ATOM 3665 O O . LEU B 1 196 ? -1.391 -20.984 -11.312 1 96.44 196 LEU B O 1
ATOM 3669 N N . LEU B 1 197 ? -2.887 -19.953 -12.625 1 96.69 197 LEU B N 1
ATOM 3670 C CA . LEU B 1 197 ? -1.864 -19.391 -13.5 1 96.69 197 LEU B CA 1
ATOM 3671 C C . LEU B 1 197 ? -0.968 -18.422 -12.734 1 96.69 197 LEU B C 1
ATOM 3673 O O . LEU B 1 197 ? 0.249 -18.406 -12.938 1 96.69 197 LEU B O 1
ATOM 3677 N N . ARG B 1 198 ? -1.54 -17.688 -11.891 1 97.25 198 ARG B N 1
ATOM 3678 C CA . ARG B 1 198 ? -0.798 -16.766 -11.047 1 97.25 198 ARG B CA 1
ATOM 3679 C C . ARG B 1 198 ? 0.189 -17.516 -10.156 1 97.25 198 ARG B C 1
ATOM 3681 O O . ARG B 1 198 ? 1.353 -17.109 -10.047 1 97.25 198 ARG B O 1
ATOM 3688 N N . THR B 1 199 ? -0.31 -18.547 -9.578 1 97.88 199 THR B N 1
ATOM 3689 C CA . THR B 1 199 ? 0.514 -19.344 -8.664 1 97.88 199 THR B CA 1
ATOM 3690 C C . THR B 1 199 ? 1.665 -20 -9.422 1 97.88 199 THR B C 1
ATOM 3692 O O . THR B 1 199 ? 2.791 -20.047 -8.922 1 97.88 199 THR B O 1
ATOM 3695 N N . CYS B 1 200 ? 1.4 -20.453 -10.609 1 97.31 200 CYS B N 1
ATOM 3696 C CA . CYS B 1 200 ? 2.441 -21.078 -11.422 1 97.31 200 CYS B CA 1
ATOM 3697 C C . CYS B 1 200 ? 3.52 -20.062 -11.789 1 97.31 200 CYS B C 1
ATOM 3699 O O . CYS B 1 200 ? 4.711 -20.375 -11.766 1 97.31 200 CYS B O 1
ATOM 3701 N N . GLY B 1 201 ? 3.053 -18.906 -12.109 1 97.56 201 GLY B N 1
ATOM 3702 C CA . GLY B 1 201 ? 4.016 -17.859 -12.391 1 97.56 201 GLY B CA 1
ATOM 3703 C C . GLY B 1 201 ? 4.902 -17.516 -11.203 1 97.56 201 GLY B C 1
ATOM 3704 O O . GLY B 1 201 ? 6.117 -17.391 -11.352 1 97.56 201 GLY B O 1
ATOM 3705 N N . ASP B 1 202 ? 4.301 -17.406 -10.047 1 97.94 202 ASP B N 1
ATOM 3706 C CA . ASP B 1 202 ? 5.055 -17.125 -8.828 1 97.94 202 ASP B CA 1
ATOM 3707 C C . ASP B 1 202 ? 6.02 -18.266 -8.5 1 97.94 202 ASP B C 1
ATOM 3709 O O . ASP B 1 202 ? 7.102 -18.031 -7.957 1 97.94 202 ASP B O 1
ATOM 3713 N N . MET B 1 203 ? 5.602 -19.422 -8.797 1 97.12 203 MET B N 1
ATOM 3714 C CA . MET B 1 203 ? 6.426 -20.594 -8.492 1 97.12 203 MET B CA 1
ATOM 3715 C C . MET B 1 203 ? 7.711 -20.562 -9.312 1 97.12 203 MET B C 1
ATOM 3717 O O . MET B 1 203 ? 8.773 -20.953 -8.82 1 97.12 203 MET B O 1
ATOM 3721 N N . LEU B 1 204 ? 7.625 -20.125 -10.531 1 96.62 204 LEU B N 1
ATOM 3722 C CA . LEU B 1 204 ? 8.828 -20.016 -11.359 1 96.62 204 LEU B CA 1
ATOM 3723 C C . LEU B 1 204 ? 9.836 -19.062 -10.727 1 96.62 204 LEU B C 1
ATOM 3725 O O . LEU B 1 204 ? 11.031 -19.359 -10.68 1 96.62 204 LEU B O 1
ATOM 3729 N N . VAL B 1 205 ? 9.328 -18.031 -10.195 1 96.94 205 VAL B N 1
ATOM 3730 C CA . VAL B 1 205 ? 10.18 -17.016 -9.586 1 96.94 205 VAL B CA 1
ATOM 3731 C C . VAL B 1 205 ? 10.812 -17.562 -8.305 1 96.94 205 VAL B C 1
ATOM 3733 O O . VAL B 1 205 ? 12.023 -17.438 -8.102 1 96.94 205 VAL B O 1
ATOM 3736 N N . SER B 1 206 ? 9.953 -18.156 -7.48 1 96.88 206 SER B N 1
ATOM 3737 C CA . SER B 1 206 ? 10.453 -18.688 -6.215 1 96.88 206 SER B CA 1
ATOM 3738 C C . SER B 1 206 ? 11.406 -19.844 -6.438 1 96.88 206 SER B C 1
ATOM 3740 O O . SER B 1 206 ? 12.367 -20.031 -5.684 1 96.88 206 SER B O 1
ATOM 3742 N N . PHE B 1 207 ? 11.172 -20.578 -7.469 1 95.81 207 PHE B N 1
ATOM 3743 C CA . PHE B 1 207 ? 12.016 -21.719 -7.82 1 95.81 207 PHE B CA 1
ATOM 3744 C C . PHE B 1 207 ? 13.438 -21.266 -8.117 1 95.81 207 PHE B C 1
ATOM 3746 O O . PHE B 1 207 ? 14.398 -21.875 -7.648 1 95.81 207 PHE B O 1
ATOM 3753 N N . LYS B 1 208 ? 13.555 -20.266 -8.844 1 92.94 208 LYS B N 1
ATOM 3754 C CA . LYS B 1 208 ? 14.867 -19.75 -9.234 1 92.94 208 LYS B CA 1
ATOM 3755 C C . LYS B 1 208 ? 15.664 -19.297 -8.008 1 92.94 208 LYS B C 1
ATOM 3757 O O . LYS B 1 208 ? 16.891 -19.422 -7.973 1 92.94 208 LYS B O 1
ATOM 3762 N N . GLY B 1 209 ? 14.961 -18.75 -7.047 1 92.12 209 GLY B N 1
ATOM 3763 C CA . GLY B 1 209 ? 15.648 -18.219 -5.875 1 92.12 209 GLY B CA 1
ATOM 3764 C C . GLY B 1 209 ? 15.852 -19.266 -4.789 1 92.12 209 GLY B C 1
ATOM 3765 O O . GLY B 1 209 ? 16.562 -19.016 -3.812 1 92.12 209 GLY B O 1
ATOM 3766 N N . SER B 1 210 ? 15.273 -20.406 -4.973 1 94.12 210 SER B N 1
ATOM 3767 C CA . SER B 1 210 ? 15.32 -21.438 -3.941 1 94.12 210 SER B CA 1
ATOM 3768 C C . SER B 1 210 ? 16.375 -22.5 -4.254 1 94.12 210 SER B C 1
ATOM 3770 O O . SER B 1 210 ? 16.234 -23.266 -5.207 1 94.12 210 SER B O 1
ATOM 3772 N N . GLU B 1 211 ? 17.312 -22.594 -3.432 1 91.69 211 GLU B N 1
ATOM 3773 C CA . GLU B 1 211 ? 18.344 -23.625 -3.596 1 91.69 211 GLU B CA 1
ATOM 3774 C C . GLU B 1 211 ? 17.766 -25.016 -3.316 1 91.69 211 GLU B C 1
ATOM 3776 O O . GLU B 1 211 ? 18.125 -25.984 -3.98 1 91.69 211 GLU B O 1
ATOM 3781 N N . LEU B 1 212 ? 16.922 -25.031 -2.412 1 90 212 LEU B N 1
ATOM 3782 C CA . LEU B 1 212 ? 16.281 -26.297 -2.057 1 90 212 LEU B CA 1
ATOM 3783 C C . LEU B 1 212 ? 15.492 -26.859 -3.238 1 90 212 LEU B C 1
ATOM 3785 O O . LEU B 1 212 ? 15.586 -28.047 -3.539 1 90 212 LEU B O 1
ATOM 3789 N N . ALA B 1 213 ? 14.773 -25.984 -3.869 1 89.56 213 ALA B N 1
ATOM 3790 C CA . ALA B 1 213 ? 13.969 -26.406 -5.012 1 89.56 213 ALA B CA 1
ATOM 3791 C C . ALA B 1 213 ? 14.859 -26.875 -6.16 1 89.56 213 ALA B C 1
ATOM 3793 O O . ALA B 1 213 ? 14.586 -27.906 -6.789 1 89.56 213 ALA B O 1
ATOM 3794 N N . ILE B 1 214 ? 15.914 -26.219 -6.363 1 89.88 214 ILE B N 1
ATOM 3795 C CA . ILE B 1 214 ? 16.844 -26.562 -7.434 1 89.88 214 ILE B CA 1
ATOM 3796 C C . ILE B 1 214 ? 17.5 -27.906 -7.125 1 89.88 214 ILE B C 1
ATOM 3798 O O . ILE B 1 214 ? 17.656 -28.75 -8.016 1 89.88 214 ILE B O 1
ATOM 3802 N N . LYS B 1 215 ? 17.875 -28.062 -5.926 1 91.56 215 LYS B N 1
ATOM 3803 C CA . LYS B 1 215 ? 18.516 -29.312 -5.512 1 91.56 215 LYS B CA 1
ATOM 3804 C C . LYS B 1 215 ? 17.562 -30.484 -5.598 1 91.56 215 LYS B C 1
ATOM 3806 O O . LYS B 1 215 ? 17.953 -31.594 -5.992 1 91.56 215 LYS B O 1
ATOM 3811 N N . LEU B 1 216 ? 16.375 -30.234 -5.242 1 90.88 216 LEU B N 1
ATOM 3812 C CA . LEU B 1 216 ? 15.375 -31.297 -5.199 1 90.88 216 LEU B CA 1
ATOM 3813 C C . LEU B 1 216 ? 14.922 -31.672 -6.605 1 90.88 216 LEU B C 1
ATOM 3815 O O . LEU B 1 216 ? 14.773 -32.844 -6.918 1 90.88 216 LEU B O 1
ATOM 3819 N N . LEU B 1 217 ? 14.719 -30.656 -7.453 1 91.38 217 LEU B N 1
ATOM 3820 C CA . LEU B 1 217 ? 14.141 -30.906 -8.773 1 91.38 217 LEU B CA 1
ATOM 3821 C C . LEU B 1 217 ? 15.227 -31.016 -9.836 1 91.38 217 LEU B C 1
ATOM 3823 O O . LEU B 1 217 ? 14.992 -31.562 -10.914 1 91.38 217 LEU B O 1
ATOM 3827 N N . LYS B 1 218 ? 16.422 -30.516 -9.648 1 91.88 218 LYS B N 1
ATOM 3828 C CA . LYS B 1 218 ? 17.594 -30.578 -10.508 1 91.88 218 LYS B CA 1
ATOM 3829 C C . LYS B 1 218 ? 17.281 -30.016 -11.891 1 91.88 218 LYS B C 1
ATOM 3831 O O . LYS B 1 218 ? 17.672 -30.594 -12.906 1 91.88 218 LYS B O 1
ATOM 3836 N N . ILE B 1 219 ? 16.516 -29.016 -11.891 1 90.06 219 ILE B N 1
ATOM 3837 C CA . ILE B 1 219 ? 16.156 -28.344 -13.133 1 90.06 219 ILE B CA 1
ATOM 3838 C C . ILE B 1 219 ? 16.578 -26.875 -13.062 1 90.06 219 ILE B C 1
ATOM 3840 O O . ILE B 1 219 ? 16.578 -26.281 -11.984 1 90.06 219 ILE B O 1
ATOM 3844 N N . GLN B 1 220 ? 17.047 -26.406 -14.234 1 88.62 220 GLN B N 1
ATOM 3845 C CA . GLN B 1 220 ? 17.344 -24.984 -14.352 1 88.62 220 GLN B CA 1
ATOM 3846 C C . GLN B 1 220 ? 16.406 -24.312 -15.344 1 88.62 220 GLN B C 1
ATOM 3848 O O . GLN B 1 220 ? 16.188 -24.812 -16.453 1 88.62 220 GLN B O 1
ATOM 3853 N N . VAL B 1 221 ? 15.82 -23.328 -14.828 1 91.12 221 VAL B N 1
ATOM 3854 C CA . VAL B 1 221 ? 14.898 -22.594 -15.688 1 91.12 221 VAL B CA 1
ATOM 3855 C C . VAL B 1 221 ? 15.57 -21.328 -16.203 1 91.12 221 VAL B C 1
ATOM 3857 O O . VAL B 1 221 ? 16.281 -20.641 -15.469 1 91.12 221 VAL B O 1
ATOM 3860 N N . ASN B 1 222 ? 15.328 -21.047 -17.453 1 93.81 222 ASN B N 1
ATOM 3861 C CA . ASN B 1 222 ? 15.867 -19.844 -18.094 1 93.81 222 ASN B CA 1
ATOM 3862 C C . ASN B 1 222 ? 15.289 -18.578 -17.469 1 93.81 222 ASN B C 1
ATOM 3864 O O . ASN B 1 222 ? 14.125 -18.547 -17.078 1 93.81 222 ASN B O 1
ATOM 3868 N N . ASP B 1 223 ? 16.094 -17.531 -17.469 1 94.5 223 ASP B N 1
ATOM 3869 C CA . ASP B 1 223 ? 15.68 -16.266 -16.875 1 94.5 223 ASP B CA 1
ATOM 3870 C C . ASP B 1 223 ? 14.469 -15.672 -17.594 1 94.5 223 ASP B C 1
ATOM 3872 O O . ASP B 1 223 ? 13.562 -15.141 -16.953 1 94.5 223 ASP B O 1
ATOM 3876 N N . THR B 1 224 ? 14.438 -15.766 -18.812 1 95.31 224 THR B N 1
ATOM 3877 C CA . THR B 1 224 ? 13.359 -15.18 -19.594 1 95.31 224 THR B CA 1
ATOM 3878 C C . THR B 1 224 ? 12.016 -15.82 -19.234 1 95.31 224 THR B C 1
ATOM 3880 O O . THR B 1 224 ? 11.023 -15.125 -19.031 1 95.31 224 THR B O 1
ATOM 3883 N N . VAL B 1 225 ? 12.086 -17.141 -19.109 1 95.5 225 VAL B N 1
ATOM 3884 C CA . VAL B 1 225 ? 10.875 -17.875 -18.781 1 95.5 225 VAL B CA 1
ATOM 3885 C C . VAL B 1 225 ? 10.461 -17.547 -17.344 1 95.5 225 VAL B C 1
ATOM 3887 O O . VAL B 1 225 ? 9.273 -17.359 -17.062 1 95.5 225 VAL B O 1
ATOM 3890 N N . THR B 1 226 ? 11.375 -17.484 -16.484 1 97 226 THR B N 1
ATOM 3891 C CA . THR B 1 226 ? 11.125 -17.203 -15.086 1 97 226 THR B CA 1
ATOM 3892 C C . THR B 1 226 ? 10.477 -15.828 -14.914 1 97 226 THR B C 1
ATOM 3894 O O . THR B 1 226 ? 9.445 -15.703 -14.25 1 97 226 THR B O 1
ATOM 3897 N N . TRP B 1 227 ? 11.07 -14.836 -15.562 1 97.75 227 TRP B N 1
ATOM 3898 C CA . TRP B 1 227 ? 10.586 -13.469 -15.375 1 97.75 227 TRP B CA 1
ATOM 3899 C C . TRP B 1 227 ? 9.281 -13.25 -16.125 1 97.75 227 TRP B C 1
ATOM 3901 O O . TRP B 1 227 ? 8.43 -12.461 -15.695 1 97.75 227 TRP B O 1
ATOM 3911 N N . PHE B 1 228 ? 9.133 -14 -17.156 1 97.44 228 PHE B N 1
ATOM 3912 C CA . PHE B 1 228 ? 7.84 -13.969 -17.828 1 97.44 228 PHE B CA 1
ATOM 3913 C C . PHE B 1 228 ? 6.746 -14.5 -16.906 1 97.44 228 PHE B C 1
ATOM 3915 O O . PHE B 1 228 ? 5.641 -13.953 -16.875 1 97.44 228 PHE B O 1
ATOM 3922 N N . GLY B 1 229 ? 7.062 -15.586 -16.281 1 97.81 229 GLY B N 1
ATOM 3923 C CA . GLY B 1 229 ? 6.121 -16.109 -15.305 1 97.81 229 GLY B CA 1
ATOM 3924 C C . GLY B 1 229 ? 5.77 -15.117 -14.211 1 97.81 229 GLY B C 1
ATOM 3925 O O . GLY B 1 229 ? 4.602 -14.961 -13.859 1 97.81 229 GLY B O 1
ATOM 3926 N N . GLY B 1 230 ? 6.742 -14.406 -13.719 1 97.94 230 GLY B N 1
ATOM 3927 C CA . GLY B 1 230 ? 6.5 -13.383 -12.719 1 97.94 230 GLY B CA 1
ATOM 3928 C C . GLY B 1 230 ? 5.637 -12.242 -13.227 1 97.94 230 GLY B C 1
ATOM 3929 O O . GLY B 1 230 ? 4.746 -11.766 -12.516 1 97.94 230 GLY B O 1
ATOM 3930 N N . LEU B 1 231 ? 5.941 -11.836 -14.422 1 98.25 231 LEU B N 1
ATOM 3931 C CA . LEU B 1 231 ? 5.172 -10.766 -15.047 1 98.25 231 LEU B CA 1
ATOM 3932 C C . LEU B 1 231 ? 3.719 -11.188 -15.25 1 98.25 231 LEU B C 1
ATOM 3934 O O . LEU B 1 231 ? 2.801 -10.406 -14.992 1 98.25 231 LEU B O 1
ATOM 3938 N N . LEU B 1 232 ? 3.604 -12.398 -15.68 1 98.06 232 LEU B N 1
ATOM 3939 C CA . LEU B 1 232 ? 2.258 -12.922 -15.875 1 98.06 232 LEU B CA 1
ATOM 3940 C C . LEU B 1 232 ? 1.484 -12.945 -14.562 1 98.06 232 LEU B C 1
ATOM 3942 O O . LEU B 1 232 ? 0.324 -12.531 -14.508 1 98.06 232 LEU B O 1
ATOM 3946 N N . SER B 1 233 ? 2.096 -13.422 -13.555 1 98.12 233 SER B N 1
ATOM 3947 C CA . SER B 1 233 ? 1.476 -13.445 -12.234 1 98.12 233 SER B CA 1
ATOM 3948 C C . SER B 1 233 ? 1.072 -12.039 -11.789 1 98.12 233 SER B C 1
ATOM 3950 O O . SER B 1 233 ? -0.033 -11.836 -11.281 1 98.12 233 SER B O 1
ATOM 3952 N N . ALA B 1 234 ? 1.919 -11.062 -12.055 1 97.69 234 ALA B N 1
ATOM 3953 C CA . ALA B 1 234 ? 1.673 -9.68 -11.641 1 97.69 234 ALA B CA 1
ATOM 3954 C C . ALA B 1 234 ? 0.492 -9.086 -12.406 1 97.69 234 ALA B C 1
ATOM 3956 O O . ALA B 1 234 ? -0.384 -8.453 -11.805 1 97.69 234 ALA B O 1
ATOM 3957 N N . ILE B 1 235 ? 0.439 -9.328 -13.641 1 97.62 235 ILE B N 1
ATOM 3958 C CA . ILE B 1 235 ? -0.609 -8.781 -14.492 1 97.62 235 ILE B CA 1
ATOM 3959 C C . ILE B 1 235 ? -1.955 -9.398 -14.125 1 97.62 235 ILE B C 1
ATOM 3961 O O . ILE B 1 235 ? -2.961 -8.695 -14.023 1 97.62 235 ILE B O 1
ATOM 3965 N N . LEU B 1 236 ? -1.906 -10.656 -13.883 1 97.19 236 LEU B N 1
ATOM 3966 C CA . LEU B 1 236 ? -3.139 -11.344 -13.516 1 97.19 236 LEU B CA 1
ATOM 3967 C C . LEU B 1 236 ? -3.641 -10.859 -12.156 1 97.19 236 LEU B C 1
ATOM 3969 O O . LEU B 1 236 ? -4.848 -10.727 -11.953 1 97.19 236 LEU B O 1
ATOM 3973 N N . ALA B 1 237 ? -2.752 -10.609 -11.305 1 95.44 237 ALA B N 1
ATOM 3974 C CA . ALA B 1 237 ? -3.131 -10.094 -9.992 1 95.44 237 ALA B CA 1
ATOM 3975 C C . ALA B 1 237 ? -3.77 -8.711 -10.109 1 95.44 237 ALA B C 1
ATOM 3977 O O . ALA B 1 237 ? -4.785 -8.43 -9.469 1 95.44 237 ALA B O 1
ATOM 3978 N N . CYS B 1 238 ? -3.195 -7.871 -10.914 1 94.06 238 CYS B N 1
ATOM 3979 C CA . CYS B 1 238 ? -3.775 -6.555 -11.156 1 94.06 238 CYS B CA 1
ATOM 3980 C C . CYS B 1 238 ? -5.16 -6.672 -11.773 1 94.06 238 CYS B C 1
ATOM 3982 O O . CYS B 1 238 ? -6.086 -5.957 -11.383 1 94.06 238 CYS B O 1
ATOM 3984 N N . TYR B 1 239 ? -5.238 -7.605 -12.664 1 93.88 239 TYR B N 1
ATOM 3985 C CA . TYR B 1 239 ? -6.504 -7.816 -13.359 1 93.88 239 TYR B CA 1
ATOM 3986 C C . TYR B 1 239 ? -7.598 -8.234 -12.375 1 93.88 239 TYR B C 1
ATOM 3988 O O . TYR B 1 239 ? -8.727 -7.742 -12.445 1 93.88 239 TYR B O 1
ATOM 3996 N N . GLN B 1 240 ? -7.262 -9.031 -11.477 1 91.81 240 GLN B N 1
ATOM 3997 C CA . GLN B 1 240 ? -8.25 -9.555 -10.539 1 91.81 240 GLN B CA 1
ATOM 3998 C C . GLN B 1 240 ? -8.625 -8.508 -9.5 1 91.81 240 GLN B C 1
ATOM 4000 O O . GLN B 1 240 ? -9.719 -8.555 -8.93 1 91.81 240 GLN B O 1
ATOM 4005 N N . LEU B 1 241 ? -7.719 -7.582 -9.289 1 89.44 241 LEU B N 1
ATOM 4006 C CA . LEU B 1 241 ? -7.992 -6.52 -8.328 1 89.44 241 LEU B CA 1
ATOM 4007 C C . LEU B 1 241 ? -8.789 -5.391 -8.969 1 89.44 241 LEU B C 1
ATOM 4009 O O . LEU B 1 241 ? -9.508 -4.66 -8.289 1 89.44 241 LEU B O 1
ATOM 4013 N N . TYR B 1 242 ? -8.602 -5.246 -10.266 1 88.69 242 TYR B N 1
ATOM 4014 C CA . TYR B 1 242 ? -9.258 -4.172 -11.008 1 88.69 242 TYR B CA 1
ATOM 4015 C C . TYR B 1 242 ? -10.758 -4.426 -11.117 1 88.69 242 TYR B C 1
ATOM 4017 O O . TYR B 1 242 ? -11.562 -3.498 -10.992 1 88.69 242 TYR B O 1
#

Sequence (484 aa):
MSSIDRYVRMINQYEGRDKLTKVIVYGGRFLNSAVILKKYQEKLIKLKGLSEACADTRRFCRLFKSLSEINYIVKLIKLQSNESNKIDEFNRLFSILIRSFYAMYYLFDNIYILQKCKFIGDKGNSKDSFQKAMNFWFIGLVLRLVLQLRSLLRIHYSEIKVRQKLPYLKNEQENIEAQEELQKIKKQKVENFLWLLRTCGDMLVSFKGSELAIKLLKIQVNDTVTWFGGLLSAILACYQLYMSSIDRYVRMINQYEGRDKLTKVIVYGGRFLNSAVILKKYQEKLIKLKGLSEACADTRRFCRLFKSLSEINYIVKLIKLQSNESNKIDEFNRLFSILIRSFYAMYYLFDNIYILQKCKFIGDKGNSKDSFQKAMNFWFIGLVLRLVLQLRSLLRIHYSEIKVRQKLPYLKNEQENIEAQEELQKIKKQKVENFLWLLRTCGDMLVSFKGSELAIKLLKIQVNDTVTWFGGLLSAILACYQLY

InterPro domains:
  IPR008733 Peroxisomal biogenesis factor 11 [PF05648] (5-241)

Secondary structure (DSSP, 8-state):
--HHHHHHHHHTBHHHHHHHHHHHHHHHHHHHH-GGGGGGHHHHHHHHHHHHHHHHHHHHHTTTHHHHHHHHHHHHHHS-TTSSS---HHHHHHHHHHHHHHHHHHHHHHHHHHHHTTSSS-GGGHHHHHHHHHHHHHHHHHHHHHHHHHHHHHHHHHHHHHHHHGGG--SHHHHHHHHHHHHHHHHHHHHHHHHHHHHHHHHHHHHHH-HHHHHHH-----HHHHHHHHHHHHHHHHHHH-/--HHHHHHHHHTBHHHHHHHHHHHHHHHHHHHH-GGGGGGHHHHHHHHHHHHHHHHHHHHHTTTHHHHHHHHHHHHHHS-TTSSS---HHHHHHHHHHHHHHHHHHHHHHHHHHHHTTSSS-GGGHHHHHHHHHHHHHHHHHHHHHHHHHHHHHHHHHHHHHHHHGGG---HHHHHHHHHHHHHHHHHHHHHHHHHHHHHHHHHHHHHH-HHHHHHH-----HHHHHHHHHHHHHHHHHHH-

Radius of gyration: 26.93 Å; Cα contacts (8 Å, |Δi|>4): 602; chains: 2; bounding box: 68×68×58 Å

Foldseek 3Di:
DDPVVLLVVLCVDPLSVLLVLLLLLLVLLLLLQDPVNVVVVVVSVVSNVSNVVSVLVSLVSCPPVLVVLVVVLVVLVVVDCPDPPNDPPVLSVLSNLLSNLQSLLSVLSNVLSCQCVPVDDHVVCSLVSQQSSLQSNLVSLVSVLVVLVVVLVVLVVVLVVLVVCQVVDPDPVSNVVSVVVNVVSVVVNVVSVLVNLLSVLVNLQSCQSHPVNCVVVVDDDRSNSNSVSSSSSSVSSSVVSD/DDPVVLLVVLCVDPLSVLLVLLLLLLVLLLLLQDPVNVVVVVVSVVSNVSNVVSVLVSLVSCPPVLVVLVVVLVVLVPPDCPDPPNDPPVLSVLSNLLSNLQSLLSVLSNVLSCQCVPVDDHVVCSLVSQQSSLQSNLVSLVSVLVVLVVVLVVLVVVLVVLVVCQVVDPDPVSNVVSVVVNVVSVVVNVVSVLVNLLSVLVNLQSCQSHPVNCVVVVDDDRSNSNSVSSSSNSVSSSVVSD

Organism: Tetrahymena thermophila (strain SB210) (NCBI:txid312017)

pLDDT: mean 91.84, std 8.2, range [49.31, 98.5]

Solvent-accessible surface area (backbone atoms only — not comparable to full-atom values): 23774 Å² total; per-residue (Å²): 133,56,72,65,55,35,50,40,56,26,56,56,27,31,65,39,41,49,28,53,39,38,31,45,23,20,44,28,50,22,52,62,48,33,71,87,48,55,86,44,47,70,61,39,53,21,35,43,40,44,15,53,50,35,48,48,28,50,49,60,70,40,56,70,44,27,55,47,31,50,52,50,39,52,52,56,66,62,59,54,78,75,53,88,74,73,67,56,63,70,58,52,53,50,49,41,51,29,35,52,26,42,22,50,14,37,47,26,42,38,51,17,54,36,10,68,48,44,54,42,82,54,58,80,56,23,59,58,30,42,32,51,13,20,38,28,40,32,54,21,45,53,53,47,48,53,54,50,52,51,50,51,50,51,52,50,51,52,49,52,55,54,59,69,45,54,85,73,53,83,46,69,69,58,46,52,52,49,51,52,49,50,51,51,47,53,52,49,50,52,54,51,50,53,50,49,52,26,49,53,10,45,39,41,44,23,38,75,49,6,61,61,49,29,66,73,66,71,61,84,77,56,63,42,61,24,22,44,25,31,24,49,20,18,50,50,49,45,58,74,62,84,131,56,72,64,54,37,50,42,57,25,58,57,28,31,65,40,41,48,28,54,40,38,31,46,24,21,44,28,50,21,53,61,48,32,73,88,48,55,86,45,47,71,62,39,52,23,36,43,41,45,14,52,51,35,49,50,29,49,47,61,69,42,56,70,46,27,54,46,30,49,52,51,38,53,52,56,65,63,57,55,79,76,52,87,73,74,65,54,64,69,56,51,54,50,49,42,51,29,36,50,26,43,22,50,14,38,48,26,40,41,51,18,54,36,9,67,49,44,54,40,79,55,60,80,56,23,61,59,30,41,29,52,13,20,38,28,40,31,54,22,46,53,53,46,48,53,52,50,52,51,51,51,51,52,52,50,52,52,48,52,55,53,59,68,46,53,85,73,53,82,46,68,68,58,46,52,52,51,52,52,48,50,52,52,47,52,52,48,51,52,54,50,49,53,49,48,52,26,49,52,11,44,39,40,43,24,37,74,50,6,61,62,50,30,69,73,67,70,60,84,77,55,63,41,60,25,22,43,24,30,24,50,20,18,50,50,50,43,58,74,63,83

Nearest PDB structures (foldseek):
  4wpe-assembly1_A-2  TM=3.379E-01  e=6.520E+00  Saccharomyces cerevisiae S288C
  6h2f-assembly1_D  TM=1.960E-01  e=3.680E+00  Aeromonas hydrophila subsp. hydrophila AL09-71
  6h2f-assembly1_J  TM=1.953E-01  e=3.522E+00  Aeromonas hydrophila subsp. hydrophila AL09-71
  4wpe-assembly1_A-2  TM=3.379E-01  e=5.777E+00  Saccharomyces cerevisiae S288C
  6h2f-assembly1_J  TM=1.891E-01  e=3.413E+00  Aeromonas hydrophila subsp. hydrophila AL09-71